Protein AF-0000000079812573 (afdb_homodimer)

Foldseek 3Di:
DAQPPDWQAEEEEEDCPDCNVLPVVLLQVQFGSHDDAEYADPPVVVCCVVPVRHHYDDDLLVVLPPPRHAEYEYPDDQACQLVSLLSSLVSVHAYEYEPPNHLFLVSLVVSLVSNVVSVHAYFYQLLCCQALLLQQVLVCVVVCLAPAWAEKEAEDEAADQDDDDLVVLDPDRQGAPCSVCVLNLLLSVCLRPNFAFWKAKAFDDDHVSHPGTFWIWMWGHHPRHIYIYIYHHRPPPGAFRIWIHHPQWIKTHRDTWCQSVCSVVPHRAPPPCHQADPTFIWTGRPDDDTDTHGGDRGHSSVQVNVCSCCSSVNDPNLGGSLSSSSSSQSSVRNVVNNVVVDMGGRPDDPVSSVVRVVNSVD/DAQPPDWQAEEEEEDCPDCNVLPVVLLQVQFGSHDDAEYEDPPVVVCCVVPVRHHYDPDLLVVLPDPRHAEYEYPDDQACQLVSLLSSLVSVHAYEYEPPNHLFLVSLVVSLVSNVVSVHAYFYQLLCCQALLLQQVLVCVVVCLAPAWAEKEAEDEAADQDDPDLVVLDPDRQGAPCSVCVLNLLLSVCLRPNFAFWKAKAFDDDHVSHPGTFWIWMWGHHPRHIYIYIYHHRPPPGAFRIWIHHPQWIKTHRDTWCQSVCSVVPHRAPPPCHQADPTFIWTGRPDDDTDTHGGDRGHSSVQVNQCSCCSSVNDPNLGGSLSSSSSSQSSVRRVVNNVVVDMGGRPDDPVSSVVSVVNSVD

Secondary structure (DSSP, 8-state):
----S-SSEEEEEE--SHHIIIIIHHHHHTSTTEEEEEEE-S-HHHHHHH-TTSEEESSHHHHHT-TT--EEEE-S-GGGHHHHHHHHHHTT-EEEEPSS--SSHHHHHHHHHHHHHHT--EEE--GGGG-HHHHHHHHHHHTTTTSSEEEEEEEEE-B--S---TTTS---TT-SHHHHHHHHHHHHHHHHH-S-SEEEEEEE--STT--S--EEEEEEEETTEEEEEEEESB-SS---SEEEEETTEEEEE-S--SHHHHHHTTPPTTSTTTT---SPEEEE-SSSSPEEEPPPPP-THHHHHHHHHHHTTSS--SS-HHHHHHHHHHHHHHHHHHHHTB-B-----HHHHHHHHHHH--/----S-SSEEEEEE--SHHIIIIIHHHHHTSTTEEEEEEE-S-HHHHHHH-TTSEEESSHHHHHT-TT--EEEE-S-GGGHHHHHHHHHHTT-EEEEPSS--SSHHHHHHHHHHHHHHT--EEE--GGGG-HHHHHHHHHHHTTTTSSEEEEEEEEE-B--S---TTTS---TT-SHHHHHHHHHHHHHHHHH-S-SEEEEEEE--STT--S--EEEEEEEETTEEEEEEEESB-SS---SEEEEETTEEEEE-S---HHHHHHTTPPTTSTTTT---SPEEEE-SSSSPEEEPPPPP-THHHHHHHHHHHTTSS--SS-HHHHHHHHHHHHHHHHHHHHTB-B-----HHHHHHHHHHH--

Structure (mmCIF, N/CA/C/O backbone):
data_AF-0000000079812573-model_v1
#
loop_
_entity.id
_entity.type
_entity.pdbx_description
1 polymer 'Putative oxidoreductase YdgJ'
#
loop_
_atom_site.group_PDB
_atom_site.id
_atom_site.type_symbol
_atom_site.label_atom_id
_atom_site.label_alt_id
_atom_site.label_comp_id
_atom_site.label_asym_id
_atom_site.label_entity_id
_atom_site.label_seq_id
_atom_site.pdbx_PDB_ins_code
_atom_site.Cartn_x
_atom_site.Cartn_y
_atom_site.Cartn_z
_atom_site.occupancy
_atom_site.B_iso_or_equiv
_atom_site.auth_seq_id
_atom_site.auth_comp_id
_atom_site.auth_asym_id
_atom_site.auth_atom_id
_atom_site.pdbx_PDB_model_num
ATOM 1 N N . MET A 1 1 ? 19.391 -39.375 -14.336 1 42.62 1 MET A N 1
ATOM 2 C CA . MET A 1 1 ? 18.188 -40.188 -14.516 1 42.62 1 MET A CA 1
ATOM 3 C C . MET A 1 1 ? 17.984 -40.531 -15.984 1 42.62 1 MET A C 1
ATOM 5 O O . MET A 1 1 ? 18.344 -39.75 -16.875 1 42.62 1 MET A O 1
ATOM 9 N N . PRO A 1 2 ? 17.672 -41.781 -16.266 1 47.03 2 PRO A N 1
ATOM 10 C CA . PRO A 1 2 ? 17.594 -42.094 -17.688 1 47.03 2 PRO A CA 1
ATOM 11 C C . PRO A 1 2 ? 16.609 -41.219 -18.438 1 47.03 2 PRO A C 1
ATOM 13 O O . PRO A 1 2 ? 15.602 -40.781 -17.859 1 47.03 2 PRO A O 1
ATOM 16 N N . THR A 1 3 ? 17.109 -40.406 -19.391 1 54.78 3 THR A N 1
ATOM 17 C CA . THR A 1 3 ? 16.312 -39.625 -20.328 1 54.78 3 THR A CA 1
ATOM 18 C C . THR A 1 3 ? 15.156 -40.469 -20.875 1 54.78 3 THR A C 1
ATOM 20 O O . THR A 1 3 ? 15.336 -41.656 -21.203 1 54.78 3 THR A O 1
ATOM 23 N N . PRO A 1 4 ? 13.93 -40.094 -20.484 1 59.12 4 PRO A N 1
ATOM 24 C CA . PRO A 1 4 ? 12.859 -40.875 -21.094 1 59.12 4 PRO A CA 1
ATOM 25 C C . PRO A 1 4 ? 13.148 -41.281 -22.531 1 59.12 4 PRO A C 1
ATOM 27 O O . PRO A 1 4 ? 13.773 -40.5 -23.281 1 59.12 4 PRO A O 1
ATOM 30 N N . SER A 1 5 ? 13.016 -42.531 -22.859 1 66.12 5 SER A N 1
ATOM 31 C CA . SER A 1 5 ? 13.266 -43.094 -24.188 1 66.12 5 SER A CA 1
ATOM 32 C C . SER A 1 5 ? 12.125 -42.781 -25.141 1 66.12 5 SER A C 1
ATOM 34 O O . SER A 1 5 ? 12.164 -43.156 -26.312 1 66.12 5 SER A O 1
ATOM 36 N N . ARG A 1 6 ? 11.195 -41.875 -24.578 1 78.69 6 ARG A N 1
ATOM 37 C CA . ARG A 1 6 ? 9.992 -41.719 -25.391 1 78.69 6 ARG A CA 1
ATOM 38 C C . ARG A 1 6 ? 9.844 -40.25 -25.844 1 78.69 6 ARG A C 1
ATOM 40 O O . ARG A 1 6 ? 10.273 -39.344 -25.156 1 78.69 6 ARG A O 1
ATOM 47 N N . TRP A 1 7 ? 9.57 -40.156 -27.047 1 88 7 TRP A N 1
ATOM 48 C CA . TRP A 1 7 ? 9.164 -38.875 -27.641 1 88 7 TRP A CA 1
ATOM 49 C C . TRP A 1 7 ? 7.902 -39.062 -28.484 1 88 7 TRP A C 1
ATOM 51 O O . TRP A 1 7 ? 7.859 -39.906 -29.375 1 88 7 TRP A O 1
ATOM 61 N N . PRO A 1 8 ? 6.824 -38.219 -28.188 1 94.81 8 PRO A N 1
ATOM 62 C CA . PRO A 1 8 ? 6.68 -37.188 -27.125 1 94.81 8 PRO A CA 1
ATOM 63 C C . PRO A 1 8 ? 6.473 -37.812 -25.75 1 94.81 8 PRO A C 1
ATOM 65 O O . PRO A 1 8 ? 6.047 -38.969 -25.641 1 94.81 8 PRO A O 1
ATOM 68 N N . LEU A 1 9 ? 6.805 -37.031 -24.703 1 97 9 LEU A N 1
ATOM 69 C CA . LEU A 1 9 ? 6.508 -37.438 -23.344 1 97 9 LEU A CA 1
ATOM 70 C C . LEU A 1 9 ? 5 -37.562 -23.125 1 97 9 LEU A C 1
ATOM 72 O O . LEU A 1 9 ? 4.234 -36.719 -23.578 1 97 9 LEU A O 1
ATOM 76 N N . ARG A 1 10 ? 4.617 -38.625 -22.594 1 97.56 10 ARG A N 1
ATOM 77 C CA . ARG A 1 10 ? 3.205 -38.906 -22.344 1 97.56 10 ARG A CA 1
ATOM 78 C C . ARG A 1 10 ? 2.777 -38.344 -20.984 1 97.56 10 ARG A C 1
ATOM 80 O O . ARG A 1 10 ? 3.32 -38.75 -19.953 1 97.56 10 ARG A O 1
ATOM 87 N N . VAL A 1 11 ? 1.78 -37.469 -21 1 98.31 11 VAL A N 1
ATOM 88 C CA . VAL A 1 11 ? 1.396 -36.719 -19.812 1 98.31 11 VAL A CA 1
ATOM 89 C C . VAL A 1 11 ? -0.045 -37.031 -19.422 1 98.31 11 VAL A C 1
ATOM 91 O O . VAL A 1 11 ? -0.917 -37.125 -20.297 1 98.31 11 VAL A O 1
ATOM 94 N N . GLY A 1 12 ? -0.258 -37.344 -18.172 1 98.5 12 GLY A N 1
ATOM 95 C CA . GLY A 1 12 ? -1.596 -37.438 -17.609 1 98.5 12 GLY A CA 1
ATOM 96 C C . GLY A 1 12 ? -1.964 -36.312 -16.703 1 98.5 12 GLY A C 1
ATOM 97 O O . GLY A 1 12 ? -1.085 -35.594 -16.188 1 98.5 12 GLY A O 1
ATOM 98 N N . ILE A 1 13 ? -3.262 -36.031 -16.484 1 98.62 13 ILE A N 1
ATOM 99 C CA . ILE A 1 13 ? -3.746 -35 -15.578 1 98.62 13 ILE A CA 1
ATOM 100 C C . ILE A 1 13 ? -4.711 -35.594 -14.57 1 98.62 13 ILE A C 1
ATOM 102 O O . ILE A 1 13 ? -5.594 -36.375 -14.938 1 98.62 13 ILE A O 1
ATOM 106 N N . VAL A 1 14 ? -4.453 -35.344 -13.312 1 98.38 14 VAL A N 1
ATOM 107 C CA . VAL A 1 14 ? -5.438 -35.625 -12.273 1 98.38 14 VAL A CA 1
ATOM 108 C C . VAL A 1 14 ? -6.324 -34.406 -12.023 1 98.38 14 VAL A C 1
ATOM 110 O O . VAL A 1 14 ? -5.855 -33.406 -11.516 1 98.38 14 VAL A O 1
ATOM 113 N N . GLY A 1 15 ? -7.582 -34.594 -12.273 1 96.12 15 GLY A N 1
ATOM 114 C CA . GLY A 1 15 ? -8.508 -33.5 -12.07 1 96.12 15 GLY A CA 1
ATOM 115 C C . GLY A 1 15 ? -8.812 -32.719 -13.344 1 96.12 15 GLY A C 1
ATOM 116 O O . GLY A 1 15 ? -7.891 -32.344 -14.07 1 96.12 15 GLY A O 1
ATOM 117 N N . TYR A 1 16 ? -10.07 -32.5 -13.617 1 95.94 16 TYR A N 1
ATOM 118 C CA . TYR A 1 16 ? -10.508 -31.75 -14.789 1 95.94 16 TYR A CA 1
ATOM 119 C C . TYR A 1 16 ? -11.477 -30.641 -14.398 1 95.94 16 TYR A C 1
ATOM 121 O O . TYR A 1 16 ? -12.492 -30.422 -15.062 1 95.94 16 TYR A O 1
ATOM 129 N N . GLY A 1 17 ? -11.148 -30.031 -13.234 1 92.25 17 GLY A N 1
ATOM 130 C CA . GLY A 1 17 ? -11.812 -28.797 -12.875 1 92.25 17 GLY A CA 1
ATOM 131 C C . GLY A 1 17 ? -11.289 -27.594 -13.648 1 92.25 17 GLY A C 1
ATOM 132 O O . GLY A 1 17 ? -10.82 -27.734 -14.773 1 92.25 17 GLY A O 1
ATOM 133 N N . PHE A 1 18 ? -11.414 -26.469 -13.047 1 90.62 18 PHE A N 1
ATOM 134 C CA . PHE A 1 18 ? -11.047 -25.219 -13.711 1 90.62 18 PHE A CA 1
ATOM 135 C C . PHE A 1 18 ? -9.586 -25.25 -14.148 1 90.62 18 PHE A C 1
ATOM 137 O O . PHE A 1 18 ? -9.281 -25.016 -15.32 1 90.62 18 PHE A O 1
ATOM 144 N N . ALA A 1 19 ? -8.648 -25.578 -13.242 1 93.12 19 ALA A N 1
ATOM 145 C CA . ALA A 1 19 ? -7.223 -25.547 -13.539 1 93.12 19 ALA A CA 1
ATOM 146 C C . ALA A 1 19 ? -6.863 -26.562 -14.609 1 93.12 19 ALA A C 1
ATOM 148 O O . ALA A 1 19 ? -6.137 -26.25 -15.555 1 93.12 19 ALA A O 1
ATOM 149 N N . GLY A 1 20 ? -7.324 -27.766 -14.445 1 95.5 20 GLY A N 1
ATOM 150 C CA . GLY A 1 20 ? -7.043 -28.812 -15.422 1 95.5 20 GLY A CA 1
ATOM 151 C C . GLY A 1 20 ? -7.555 -28.484 -16.812 1 95.5 20 GLY A C 1
ATOM 152 O O . GLY A 1 20 ? -6.828 -28.625 -17.797 1 95.5 20 GLY A O 1
ATOM 153 N N . ARG A 1 21 ? -8.758 -27.953 -16.828 1 95.12 21 ARG A N 1
ATOM 154 C CA . ARG A 1 21 ? -9.453 -27.719 -18.078 1 95.12 21 ARG A CA 1
ATOM 155 C C . ARG A 1 21 ? -8.93 -26.453 -18.766 1 95.12 21 ARG A C 1
ATOM 157 O O . ARG A 1 21 ? -8.75 -26.422 -19.984 1 95.12 21 ARG A O 1
ATOM 164 N N . THR A 1 22 ? -8.68 -25.438 -17.984 1 95 22 THR A N 1
ATOM 165 C CA . THR A 1 22 ? -8.422 -24.109 -18.562 1 95 22 THR A CA 1
ATOM 166 C C . THR A 1 22 ? -6.93 -23.906 -18.797 1 95 22 THR A C 1
ATOM 168 O O . THR A 1 22 ? -6.531 -23.312 -19.797 1 95 22 THR A O 1
ATOM 171 N N . PHE A 1 23 ? -6.117 -24.453 -17.891 1 96.56 23 PHE A N 1
ATOM 172 C CA . PHE A 1 23 ? -4.695 -24.141 -17.969 1 96.56 23 PHE A CA 1
ATOM 173 C C . PHE A 1 23 ? -3.898 -25.359 -18.438 1 96.56 23 PHE A C 1
ATOM 175 O O . PHE A 1 23 ? -3.348 -25.359 -19.547 1 96.56 23 PHE A O 1
ATOM 182 N N . HIS A 1 24 ? -3.967 -26.422 -17.734 1 98.19 24 HIS A N 1
ATOM 183 C CA . HIS A 1 24 ? -3.002 -27.5 -17.891 1 98.19 24 HIS A CA 1
ATOM 184 C C . HIS A 1 24 ? -3.215 -28.234 -19.203 1 98.19 24 HIS A C 1
ATOM 186 O O . HIS A 1 24 ? -2.283 -28.359 -20 1 98.19 24 HIS A O 1
ATOM 192 N N . ALA A 1 25 ? -4.453 -28.656 -19.484 1 98 25 ALA A N 1
ATOM 193 C CA . ALA A 1 25 ? -4.699 -29.469 -20.672 1 98 25 ALA A CA 1
ATOM 194 C C . ALA A 1 25 ? -4.332 -28.703 -21.938 1 98 25 ALA A C 1
ATOM 196 O O . ALA A 1 25 ? -3.533 -29.172 -22.75 1 98 25 ALA A O 1
ATOM 197 N N . PRO A 1 26 ? -4.797 -27.453 -22.062 1 97.94 26 PRO A N 1
ATOM 198 C CA . PRO A 1 26 ? -4.457 -26.719 -23.297 1 97.94 26 PRO A CA 1
ATOM 199 C C . PRO A 1 26 ? -2.965 -26.422 -23.406 1 97.94 26 PRO A C 1
ATOM 201 O O . PRO A 1 26 ? -2.395 -26.5 -24.484 1 97.94 26 PRO A O 1
ATOM 204 N N . LEU A 1 27 ? -2.291 -26.062 -22.328 1 98.44 27 LEU A N 1
ATOM 205 C CA . LEU A 1 27 ? -0.872 -25.734 -22.359 1 98.44 27 LEU A CA 1
ATOM 206 C C . LEU A 1 27 ? -0.034 -26.969 -22.703 1 98.44 27 LEU A C 1
ATOM 208 O O . LEU A 1 27 ? 0.912 -26.875 -23.484 1 98.44 27 LEU A O 1
ATOM 212 N N . ILE A 1 28 ? -0.369 -28.125 -22.141 1 98.25 28 ILE A N 1
ATOM 213 C CA . ILE A 1 28 ? 0.346 -29.359 -22.422 1 98.25 28 ILE A CA 1
ATOM 214 C C . ILE A 1 28 ? 0.186 -29.734 -23.891 1 98.25 28 ILE A C 1
ATOM 216 O O . ILE A 1 28 ? 1.17 -30.047 -24.562 1 98.25 28 ILE A O 1
ATOM 220 N N . ASP A 1 29 ? -1.02 -29.656 -24.359 1 97.56 29 ASP A N 1
ATOM 221 C CA . ASP A 1 29 ? -1.318 -30.031 -25.734 1 97.56 29 ASP A CA 1
ATOM 222 C C . ASP A 1 29 ? -0.595 -29.125 -26.719 1 97.56 29 ASP A C 1
ATOM 224 O O . ASP A 1 29 ? -0.207 -29.562 -27.812 1 97.56 29 ASP A O 1
ATOM 228 N N . ALA A 1 30 ? -0.402 -27.922 -26.359 1 97.94 30 ALA A N 1
ATOM 229 C CA . ALA A 1 30 ? 0.181 -26.938 -27.266 1 97.94 30 ALA A CA 1
ATOM 230 C C . ALA A 1 30 ? 1.703 -26.922 -27.156 1 97.94 30 ALA A C 1
ATOM 232 O O . ALA A 1 30 ? 2.377 -26.188 -27.875 1 97.94 30 ALA A O 1
ATOM 233 N N . THR A 1 31 ? 2.307 -27.688 -26.281 1 98 31 THR A N 1
ATOM 234 C CA . THR A 1 31 ? 3.752 -27.719 -26.094 1 98 31 THR A CA 1
ATOM 235 C C . THR A 1 31 ? 4.383 -28.875 -26.875 1 98 31 THR A C 1
ATOM 237 O O . THR A 1 31 ? 4.145 -30.031 -26.562 1 98 31 THR A O 1
ATOM 240 N N . PRO A 1 32 ? 5.199 -28.547 -27.891 1 97.06 32 PRO A N 1
ATOM 241 C CA . PRO A 1 32 ? 5.852 -29.625 -28.625 1 97.06 32 PRO A CA 1
ATOM 242 C C . PRO A 1 32 ? 6.652 -30.562 -27.734 1 97.06 32 PRO A C 1
ATOM 244 O O . PRO A 1 32 ? 7.344 -30.109 -26.812 1 97.06 32 PRO A O 1
ATOM 247 N N . GLY A 1 33 ? 6.477 -31.828 -28 1 97.06 33 GLY A N 1
ATOM 248 C CA . GLY A 1 33 ? 7.223 -32.812 -27.25 1 97.06 33 GLY A CA 1
ATOM 249 C C . GLY A 1 33 ? 6.449 -33.375 -26.062 1 97.06 33 GLY A C 1
ATOM 250 O O . GLY A 1 33 ? 6.941 -34.281 -25.359 1 97.06 33 GLY A O 1
ATOM 251 N N . LEU A 1 34 ? 5.215 -32.906 -25.906 1 97.88 34 LEU A N 1
ATOM 252 C CA . LEU A 1 34 ? 4.316 -33.438 -24.891 1 97.88 34 LEU A CA 1
ATOM 253 C C . LEU A 1 34 ? 3.033 -33.969 -25.531 1 97.88 34 LEU A C 1
ATOM 255 O O . LEU A 1 34 ? 2.561 -33.438 -26.531 1 97.88 34 LEU A O 1
ATOM 259 N N . ALA A 1 35 ? 2.529 -35.031 -25.016 1 97.5 35 ALA A N 1
ATOM 260 C CA . ALA A 1 35 ? 1.248 -35.562 -25.453 1 97.5 35 ALA A CA 1
ATOM 261 C C . ALA A 1 35 ? 0.331 -35.844 -24.266 1 97.5 35 ALA A C 1
ATOM 263 O O . ALA A 1 35 ? 0.656 -36.625 -23.391 1 97.5 35 ALA A O 1
ATOM 264 N N . LEU A 1 36 ? -0.748 -35.094 -24.25 1 98.06 36 LEU A N 1
ATOM 265 C CA . LEU A 1 36 ? -1.774 -35.438 -23.266 1 98.06 36 LEU A CA 1
ATOM 266 C C . LEU A 1 36 ? -2.463 -36.75 -23.625 1 98.06 36 LEU A C 1
ATOM 268 O O . LEU A 1 36 ? -3.131 -36.844 -24.656 1 98.06 36 LEU A O 1
ATOM 272 N N . VAL A 1 37 ? -2.385 -37.75 -22.734 1 97.44 37 VAL A N 1
ATOM 273 C CA . VAL A 1 37 ? -2.826 -39.062 -23.203 1 97.44 37 VAL A CA 1
ATOM 274 C C . VAL A 1 37 ? -3.951 -39.562 -22.312 1 97.44 37 VAL A C 1
ATOM 276 O O . VAL A 1 37 ? -4.715 -40.438 -22.703 1 97.44 37 VAL A O 1
ATOM 279 N N . ALA A 1 38 ? -4.016 -39.031 -21.078 1 98.06 38 ALA A N 1
ATOM 280 C CA . ALA A 1 38 ? -5.039 -39.562 -20.172 1 98.06 38 ALA A CA 1
ATOM 281 C C . ALA A 1 38 ? -5.41 -38.531 -19.125 1 98.06 38 ALA A C 1
ATOM 283 O O . ALA A 1 38 ? -4.578 -37.719 -18.719 1 98.06 38 ALA A O 1
ATOM 284 N N . ILE A 1 39 ? -6.66 -38.5 -18.672 1 98.38 39 ILE A N 1
ATOM 285 C CA . ILE A 1 39 ? -7.164 -37.656 -17.609 1 98.38 39 ILE A CA 1
ATOM 286 C C . ILE A 1 39 ? -7.984 -38.469 -16.609 1 98.38 39 ILE A C 1
ATOM 288 O O . ILE A 1 39 ? -8.844 -39.25 -17.016 1 98.38 39 ILE A O 1
ATOM 292 N N . SER A 1 40 ? -7.613 -38.375 -15.367 1 98.06 40 SER A N 1
ATOM 293 C CA . SER A 1 40 ? -8.453 -38.938 -14.312 1 98.06 40 SER A CA 1
ATOM 294 C C . SER A 1 40 ? -9.492 -37.906 -13.844 1 98.06 40 SER A C 1
ATOM 296 O O . SER A 1 40 ? -9.141 -36.875 -13.266 1 98.06 40 SER A O 1
ATOM 298 N N . SER A 1 41 ? -10.719 -38.156 -14.055 1 96.31 41 SER A N 1
ATOM 299 C CA . SER A 1 41 ? -11.781 -37.219 -13.703 1 96.31 41 SER A CA 1
ATOM 300 C C . SER A 1 41 ? -13.125 -37.938 -13.617 1 96.31 41 SER A C 1
ATOM 302 O O . SER A 1 41 ? -13.359 -38.938 -14.297 1 96.31 41 SER A O 1
ATOM 304 N N . GLY A 1 42 ? -13.945 -37.375 -12.711 1 92.88 42 GLY A N 1
ATOM 305 C CA . GLY A 1 42 ? -15.328 -37.812 -12.688 1 92.88 42 GLY A CA 1
ATOM 306 C C . GLY A 1 42 ? -16.172 -37.25 -13.812 1 92.88 42 GLY A C 1
ATOM 307 O O . GLY A 1 42 ? -17.266 -37.719 -14.086 1 92.88 42 GLY A O 1
ATOM 308 N N . GLN A 1 43 ? -15.688 -36.25 -14.461 1 93.19 43 GLN A N 1
ATOM 309 C CA . GLN A 1 43 ? -16.406 -35.594 -15.547 1 93.19 43 GLN A CA 1
ATOM 310 C C . GLN A 1 43 ? -16.094 -36.219 -16.891 1 93.19 43 GLN A C 1
ATOM 312 O O . GLN A 1 43 ? -15.688 -35.562 -17.844 1 93.19 43 GLN A O 1
ATOM 317 N N . ARG A 1 44 ? -16.438 -37.438 -17.078 1 92.88 44 ARG A N 1
ATOM 318 C CA . ARG A 1 44 ? -16.047 -38.219 -18.25 1 92.88 44 ARG A CA 1
ATOM 319 C C . ARG A 1 44 ? -16.578 -37.625 -19.531 1 92.88 44 ARG A C 1
ATOM 321 O O . ARG A 1 44 ? -15.852 -37.5 -20.516 1 92.88 44 ARG A O 1
ATOM 328 N N . ALA A 1 45 ? -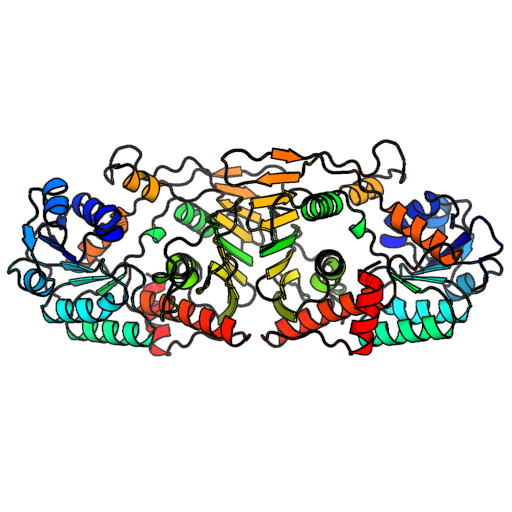17.812 -37.25 -19.484 1 93.94 45 ALA A N 1
ATOM 329 C CA . ALA A 1 45 ? -18.469 -36.75 -20.688 1 93.94 45 ALA A CA 1
ATOM 330 C C . ALA A 1 45 ? -17.812 -35.438 -21.156 1 93.94 45 ALA A C 1
ATOM 332 O O . ALA A 1 45 ? -17.609 -35.219 -22.344 1 93.94 45 ALA A O 1
ATOM 333 N N . ARG A 1 46 ? -17.531 -34.625 -20.172 1 94.88 46 ARG A N 1
ATOM 334 C CA . ARG A 1 46 ? -16.938 -33.344 -20.5 1 94.88 46 ARG A CA 1
ATOM 335 C C . ARG A 1 46 ? -15.539 -33.531 -21.094 1 94.88 46 ARG A C 1
ATOM 337 O O . ARG A 1 46 ? -15.18 -32.844 -22.062 1 94.88 46 ARG A O 1
ATOM 344 N N . VAL A 1 47 ? -14.727 -34.406 -20.516 1 95.88 47 VAL A N 1
ATOM 345 C CA . VAL A 1 47 ? -13.375 -34.656 -21.016 1 95.88 47 VAL A CA 1
ATOM 346 C C . VAL A 1 47 ? -13.453 -35.219 -22.438 1 95.88 47 VAL A C 1
ATOM 348 O O . VAL A 1 47 ? -12.703 -34.781 -23.312 1 95.88 47 VAL A O 1
ATOM 351 N N . ALA A 1 48 ? -14.352 -36.125 -22.625 1 94.31 48 ALA A N 1
ATOM 352 C CA . ALA A 1 48 ? -14.492 -36.75 -23.938 1 94.31 48 ALA A CA 1
ATOM 353 C C . ALA A 1 48 ? -14.875 -35.75 -25 1 94.31 48 ALA A C 1
ATOM 355 O O . ALA A 1 48 ? -14.461 -35.844 -26.156 1 94.31 48 ALA A O 1
ATOM 356 N N . GLN A 1 49 ? -15.648 -34.844 -24.594 1 95.44 49 GLN A N 1
ATOM 357 C CA . GLN A 1 49 ? -16.062 -33.781 -25.516 1 95.44 49 GLN A CA 1
ATOM 358 C C . GLN A 1 49 ? -14.898 -32.875 -25.875 1 95.44 49 GLN A C 1
ATOM 360 O O . GLN A 1 49 ? -14.688 -32.562 -27.047 1 95.44 49 GLN A O 1
ATOM 365 N N . ASP A 1 50 ? -14.172 -32.469 -24.891 1 95.69 50 ASP A N 1
ATOM 366 C CA . ASP A 1 50 ? -13.086 -31.5 -25.078 1 95.69 50 ASP A CA 1
ATOM 367 C C . ASP A 1 50 ? -11.875 -32.188 -25.734 1 95.69 50 ASP A C 1
ATOM 369 O O . ASP A 1 50 ? -11.164 -31.547 -26.516 1 95.69 50 ASP A O 1
ATOM 373 N N . TRP A 1 51 ? -11.656 -33.469 -25.328 1 96.62 51 TRP A N 1
ATOM 374 C CA . TRP A 1 51 ? -10.477 -34.219 -25.734 1 96.62 51 TRP A CA 1
ATOM 375 C C . TRP A 1 51 ? -10.844 -35.656 -26.141 1 96.62 51 TRP A C 1
ATOM 377 O O . TRP A 1 51 ? -10.516 -36.594 -25.438 1 96.62 51 TRP A O 1
ATOM 387 N N . PRO A 1 52 ? -11.328 -35.844 -27.344 1 96.19 52 PRO A N 1
ATOM 388 C CA . PRO A 1 52 ? -11.805 -37.156 -27.766 1 96.19 52 PRO A CA 1
ATOM 389 C C . PRO A 1 52 ? -10.688 -38.188 -27.859 1 96.19 52 PRO A C 1
ATOM 391 O O . PRO A 1 52 ? -10.938 -39.375 -27.75 1 96.19 52 PRO A O 1
ATOM 394 N N . GLN A 1 53 ? -9.492 -37.812 -28.016 1 95.19 53 GLN A N 1
ATOM 395 C CA . GLN A 1 53 ? -8.375 -38.719 -28.219 1 95.19 53 GLN A CA 1
ATOM 396 C C . GLN A 1 53 ? -7.715 -39.094 -26.891 1 95.19 53 GLN A C 1
ATOM 398 O O . GLN A 1 53 ? -6.785 -39.906 -26.859 1 95.19 53 GLN A O 1
ATOM 403 N N . VAL A 1 54 ? -8.117 -38.5 -25.812 1 96.88 54 VAL A N 1
ATOM 404 C CA . VAL A 1 54 ? -7.508 -38.656 -24.5 1 96.88 54 VAL A CA 1
ATOM 405 C C . VAL A 1 54 ? -8.289 -39.719 -23.703 1 96.88 54 VAL A C 1
ATOM 407 O O . VAL A 1 54 ? -9.523 -39.688 -23.672 1 96.88 54 VAL A O 1
ATOM 410 N N . GLN A 1 55 ? -7.625 -40.656 -23.156 1 96.56 55 GLN A N 1
ATOM 411 C CA . GLN A 1 55 ? -8.258 -41.656 -22.328 1 96.56 55 GLN A CA 1
ATOM 412 C C . GLN A 1 55 ? -8.727 -41.094 -21 1 96.56 55 GLN A C 1
ATOM 414 O O . GLN A 1 55 ? -7.984 -40.344 -20.344 1 96.56 55 GLN A O 1
ATOM 419 N N . VAL A 1 56 ? -10 -41.406 -20.641 1 97.19 56 VAL A N 1
ATOM 420 C CA . VAL A 1 56 ? -10.5 -40.969 -19.328 1 97.19 56 VAL A CA 1
ATOM 421 C C . VAL A 1 56 ? -10.508 -42.156 -18.375 1 97.19 56 VAL A C 1
ATOM 423 O O . VAL A 1 56 ? -11.016 -43.25 -18.703 1 97.19 56 VAL A O 1
ATOM 426 N N . VAL A 1 57 ? -9.883 -42 -17.266 1 96.31 57 VAL A N 1
ATOM 427 C CA . VAL A 1 57 ? -9.875 -43.062 -16.266 1 96.31 57 VAL A CA 1
ATOM 428 C C . VAL A 1 57 ? -10.578 -42.594 -14.992 1 96.31 57 VAL A C 1
ATOM 430 O O . VAL A 1 57 ? -10.68 -41.375 -14.758 1 96.31 57 VAL A O 1
ATOM 433 N N . ASP A 1 58 ? -10.922 -43.469 -14.078 1 93.94 58 ASP A N 1
ATOM 434 C CA . ASP A 1 58 ? -11.836 -43.156 -12.992 1 93.94 58 ASP A CA 1
ATOM 435 C C . ASP A 1 58 ? -11.078 -42.656 -11.758 1 93.94 58 ASP A C 1
ATOM 437 O O . ASP A 1 58 ? -11.617 -41.875 -10.969 1 93.94 58 ASP A O 1
ATOM 441 N N . THR A 1 59 ? -9.883 -43.188 -11.602 1 96.75 59 THR A N 1
ATOM 442 C CA . THR A 1 59 ? -9.164 -42.844 -10.375 1 96.75 59 THR A CA 1
ATOM 443 C C . THR A 1 59 ? -7.727 -42.469 -10.688 1 96.75 59 THR A C 1
ATOM 445 O O . THR A 1 59 ? -7.156 -42.906 -11.688 1 96.75 59 THR A O 1
ATOM 448 N N . PRO A 1 60 ? -7.18 -41.656 -9.773 1 98.06 60 PRO A N 1
ATOM 449 C CA . PRO A 1 60 ? -5.762 -41.312 -9.93 1 98.06 60 PRO A CA 1
ATOM 450 C C . PRO A 1 60 ? -4.859 -42.562 -9.953 1 98.06 60 PRO A C 1
ATOM 452 O O . PRO A 1 60 ? -3.926 -42.625 -10.758 1 98.06 60 PRO A O 1
ATOM 455 N N . ASP A 1 61 ? -5.133 -43.531 -9.164 1 97.31 61 ASP A N 1
ATOM 456 C CA . ASP A 1 61 ? -4.328 -44.75 -9.125 1 97.31 61 ASP A CA 1
ATOM 457 C C . ASP A 1 61 ? -4.336 -45.469 -10.477 1 97.31 61 ASP A C 1
ATOM 459 O O . ASP A 1 61 ? -3.305 -45.969 -10.914 1 97.31 61 ASP A O 1
ATOM 463 N N . ALA A 1 62 ? -5.516 -45.5 -11.039 1 97.56 62 ALA A N 1
ATOM 464 C CA . ALA A 1 62 ? -5.617 -46.094 -12.367 1 97.56 62 ALA A CA 1
ATOM 465 C C . ALA A 1 62 ? -4.766 -45.344 -13.383 1 97.56 62 ALA A C 1
ATOM 467 O O . ALA A 1 62 ? -4.176 -45.938 -14.281 1 97.56 62 ALA A O 1
ATOM 468 N N . LEU A 1 63 ? -4.75 -44.031 -13.273 1 98.19 63 LEU A N 1
ATOM 469 C CA . LEU A 1 63 ? -3.924 -43.188 -14.133 1 98.19 63 LEU A CA 1
ATOM 470 C C . LEU A 1 63 ? -2.443 -43.5 -13.93 1 98.19 63 LEU A C 1
ATOM 472 O O . LEU A 1 63 ? -1.703 -43.656 -14.906 1 98.19 63 LEU A O 1
ATOM 476 N N . PHE A 1 64 ? -1.998 -43.625 -12.648 1 98.19 64 PHE A N 1
ATOM 477 C CA . PHE A 1 64 ? -0.592 -43.844 -12.32 1 98.19 64 PHE A CA 1
ATOM 478 C C . PHE A 1 64 ? -0.113 -45.188 -12.805 1 98.19 64 PHE A C 1
ATOM 480 O O . PHE A 1 64 ? 1.082 -45.406 -13.031 1 98.19 64 PHE A O 1
ATOM 487 N N . ALA A 1 65 ? -1.05 -46.094 -13.023 1 96.44 65 ALA A N 1
ATOM 488 C CA . ALA A 1 65 ? -0.722 -47.469 -13.375 1 96.44 65 ALA A CA 1
ATOM 489 C C . ALA A 1 65 ? -0.609 -47.656 -14.891 1 96.44 65 ALA A C 1
ATOM 491 O O . ALA A 1 65 ? -0.218 -48.719 -15.383 1 96.44 65 ALA A O 1
ATOM 492 N N . LEU A 1 66 ? -0.91 -46.656 -15.562 1 95.38 66 LEU A N 1
ATOM 493 C CA . LEU A 1 66 ? -0.804 -46.719 -17.016 1 95.38 66 LEU A CA 1
ATOM 494 C C . LEU A 1 66 ? 0.635 -47 -17.438 1 95.38 66 LEU A C 1
ATOM 496 O O . LEU A 1 66 ? 1.565 -46.375 -16.953 1 95.38 66 LEU A O 1
ATOM 500 N N . PRO A 1 67 ? 0.978 -48.031 -18.297 1 88.38 67 PRO A N 1
ATOM 501 C CA . PRO A 1 67 ? 2.332 -48.5 -18.609 1 88.38 67 PRO A CA 1
ATOM 502 C C . PRO A 1 67 ? 3.141 -47.469 -19.391 1 88.38 67 PRO A C 1
ATOM 504 O O . PRO A 1 67 ? 4.375 -47.469 -19.359 1 88.38 67 PRO A O 1
ATOM 507 N N . ASP A 1 68 ? 2.617 -46.5 -19.984 1 88.88 68 ASP A N 1
ATOM 508 C CA . ASP A 1 68 ? 3.391 -45.594 -20.828 1 88.88 68 ASP A CA 1
ATOM 509 C C . ASP A 1 68 ? 3.172 -44.125 -20.422 1 88.88 68 ASP A C 1
ATOM 511 O O . ASP A 1 68 ? 3.213 -43.219 -21.266 1 88.88 68 ASP A O 1
ATOM 515 N N . LEU A 1 69 ? 3.092 -43.938 -19.219 1 95.5 69 LEU A N 1
ATOM 516 C CA . LEU A 1 69 ? 2.973 -42.594 -18.719 1 95.5 69 LEU A CA 1
ATOM 517 C C . LEU A 1 69 ? 4.305 -42.094 -18.156 1 95.5 69 LEU A C 1
ATOM 519 O O . LEU A 1 69 ? 4.98 -42.812 -17.422 1 95.5 69 LEU A O 1
ATOM 523 N N . ASP A 1 70 ? 4.73 -40.906 -18.562 1 96.81 70 ASP A N 1
ATOM 524 C CA . ASP A 1 70 ? 6.02 -40.375 -18.141 1 96.81 70 ASP A CA 1
ATOM 525 C C . ASP A 1 70 ? 5.848 -39.344 -17 1 96.81 70 ASP A C 1
ATOM 527 O O . ASP A 1 70 ? 6.719 -39.25 -16.141 1 96.81 70 ASP A O 1
ATOM 531 N N . MET A 1 71 ? 4.758 -38.625 -17.016 1 97.62 71 MET A N 1
ATOM 532 C CA . MET A 1 71 ? 4.547 -37.469 -16.125 1 97.62 71 MET A CA 1
ATOM 533 C C . MET A 1 71 ? 3.066 -37.312 -15.82 1 97.62 71 MET A C 1
ATOM 535 O O . MET A 1 71 ? 2.211 -37.625 -16.641 1 97.62 71 MET A O 1
ATOM 539 N N . VAL A 1 72 ? 2.824 -36.812 -14.672 1 98.5 72 VAL A N 1
ATOM 540 C CA . VAL A 1 72 ? 1.439 -36.531 -14.305 1 98.5 72 VAL A CA 1
ATOM 541 C C . VAL A 1 72 ? 1.339 -35.125 -13.711 1 98.5 72 VAL A C 1
ATOM 543 O O . VAL A 1 72 ? 2.25 -34.656 -13.016 1 98.5 72 VAL A O 1
ATOM 546 N N . VAL A 1 73 ? 0.26 -34.406 -14.008 1 98.75 73 VAL A N 1
ATOM 547 C CA . VAL A 1 73 ? -0.085 -33.125 -13.422 1 98.75 73 VAL A CA 1
ATOM 548 C C . VAL A 1 73 ? -1.218 -33.281 -12.414 1 98.75 73 VAL A C 1
ATOM 550 O O . VAL A 1 73 ? -2.258 -33.875 -12.734 1 98.75 73 VAL A O 1
ATOM 553 N N . ILE A 1 74 ? -0.956 -32.812 -11.242 1 98.5 74 ILE A N 1
ATOM 554 C CA . ILE A 1 74 ? -1.972 -32.875 -10.195 1 98.5 74 ILE A CA 1
ATOM 555 C C . ILE A 1 74 ? -2.695 -31.531 -10.109 1 98.5 74 ILE A C 1
ATOM 557 O O . ILE A 1 74 ? -2.189 -30.578 -9.508 1 98.5 74 ILE A O 1
ATOM 561 N N . ALA A 1 75 ? -3.877 -31.469 -10.664 1 96.69 75 ALA A N 1
ATOM 562 C CA . ALA A 1 75 ? -4.754 -30.297 -10.656 1 96.69 75 ALA A CA 1
ATOM 563 C C . ALA A 1 75 ? -6.066 -30.609 -9.938 1 96.69 75 ALA A C 1
ATOM 565 O O . ALA A 1 75 ? -7.145 -30.359 -10.477 1 96.69 75 ALA A O 1
ATOM 566 N N . SER A 1 76 ? -6 -31.172 -8.727 1 93.88 76 SER A N 1
ATOM 567 C CA . SER A 1 76 ? -7.098 -31.594 -7.863 1 93.88 76 SER A CA 1
ATOM 568 C C . SER A 1 76 ? -7.238 -30.688 -6.652 1 93.88 76 SER A C 1
ATOM 570 O O . SER A 1 76 ? -6.523 -29.688 -6.535 1 93.88 76 SER A O 1
ATOM 572 N N . PRO A 1 77 ? -8.227 -30.891 -5.809 1 89.31 77 PRO A N 1
ATOM 573 C CA . PRO A 1 77 ? -8.359 -30.062 -4.609 1 89.31 77 PRO A CA 1
ATOM 574 C C . PRO A 1 77 ? -7.102 -30.078 -3.742 1 89.31 77 PRO A C 1
ATOM 576 O O . PRO A 1 77 ? -6.391 -31.078 -3.695 1 89.31 77 PRO A O 1
ATOM 579 N N . ASN A 1 78 ? -6.926 -29.016 -2.994 1 88.31 78 ASN A N 1
ATOM 580 C CA . ASN A 1 78 ? -5.684 -28.719 -2.285 1 88.31 78 ASN A CA 1
ATOM 581 C C . ASN A 1 78 ? -5.285 -29.875 -1.355 1 88.31 78 ASN A C 1
ATOM 583 O O . ASN A 1 78 ? -4.117 -30.25 -1.293 1 88.31 78 ASN A O 1
ATOM 587 N N . GLU A 1 79 ? -6.227 -30.406 -0.703 1 90.12 79 GLU A N 1
ATOM 588 C CA . GLU A 1 79 ? -5.945 -31.422 0.312 1 90.12 79 GLU A CA 1
ATOM 589 C C . GLU A 1 79 ? -5.414 -32.688 -0.319 1 90.12 79 GLU A C 1
ATOM 591 O O . GLU A 1 79 ? -4.812 -33.531 0.365 1 90.12 79 GLU A O 1
ATOM 596 N N . THR A 1 80 ? -5.586 -32.844 -1.616 1 93.94 80 THR A N 1
ATOM 597 C CA . THR A 1 80 ? -5.191 -34.094 -2.289 1 93.94 80 THR A CA 1
ATOM 598 C C . THR A 1 80 ? -3.814 -33.938 -2.928 1 93.94 80 THR A C 1
ATOM 600 O O . THR A 1 80 ? -3.217 -34.938 -3.361 1 93.94 80 THR A O 1
ATOM 603 N N . HIS A 1 81 ? -3.227 -32.781 -2.93 1 95.69 81 HIS A N 1
ATOM 604 C CA . HIS A 1 81 ? -1.979 -32.531 -3.643 1 95.69 81 HIS A CA 1
ATOM 605 C C . HIS A 1 81 ? -0.863 -33.438 -3.143 1 95.69 81 HIS A C 1
ATOM 607 O O . HIS A 1 81 ? -0.331 -34.25 -3.902 1 95.69 81 HIS A O 1
ATOM 613 N N . ALA A 1 82 ? -0.641 -33.344 -1.847 1 96.38 82 ALA A N 1
ATOM 614 C CA . ALA A 1 82 ? 0.522 -34.062 -1.297 1 96.38 82 ALA A CA 1
ATOM 615 C C . ALA A 1 82 ? 0.362 -35.562 -1.405 1 96.38 82 ALA A C 1
ATOM 617 O O . ALA A 1 82 ? 1.239 -36.25 -1.935 1 96.38 82 ALA A O 1
ATOM 618 N N . PRO A 1 83 ? -0.791 -36.125 -0.994 1 97.44 83 PRO A N 1
ATOM 619 C CA . PRO A 1 83 ? -0.927 -37.562 -1.1 1 97.44 83 PRO A CA 1
ATOM 620 C C . PRO A 1 83 ? -0.861 -38.062 -2.543 1 97.44 83 PRO A C 1
ATOM 622 O O . PRO A 1 83 ? -0.235 -39.094 -2.818 1 97.44 83 PRO A O 1
ATOM 625 N N . LEU A 1 84 ? -1.44 -37.375 -3.467 1 98.31 84 LEU A N 1
ATOM 626 C CA . LEU A 1 84 ? -1.446 -37.812 -4.863 1 98.31 84 LEU A CA 1
ATOM 627 C C . LEU A 1 84 ? -0.058 -37.656 -5.48 1 98.31 84 LEU A C 1
ATOM 629 O O . LEU A 1 84 ? 0.37 -38.531 -6.25 1 98.31 84 LEU A O 1
ATOM 633 N N . ALA A 1 85 ? 0.602 -36.594 -5.148 1 98.44 85 ALA A N 1
ATOM 634 C CA . ALA A 1 85 ? 1.963 -36.406 -5.645 1 98.44 85 ALA A CA 1
ATOM 635 C C . ALA A 1 85 ? 2.877 -37.531 -5.16 1 98.44 85 ALA A C 1
ATOM 637 O O . ALA A 1 85 ? 3.674 -38.062 -5.93 1 98.44 85 ALA A O 1
ATOM 638 N N . ARG A 1 86 ? 2.729 -37.875 -3.906 1 98 86 ARG A N 1
ATOM 639 C CA . ARG A 1 86 ? 3.518 -38.938 -3.322 1 98 86 ARG A CA 1
ATOM 640 C C . ARG A 1 86 ? 3.268 -40.25 -4.051 1 98 86 ARG A C 1
ATOM 642 O O . ARG A 1 86 ? 4.211 -40.969 -4.422 1 98 86 ARG A O 1
ATOM 649 N N . ALA A 1 87 ? 2.033 -40.562 -4.203 1 98.31 87 ALA A N 1
ATOM 650 C CA . ALA A 1 87 ? 1.662 -41.781 -4.879 1 98.31 87 ALA A CA 1
ATOM 651 C C . ALA A 1 87 ? 2.232 -41.844 -6.293 1 98.31 87 ALA A C 1
ATOM 653 O O . ALA A 1 87 ? 2.75 -42.875 -6.727 1 98.31 87 ALA A O 1
ATOM 654 N N . ALA A 1 88 ? 2.148 -40.75 -6.996 1 98.5 88 ALA A N 1
ATOM 655 C CA . ALA A 1 88 ? 2.648 -40.688 -8.367 1 98.5 88 ALA A CA 1
ATOM 656 C C . ALA A 1 88 ? 4.164 -40.844 -8.406 1 98.5 88 ALA A C 1
ATOM 658 O O . ALA A 1 88 ? 4.688 -41.562 -9.273 1 98.5 88 ALA A O 1
ATOM 659 N N . LEU A 1 89 ? 4.855 -40.219 -7.48 1 98.12 89 LEU A N 1
ATOM 660 C CA . LEU A 1 89 ? 6.305 -40.344 -7.395 1 98.12 89 LEU A CA 1
ATOM 661 C C . LEU A 1 89 ? 6.719 -41.781 -7.164 1 98.12 89 LEU A C 1
ATOM 663 O O . LEU A 1 89 ? 7.637 -42.281 -7.816 1 98.12 89 LEU A O 1
ATOM 667 N N . HIS A 1 90 ? 5.996 -42.469 -6.324 1 97.38 90 HIS A N 1
ATOM 668 C CA . HIS A 1 90 ? 6.32 -43.844 -5.996 1 97.38 90 HIS A CA 1
ATOM 669 C C . HIS A 1 90 ? 5.98 -44.781 -7.148 1 97.38 90 HIS A C 1
ATOM 671 O O . HIS A 1 90 ? 6.52 -45.875 -7.238 1 97.38 90 HIS A O 1
ATOM 677 N N . ALA A 1 91 ? 5.121 -44.344 -7.988 1 97.44 91 ALA A N 1
ATOM 678 C CA . ALA A 1 91 ? 4.801 -45.094 -9.195 1 97.44 91 ALA A CA 1
ATOM 679 C C . ALA A 1 91 ? 5.84 -44.875 -10.289 1 97.44 91 ALA A C 1
ATOM 681 O O . ALA A 1 91 ? 5.734 -45.406 -11.383 1 97.44 91 ALA A O 1
ATOM 682 N N . GLY A 1 92 ? 6.836 -44 -10.008 1 96.38 92 GLY A N 1
ATOM 683 C CA . GLY A 1 92 ? 7.938 -43.781 -10.922 1 96.38 92 GLY A CA 1
ATOM 684 C C . GLY A 1 92 ? 7.68 -42.625 -11.883 1 96.38 92 GLY A C 1
ATOM 685 O O . GLY A 1 92 ? 8.406 -42.469 -12.867 1 96.38 92 GLY A O 1
ATOM 686 N N . LEU A 1 93 ? 6.68 -41.844 -11.641 1 97.75 93 LEU A N 1
ATOM 687 C CA . LEU A 1 93 ? 6.301 -40.75 -12.547 1 97.75 93 LEU A CA 1
ATOM 688 C C . LEU A 1 93 ? 6.941 -39.438 -12.133 1 97.75 93 LEU A C 1
ATOM 690 O O . LEU A 1 93 ? 7.199 -39.219 -10.945 1 97.75 93 LEU A O 1
ATOM 694 N N . HIS A 1 94 ? 7.285 -38.562 -13.109 1 97.75 94 HIS A N 1
ATOM 695 C CA . HIS A 1 94 ? 7.527 -37.156 -12.805 1 97.75 94 HIS A CA 1
ATOM 696 C C . HIS A 1 94 ? 6.227 -36.438 -12.477 1 97.75 94 HIS A C 1
ATOM 698 O O . HIS A 1 94 ? 5.164 -36.812 -12.984 1 97.75 94 HIS A O 1
ATOM 704 N N . VAL A 1 95 ? 6.332 -35.406 -11.602 1 98.62 95 VAL A N 1
ATOM 705 C CA . VAL A 1 95 ? 5.086 -34.875 -11.086 1 98.62 95 VAL A CA 1
ATOM 706 C C . VAL A 1 95 ? 5.121 -33.344 -11.188 1 98.62 95 VAL A C 1
ATOM 708 O O . VAL A 1 95 ? 6.129 -32.719 -10.852 1 98.62 95 VAL A O 1
ATOM 711 N N . VAL A 1 96 ? 4.047 -32.75 -11.695 1 98.62 96 VAL A N 1
ATOM 712 C CA . VAL A 1 96 ? 3.736 -31.312 -11.578 1 98.62 96 VAL A CA 1
ATOM 713 C C . VAL A 1 96 ? 2.549 -31.125 -10.633 1 98.62 96 VAL A C 1
ATOM 715 O O . VAL A 1 96 ? 1.518 -31.781 -10.781 1 98.62 96 VAL A O 1
ATOM 718 N N . VAL A 1 97 ? 2.711 -30.297 -9.688 1 97.94 97 VAL A N 1
ATOM 719 C CA . VAL A 1 97 ? 1.604 -29.969 -8.797 1 97.94 97 VAL A CA 1
ATOM 720 C C . VAL A 1 97 ? 1.122 -28.547 -9.062 1 97.94 97 VAL A C 1
ATOM 722 O O . VAL A 1 97 ? 1.931 -27.625 -9.188 1 97.94 97 VAL A O 1
ATOM 725 N N . ASP A 1 98 ? -0.174 -28.406 -9.164 1 95 98 ASP A N 1
ATOM 726 C CA . ASP A 1 98 ? -0.753 -27.062 -9.305 1 95 98 ASP A CA 1
ATOM 727 C C . ASP A 1 98 ? -0.672 -26.297 -7.984 1 95 98 ASP A C 1
ATOM 729 O O . ASP A 1 98 ? -0.509 -26.891 -6.918 1 95 98 ASP A O 1
ATOM 733 N N . LYS A 1 99 ? -0.758 -25 -8.062 1 88.94 99 LYS A N 1
ATOM 734 C CA . LYS A 1 99 ? -0.693 -24.172 -6.867 1 88.94 99 LYS A CA 1
ATOM 735 C C . LYS A 1 99 ? -2.012 -24.203 -6.098 1 88.94 99 LYS A C 1
ATOM 737 O O . LYS A 1 99 ? -3.082 -24.328 -6.695 1 88.94 99 LYS A O 1
ATOM 742 N N . PRO A 1 100 ? -2.057 -24.109 -4.832 1 89.75 100 PRO A N 1
ATOM 743 C CA . PRO A 1 100 ? -0.858 -24.078 -3.992 1 89.75 100 PRO A CA 1
ATOM 744 C C . PRO A 1 100 ? -0.169 -25.438 -3.916 1 89.75 100 PRO A C 1
ATOM 746 O O . PRO A 1 100 ? -0.825 -26.484 -4.043 1 89.75 100 PRO A O 1
ATOM 749 N N . PHE A 1 101 ? 1.145 -25.469 -3.674 1 91.88 101 PHE A N 1
ATOM 750 C CA . PHE A 1 101 ? 1.96 -26.672 -3.701 1 91.88 101 PHE A CA 1
ATOM 751 C C . PHE A 1 101 ? 1.433 -27.703 -2.711 1 91.88 101 PHE A C 1
ATOM 753 O O . PHE A 1 101 ? 1.083 -28.812 -3.098 1 91.88 101 PHE A O 1
ATOM 760 N N . THR A 1 102 ? 1.347 -27.297 -1.484 1 93.44 102 THR A N 1
ATOM 761 C CA . THR A 1 102 ? 0.842 -28.109 -0.389 1 93.44 102 THR A CA 1
ATOM 762 C C . THR A 1 102 ? 0.026 -27.266 0.587 1 93.44 102 THR A C 1
ATOM 764 O O . THR A 1 102 ? -0.073 -26.047 0.431 1 93.44 102 THR A O 1
ATOM 767 N N . LEU A 1 103 ? -0.506 -27.969 1.556 1 90.75 103 LEU A N 1
ATOM 768 C CA . LEU A 1 103 ? -1.313 -27.266 2.543 1 90.75 103 LEU A CA 1
ATOM 769 C C . LEU A 1 103 ? -0.43 -26.469 3.496 1 90.75 103 LEU A C 1
ATOM 771 O O . LEU A 1 103 ? -0.854 -25.438 4.027 1 90.75 103 LEU A O 1
ATOM 775 N N . ASP A 1 104 ? 0.766 -27 3.736 1 93.56 104 ASP A N 1
ATOM 776 C CA . ASP A 1 104 ? 1.676 -26.328 4.652 1 93.56 104 ASP A CA 1
ATOM 777 C C . ASP A 1 104 ? 3.133 -26.625 4.305 1 93.56 104 ASP A C 1
ATOM 779 O O . ASP A 1 104 ? 3.41 -27.406 3.395 1 93.56 104 ASP A O 1
ATOM 783 N N . LEU A 1 105 ? 3.969 -25.922 4.984 1 96 105 LEU A N 1
ATOM 784 C CA . LEU A 1 105 ? 5.406 -26 4.734 1 96 105 LEU A CA 1
ATOM 785 C C . LEU A 1 105 ? 5.941 -27.391 5.043 1 96 105 LEU A C 1
ATOM 787 O O . LEU A 1 105 ? 6.828 -27.891 4.344 1 96 105 LEU A O 1
ATOM 791 N N . ALA A 1 106 ? 5.434 -28.031 6.07 1 96.44 106 ALA A N 1
ATOM 792 C CA . ALA A 1 106 ? 5.879 -29.375 6.449 1 96.44 106 ALA A CA 1
ATOM 793 C C . ALA A 1 106 ? 5.609 -30.375 5.328 1 96.44 106 ALA A C 1
ATOM 795 O O . ALA A 1 106 ? 6.473 -31.203 5 1 96.44 106 ALA A O 1
ATOM 796 N N . GLN A 1 107 ? 4.465 -30.297 4.746 1 96.44 107 GLN A N 1
ATOM 797 C CA . GLN A 1 107 ? 4.125 -31.172 3.627 1 96.44 107 GLN A CA 1
ATOM 798 C C . GLN A 1 107 ? 5.031 -30.906 2.428 1 96.44 107 GLN A C 1
ATOM 800 O O . GLN A 1 107 ? 5.426 -31.844 1.725 1 96.44 107 GLN A O 1
ATOM 805 N N . ALA A 1 108 ? 5.301 -29.672 2.195 1 97.19 108 ALA A N 1
ATOM 806 C CA . ALA A 1 108 ? 6.176 -29.312 1.084 1 97.19 108 ALA A CA 1
ATOM 807 C C . ALA A 1 108 ? 7.547 -29.953 1.229 1 97.19 108 ALA A C 1
ATOM 809 O O . ALA A 1 108 ? 8.07 -30.531 0.274 1 97.19 108 ALA A O 1
ATOM 810 N N . ARG A 1 109 ? 8.094 -29.875 2.42 1 97.94 109 ARG A N 1
ATOM 811 C CA . ARG A 1 109 ? 9.406 -30.453 2.709 1 97.94 109 ARG A CA 1
ATOM 812 C C . ARG A 1 109 ? 9.383 -31.969 2.549 1 97.94 109 ARG A C 1
ATOM 814 O O . ARG A 1 109 ? 10.289 -32.562 1.942 1 97.94 109 ARG A O 1
ATOM 821 N N . ALA A 1 110 ? 8.352 -32.562 3.088 1 97.75 110 ALA A N 1
ATOM 822 C CA . ALA A 1 110 ? 8.227 -34 3.006 1 97.75 110 ALA A CA 1
ATOM 823 C C . ALA A 1 110 ? 8.156 -34.469 1.554 1 97.75 110 ALA A C 1
ATOM 825 O O . ALA A 1 110 ? 8.82 -35.438 1.177 1 97.75 110 ALA A O 1
ATOM 826 N N . LEU A 1 111 ? 7.395 -33.781 0.782 1 97.62 111 LEU A N 1
ATOM 827 C CA . LEU A 1 111 ? 7.227 -34.156 -0.621 1 97.62 111 LEU A CA 1
ATOM 828 C C . LEU A 1 111 ? 8.531 -33.969 -1.391 1 97.62 111 LEU A C 1
ATOM 830 O O . LEU A 1 111 ? 8.859 -34.75 -2.277 1 97.62 111 LEU A O 1
ATOM 834 N N . ALA A 1 112 ? 9.234 -32.875 -1.128 1 97.31 112 ALA A N 1
ATOM 835 C CA . ALA A 1 112 ? 10.531 -32.656 -1.751 1 97.31 112 ALA A CA 1
ATOM 836 C C . ALA A 1 112 ? 11.492 -33.781 -1.465 1 97.31 112 ALA A C 1
ATOM 838 O O . ALA A 1 112 ? 12.188 -34.281 -2.365 1 97.31 112 ALA A O 1
ATOM 839 N N . ASP A 1 113 ? 11.508 -34.219 -0.235 1 97 113 ASP A N 1
ATOM 840 C CA . ASP A 1 113 ? 12.359 -35.344 0.172 1 97 113 ASP A CA 1
ATOM 841 C C . ASP A 1 113 ? 11.977 -36.625 -0.56 1 97 113 ASP A C 1
ATOM 843 O O . ASP A 1 113 ? 12.852 -37.375 -0.979 1 97 113 ASP A O 1
ATOM 847 N N . GLU A 1 114 ? 10.727 -36.844 -0.632 1 96.56 114 GLU A N 1
ATOM 848 C CA . GLU A 1 114 ? 10.234 -38.031 -1.318 1 96.56 114 GLU A CA 1
ATOM 849 C C . GLU A 1 114 ? 10.641 -38.031 -2.789 1 96.56 114 GLU A C 1
ATOM 851 O O . GLU A 1 114 ? 11.047 -39.062 -3.33 1 96.56 114 GLU A O 1
ATOM 856 N N . ALA A 1 115 ? 10.477 -36.906 -3.424 1 97.38 115 ALA A N 1
ATOM 857 C CA . ALA A 1 115 ? 10.859 -36.812 -4.828 1 97.38 115 ALA A CA 1
ATOM 858 C C . ALA A 1 115 ? 12.344 -37.125 -5.016 1 97.38 115 ALA A C 1
ATOM 860 O O . ALA A 1 115 ? 12.727 -37.812 -5.957 1 97.38 115 ALA A O 1
ATOM 861 N N . GLN A 1 116 ? 13.117 -36.562 -4.141 1 95.75 116 GLN A N 1
ATOM 862 C CA . GLN A 1 116 ? 14.555 -36.812 -4.176 1 95.75 116 GLN A CA 1
ATOM 863 C C . GLN A 1 116 ? 14.844 -38.312 -4.023 1 95.75 116 GLN A C 1
ATOM 865 O O . GLN A 1 116 ? 15.672 -38.875 -4.746 1 95.75 116 GLN A O 1
ATOM 870 N N . GLY A 1 117 ? 14.195 -38.938 -3.139 1 96.56 117 GLY A N 1
ATOM 871 C CA . GLY A 1 117 ? 14.375 -40.344 -2.902 1 96.56 117 GLY A CA 1
ATOM 872 C C . GLY A 1 117 ? 13.992 -41.219 -4.094 1 96.56 117 GLY A C 1
ATOM 873 O O . GLY A 1 117 ? 14.633 -42.219 -4.371 1 96.56 117 GLY A O 1
ATOM 874 N N . CYS A 1 118 ? 12.977 -40.844 -4.801 1 96.62 118 CYS A N 1
ATOM 875 C CA . CYS A 1 118 ? 12.469 -41.562 -5.945 1 96.62 118 CYS A CA 1
ATOM 876 C C . CYS A 1 118 ? 13.289 -41.281 -7.191 1 96.62 118 CYS A C 1
ATOM 878 O O . CYS A 1 118 ? 13.172 -42 -8.195 1 96.62 118 CYS A O 1
ATOM 880 N N . GLY A 1 119 ? 14.102 -40.25 -7.129 1 96.38 119 GLY A N 1
ATOM 881 C CA . GLY A 1 119 ? 14.859 -39.844 -8.297 1 96.38 119 GLY A CA 1
ATOM 882 C C . GLY A 1 119 ? 13.984 -39.312 -9.422 1 96.38 119 GLY A C 1
ATOM 883 O O . GLY A 1 119 ? 14.234 -39.625 -10.594 1 96.38 119 GLY A O 1
ATOM 884 N N . ARG A 1 120 ? 12.898 -38.719 -9.086 1 96.88 120 ARG A N 1
ATOM 885 C CA . ARG A 1 120 ? 11.953 -38.188 -10.055 1 96.88 120 ARG A CA 1
ATOM 886 C C . ARG A 1 120 ? 11.828 -36.656 -9.898 1 96.88 120 ARG A C 1
ATOM 888 O O . ARG A 1 120 ? 12.094 -36.125 -8.828 1 96.88 120 ARG A O 1
ATOM 895 N N . ILE A 1 121 ? 11.445 -36 -10.953 1 97.5 121 ILE A N 1
ATOM 896 C CA . ILE A 1 121 ? 11.242 -34.531 -10.938 1 97.5 121 ILE A CA 1
ATOM 897 C C . ILE A 1 121 ? 9.906 -34.219 -10.273 1 97.5 121 ILE A C 1
ATOM 899 O O . ILE A 1 121 ? 8.891 -34.844 -10.586 1 97.5 121 ILE A O 1
ATOM 903 N N . LEU A 1 122 ? 9.969 -33.406 -9.297 1 98.44 122 LEU A N 1
ATOM 904 C CA . LEU A 1 122 ? 8.82 -32.75 -8.703 1 98.44 122 LEU A CA 1
ATOM 905 C C . LEU A 1 122 ? 8.867 -31.234 -8.961 1 98.44 122 LEU A C 1
ATOM 907 O O . LEU A 1 122 ? 9.828 -30.578 -8.594 1 98.44 122 LEU A O 1
ATOM 911 N N . SER A 1 123 ? 7.855 -30.75 -9.648 1 98.12 123 SER A N 1
ATOM 912 C CA . SER A 1 123 ? 7.805 -29.328 -10 1 98.12 123 SER A CA 1
ATOM 913 C C . SER A 1 123 ? 6.453 -28.719 -9.648 1 98.12 123 SER A C 1
ATOM 915 O O . SER A 1 123 ? 5.461 -29.438 -9.5 1 98.12 123 SER A O 1
ATOM 917 N N . VAL A 1 124 ? 6.438 -27.422 -9.398 1 97.88 124 VAL A N 1
ATOM 918 C CA . VAL A 1 124 ? 5.211 -26.688 -9.102 1 97.88 124 VAL A CA 1
ATOM 919 C C . VAL A 1 124 ? 4.891 -25.719 -10.234 1 97.88 124 VAL A C 1
ATOM 921 O O . VAL A 1 124 ? 5.785 -25.047 -10.75 1 97.88 124 VAL A O 1
ATOM 924 N N . PHE A 1 125 ? 3.6 -25.656 -10.578 1 97.69 125 PHE A N 1
ATOM 925 C CA . PHE A 1 125 ? 3.156 -24.891 -11.727 1 97.69 125 PHE A CA 1
ATOM 926 C C . PHE A 1 125 ? 3.145 -23.406 -11.414 1 97.69 125 PHE A C 1
ATOM 928 O O . PHE A 1 125 ? 2.102 -22.844 -11.062 1 97.69 125 PHE A O 1
ATOM 935 N N . GLN A 1 126 ? 4.266 -22.719 -11.664 1 97.62 126 GLN A N 1
ATOM 936 C CA . GLN A 1 126 ? 4.402 -21.266 -11.523 1 97.62 126 GLN A CA 1
ATOM 937 C C . GLN A 1 126 ? 4.359 -20.578 -12.883 1 97.62 126 GLN A C 1
ATOM 939 O O . GLN A 1 126 ? 5.32 -19.922 -13.273 1 97.62 126 GLN A O 1
ATOM 944 N N . ASN A 1 127 ? 3.215 -20.625 -13.477 1 97.06 127 ASN A N 1
ATOM 945 C CA . ASN A 1 127 ? 3.033 -20.156 -14.844 1 97.06 127 ASN A CA 1
ATOM 946 C C . ASN A 1 127 ? 3.184 -18.641 -14.945 1 97.06 127 ASN A C 1
ATOM 948 O O . ASN A 1 127 ? 3.566 -18.109 -15.992 1 97.06 127 ASN A O 1
ATOM 952 N N . ARG A 1 128 ? 3.006 -17.906 -13.867 1 98.12 128 ARG A N 1
ATOM 953 C CA . ARG A 1 128 ? 2.949 -16.453 -13.938 1 98.12 128 ARG A CA 1
ATOM 954 C C . ARG A 1 128 ? 4.352 -15.852 -14.016 1 98.12 128 ARG A C 1
ATOM 956 O O . ARG A 1 128 ? 4.504 -14.641 -14.172 1 98.12 128 ARG A O 1
ATOM 963 N N . ARG A 1 129 ? 5.395 -16.734 -13.914 1 98.38 129 ARG A N 1
ATOM 964 C CA . ARG A 1 129 ? 6.754 -16.297 -14.211 1 98.38 129 ARG A CA 1
ATOM 965 C C . ARG A 1 129 ? 6.887 -15.852 -15.664 1 98.38 129 ARG A C 1
ATOM 967 O O . ARG A 1 129 ? 7.809 -15.117 -16.016 1 98.38 129 ARG A O 1
ATOM 974 N N . TRP A 1 130 ? 5.93 -16.281 -16.484 1 98.62 130 TRP A N 1
ATOM 975 C CA . TRP A 1 130 ? 6.012 -16 -17.906 1 98.62 130 TRP A CA 1
ATOM 976 C C . TRP A 1 130 ? 4.824 -15.164 -18.375 1 98.62 130 TRP A C 1
ATOM 978 O O . TRP A 1 130 ? 4.418 -15.234 -19.531 1 98.62 130 TRP A O 1
ATOM 988 N N . ASP A 1 131 ? 4.258 -14.406 -17.453 1 98.75 131 ASP A N 1
ATOM 989 C CA . ASP A 1 131 ? 3.275 -13.375 -17.781 1 98.75 131 ASP A CA 1
ATOM 990 C C . ASP A 1 131 ? 3.943 -12.164 -18.422 1 98.75 131 ASP A C 1
ATOM 992 O O . ASP A 1 131 ? 5.035 -11.758 -18.016 1 98.75 131 ASP A O 1
ATOM 996 N N . SER A 1 132 ? 3.219 -11.562 -19.406 1 98.88 132 SER A N 1
ATOM 997 C CA . SER A 1 132 ? 3.734 -10.391 -20.109 1 98.88 132 SER A CA 1
ATOM 998 C C . SER A 1 132 ? 4.047 -9.258 -19.141 1 98.88 132 SER A C 1
ATOM 1000 O O . SER A 1 132 ? 5.082 -8.602 -19.266 1 98.88 132 SER A O 1
ATOM 1002 N N . ASP A 1 133 ? 3.182 -9.016 -18.203 1 98.88 133 ASP A N 1
ATOM 1003 C CA . ASP A 1 133 ? 3.352 -7.918 -17.25 1 98.88 133 ASP A CA 1
ATOM 1004 C C . ASP A 1 133 ? 4.594 -8.125 -16.391 1 98.88 133 ASP A C 1
ATOM 1006 O O . ASP A 1 133 ? 5.395 -7.203 -16.203 1 98.88 133 ASP A O 1
ATOM 1010 N N . PHE A 1 134 ? 4.848 -9.289 -15.891 1 98.88 134 PHE A N 1
ATOM 1011 C CA . PHE A 1 134 ? 5.996 -9.617 -15.055 1 98.88 134 PHE A CA 1
ATOM 1012 C C . PHE A 1 134 ? 7.289 -9.555 -15.859 1 98.88 134 PHE A C 1
ATOM 1014 O O . PHE A 1 134 ? 8.289 -9 -15.391 1 98.88 134 PHE A O 1
ATOM 1021 N N . LEU A 1 135 ? 7.191 -10.133 -17.031 1 98.88 135 LEU A N 1
ATOM 1022 C CA . LEU A 1 135 ? 8.367 -10.102 -17.906 1 98.88 135 LEU A CA 1
ATOM 1023 C C . LEU A 1 135 ? 8.766 -8.664 -18.234 1 98.88 135 LEU A C 1
ATOM 1025 O O . LEU A 1 135 ? 9.953 -8.344 -18.297 1 98.88 135 LEU A O 1
ATOM 1029 N N . ALA A 1 136 ? 7.809 -7.805 -18.469 1 98.88 136 ALA A N 1
ATOM 1030 C CA . ALA A 1 136 ? 8.102 -6.395 -18.719 1 98.88 136 ALA A CA 1
ATOM 1031 C C . ALA A 1 136 ? 8.875 -5.781 -17.562 1 98.88 136 ALA A C 1
ATOM 1033 O O . ALA A 1 136 ? 9.898 -5.129 -17.766 1 98.88 136 ALA A O 1
ATOM 1034 N N . ILE A 1 137 ? 8.406 -5.996 -16.359 1 98.88 137 ILE A N 1
ATOM 1035 C CA . ILE A 1 137 ? 9.039 -5.461 -15.156 1 98.88 137 ILE A CA 1
ATOM 1036 C C . ILE A 1 137 ? 10.438 -6.043 -15 1 98.88 137 ILE A C 1
ATOM 1038 O O . ILE A 1 137 ? 11.406 -5.309 -14.773 1 98.88 137 ILE A O 1
ATOM 1042 N N . ARG A 1 138 ? 10.555 -7.371 -15.094 1 98.69 138 ARG A N 1
ATOM 1043 C CA . ARG A 1 138 ? 11.844 -8.039 -14.961 1 98.69 138 ARG A CA 1
ATOM 1044 C C . ARG A 1 138 ? 12.859 -7.492 -15.961 1 98.69 138 ARG A C 1
ATOM 1046 O O . ARG A 1 138 ? 14.008 -7.23 -15.609 1 98.69 138 ARG A O 1
ATOM 1053 N N . ASN A 1 139 ? 12.414 -7.383 -17.25 1 98.56 139 ASN A N 1
ATOM 1054 C CA . ASN A 1 139 ? 13.281 -6.836 -18.297 1 98.56 139 ASN A CA 1
ATOM 1055 C C . ASN A 1 139 ? 13.719 -5.414 -17.969 1 98.56 139 ASN A C 1
ATOM 1057 O O . ASN A 1 139 ? 14.875 -5.055 -18.172 1 98.56 139 ASN A O 1
ATOM 1061 N N . GLY A 1 140 ? 12.766 -4.602 -17.5 1 98.56 140 GLY A N 1
ATOM 1062 C CA . GLY A 1 140 ? 13.102 -3.24 -17.109 1 98.56 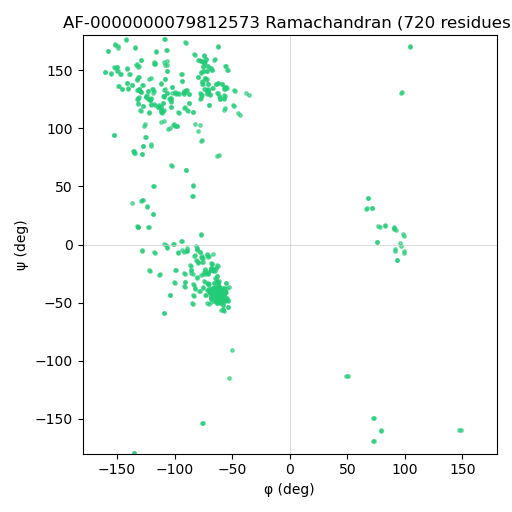140 GLY A CA 1
ATOM 1063 C C . GLY A 1 140 ? 14.117 -3.174 -15.984 1 98.56 140 GLY A C 1
ATOM 1064 O O . GLY A 1 140 ? 15.039 -2.352 -16.016 1 98.56 140 GLY A O 1
ATOM 1065 N N . LEU A 1 141 ? 13.977 -4.023 -14.984 1 98.56 141 LEU A N 1
ATOM 1066 C CA . LEU A 1 141 ? 14.906 -4.078 -13.867 1 98.56 141 LEU A CA 1
ATOM 1067 C C . LEU A 1 141 ? 16.281 -4.547 -14.328 1 98.56 141 LEU A C 1
ATOM 1069 O O . LEU A 1 141 ? 17.297 -3.967 -13.945 1 98.56 141 LEU A O 1
ATOM 1073 N N . ASN A 1 142 ? 16.344 -5.59 -15.148 1 97.94 142 ASN A N 1
ATOM 1074 C CA . ASN A 1 142 ? 17.594 -6.125 -15.656 1 97.94 142 ASN A CA 1
ATOM 1075 C C . ASN A 1 142 ? 18.344 -5.094 -16.5 1 97.94 142 ASN A C 1
ATOM 1077 O O . ASN A 1 142 ? 19.578 -5.082 -16.516 1 97.94 142 ASN A O 1
ATOM 1081 N N . ALA A 1 143 ? 17.578 -4.262 -17.188 1 98.19 143 ALA A N 1
ATOM 1082 C CA . ALA A 1 143 ? 18.156 -3.23 -18.031 1 98.19 143 ALA A CA 1
ATOM 1083 C C . ALA A 1 143 ? 18.641 -2.041 -17.203 1 98.19 143 ALA A C 1
ATOM 1085 O O . ALA A 1 143 ? 19.219 -1.096 -17.734 1 98.19 143 ALA A O 1
ATOM 1086 N N . GLY A 1 144 ? 18.375 -2.023 -15.914 1 97.94 144 GLY A N 1
ATOM 1087 C CA . GLY A 1 144 ? 18.812 -0.956 -15.031 1 97.94 144 GLY A CA 1
ATOM 1088 C C . GLY A 1 144 ? 18.062 0.351 -15.258 1 97.94 144 GLY A C 1
ATOM 1089 O O . GLY A 1 144 ? 18.625 1.43 -15.055 1 97.94 144 GLY A O 1
ATOM 1090 N N . MET A 1 145 ? 16.812 0.294 -15.664 1 97.75 145 MET A N 1
ATOM 1091 C CA . MET A 1 145 ? 16.094 1.464 -16.156 1 97.75 145 MET A CA 1
ATOM 1092 C C . MET A 1 145 ? 15.836 2.459 -15.039 1 97.75 145 MET A C 1
ATOM 1094 O O . MET A 1 145 ? 15.57 3.635 -15.289 1 97.75 145 MET A O 1
ATOM 1098 N N . ILE A 1 146 ? 15.891 1.98 -13.742 1 98.06 146 ILE A N 1
ATOM 1099 C CA . ILE A 1 146 ? 15.477 2.885 -12.68 1 98.06 146 ILE A CA 1
ATOM 1100 C C . ILE A 1 146 ? 16.516 2.867 -11.555 1 98.06 146 ILE A C 1
ATOM 1102 O O . ILE A 1 146 ? 16.203 3.195 -10.414 1 98.06 146 ILE A O 1
ATOM 1106 N N . GLY A 1 147 ? 17.672 2.381 -11.758 1 97.75 147 GLY A N 1
ATOM 1107 C CA . GLY A 1 147 ? 18.719 2.33 -10.742 1 97.75 147 GLY A CA 1
ATOM 1108 C C . GLY A 1 147 ? 18.453 1.296 -9.664 1 97.75 147 GLY A C 1
ATOM 1109 O O . GLY A 1 147 ? 17.906 0.223 -9.945 1 97.75 147 GLY A O 1
ATOM 1110 N N . ARG A 1 148 ? 18.938 1.57 -8.445 1 97.81 148 ARG A N 1
ATOM 1111 C CA . ARG A 1 148 ? 18.734 0.655 -7.332 1 97.81 148 ARG A CA 1
ATOM 1112 C C . ARG A 1 148 ? 17.266 0.622 -6.914 1 97.81 148 ARG A C 1
ATOM 1114 O O . ARG A 1 148 ? 16.656 1.669 -6.691 1 97.81 148 ARG A O 1
ATOM 1121 N N . VAL A 1 149 ? 16.734 -0.563 -6.816 1 98.56 149 VAL A N 1
ATOM 1122 C CA . VAL A 1 149 ? 15.336 -0.711 -6.438 1 98.56 149 VAL A CA 1
ATOM 1123 C C . VAL A 1 149 ? 15.164 -0.379 -4.957 1 98.56 149 VAL A C 1
ATOM 1125 O O . VAL A 1 149 ? 15.906 -0.88 -4.109 1 98.56 149 VAL A O 1
ATOM 1128 N N . ALA A 1 150 ? 14.195 0.484 -4.652 1 98.62 150 ALA A N 1
ATOM 1129 C CA . ALA A 1 150 ? 13.859 0.826 -3.273 1 98.62 150 ALA A CA 1
ATOM 1130 C C . ALA A 1 150 ? 12.578 0.124 -2.832 1 98.62 150 ALA A C 1
ATOM 1132 O O . ALA A 1 150 ? 12.492 -0.37 -1.706 1 98.62 150 ALA A O 1
ATOM 1133 N N . THR A 1 151 ? 11.602 0.128 -3.682 1 98.75 151 THR A N 1
ATOM 1134 C CA . THR A 1 151 ? 10.32 -0.48 -3.355 1 98.75 151 THR A CA 1
ATOM 1135 C C . THR A 1 151 ? 9.742 -1.214 -4.566 1 98.75 151 THR A C 1
ATOM 1137 O O . THR A 1 151 ? 9.828 -0.723 -5.691 1 98.75 151 THR A O 1
ATOM 1140 N N . PHE A 1 152 ? 9.273 -2.398 -4.371 1 98.88 152 PHE A N 1
ATOM 1141 C CA . PHE A 1 152 ? 8.492 -3.178 -5.316 1 98.88 152 PHE A CA 1
ATOM 1142 C C . PHE A 1 152 ? 7.074 -3.391 -4.801 1 98.88 152 PHE A C 1
ATOM 1144 O O . PHE A 1 152 ? 6.879 -3.92 -3.703 1 98.88 152 PHE A O 1
ATOM 1151 N N . GLU A 1 153 ? 6.043 -2.891 -5.527 1 98.81 153 GLU A N 1
ATOM 1152 C CA . GLU A 1 153 ? 4.637 -3.105 -5.195 1 98.81 153 GLU A CA 1
ATOM 1153 C C . GLU A 1 153 ? 3.961 -4.02 -6.211 1 98.81 153 GLU A C 1
ATOM 1155 O O . GLU A 1 153 ? 3.971 -3.734 -7.414 1 98.81 153 GLU A O 1
ATOM 1160 N N . SER A 1 154 ? 3.42 -5.094 -5.777 1 98.88 154 SER A N 1
ATOM 1161 C CA . SER A 1 154 ? 2.68 -6.059 -6.582 1 98.88 154 SER A CA 1
ATOM 1162 C C . SER A 1 154 ? 1.258 -6.238 -6.062 1 98.88 154 SER A C 1
ATOM 1164 O O . SER A 1 154 ? 1.06 -6.574 -4.891 1 98.88 154 SER A O 1
ATOM 1166 N N . ARG A 1 155 ? 0.247 -6.031 -6.949 1 98.56 155 ARG A N 1
ATOM 1167 C CA . ARG A 1 155 ? -1.143 -6.078 -6.504 1 98.56 155 ARG A CA 1
ATOM 1168 C C . ARG A 1 155 ? -1.967 -7.02 -7.379 1 98.56 155 ARG A C 1
ATOM 1170 O O . ARG A 1 155 ? -1.772 -7.074 -8.594 1 98.56 155 ARG A O 1
ATOM 1177 N N . MET A 1 156 ? -2.783 -7.789 -6.809 1 98.31 156 MET A N 1
ATOM 1178 C CA . MET A 1 156 ? -3.852 -8.539 -7.461 1 98.31 156 MET A CA 1
ATOM 1179 C C . MET A 1 156 ? -5.191 -8.289 -6.781 1 98.31 156 MET A C 1
ATOM 1181 O O . MET A 1 156 ? -5.637 -9.094 -5.961 1 98.31 156 MET A O 1
ATOM 1185 N N . ASP A 1 157 ? -5.848 -7.227 -7.16 1 97.69 157 ASP A N 1
ATOM 1186 C CA . ASP A 1 157 ? -7.09 -6.762 -6.547 1 97.69 157 ASP A CA 1
ATOM 1187 C C . ASP A 1 157 ? -8.281 -7 -7.469 1 97.69 157 ASP A C 1
ATOM 1189 O O . ASP A 1 157 ? -8.156 -6.906 -8.695 1 97.69 157 ASP A O 1
ATOM 1193 N N . ARG A 1 158 ? -9.344 -7.348 -6.887 1 96.25 158 ARG A N 1
ATOM 1194 C CA . ARG A 1 158 ? -10.594 -7.617 -7.586 1 96.25 158 ARG A CA 1
ATOM 1195 C C . ARG A 1 158 ? -11.773 -6.957 -6.875 1 96.25 158 ARG A C 1
ATOM 1197 O O . ARG A 1 158 ? -11.609 -6.406 -5.781 1 96.25 158 ARG A O 1
ATOM 1204 N N . PHE A 1 159 ? -12.969 -6.957 -7.551 1 97.19 159 PHE A N 1
ATOM 1205 C CA . PHE A 1 159 ? -14.211 -6.516 -6.918 1 97.19 159 PHE A CA 1
ATOM 1206 C C . PHE A 1 159 ? -15.281 -7.59 -7.023 1 97.19 159 PHE A C 1
ATOM 1208 O O . PHE A 1 159 ? -16 -7.664 -8.023 1 97.19 159 PHE A O 1
ATOM 1215 N N . ARG A 1 160 ? -15.289 -8.344 -6.012 1 95.62 160 ARG A N 1
ATOM 1216 C CA . ARG A 1 160 ? -16.281 -9.406 -5.82 1 95.62 160 ARG A CA 1
ATOM 1217 C C . ARG A 1 160 ? -16.938 -9.305 -4.445 1 95.62 160 ARG A C 1
ATOM 1219 O O . ARG A 1 160 ? -16.688 -10.133 -3.568 1 95.62 160 ARG A O 1
ATOM 1226 N N . PRO A 1 161 ? -17.859 -8.406 -4.281 1 94.75 161 PRO A N 1
ATOM 1227 C CA . PRO A 1 161 ? -18.359 -8.062 -2.947 1 94.75 161 PRO A CA 1
ATOM 1228 C C . PRO A 1 161 ? -19.203 -9.172 -2.33 1 94.75 161 PRO A C 1
ATOM 1230 O O . PRO A 1 161 ? -19.328 -9.258 -1.104 1 94.75 161 PRO A O 1
ATOM 1233 N N . GLN A 1 162 ? -19.766 -10.008 -3.166 1 91 162 GLN A N 1
ATOM 1234 C CA . GLN A 1 162 ? -20.625 -11.062 -2.645 1 91 162 GLN A CA 1
ATOM 1235 C C . GLN A 1 162 ? -19.844 -12.344 -2.396 1 91 162 GLN A C 1
ATOM 1237 O O . GLN A 1 162 ? -19.031 -12.758 -3.234 1 91 162 GLN A O 1
ATOM 1242 N N . VAL A 1 163 ? -20.078 -12.844 -1.17 1 87.38 163 VAL A N 1
ATOM 1243 C CA . VAL A 1 163 ? -19.5 -14.141 -0.866 1 87.38 163 VAL A CA 1
ATOM 1244 C C . VAL A 1 163 ? -20.344 -15.25 -1.476 1 87.38 163 VAL A C 1
ATOM 1246 O O . VAL A 1 163 ? -21.547 -15.328 -1.223 1 87.38 163 VAL A O 1
ATOM 1249 N N . ARG A 1 164 ? -20.109 -15.789 -2.52 1 74.31 164 ARG A N 1
ATOM 1250 C CA . ARG A 1 164 ? -20.938 -16.766 -3.205 1 74.31 164 ARG A CA 1
ATOM 1251 C C . ARG A 1 164 ? -21.359 -17.891 -2.256 1 74.31 164 ARG A C 1
ATOM 1253 O O . ARG A 1 164 ? -22.547 -18.047 -1.955 1 74.31 164 ARG A O 1
ATOM 1260 N N . ASP A 1 165 ? -20.578 -19.125 -2.09 1 64.44 165 ASP A N 1
ATOM 1261 C CA . ASP A 1 165 ? -20.953 -20.281 -1.291 1 64.44 165 ASP A CA 1
ATOM 1262 C C . ASP A 1 165 ? -20.25 -20.281 0.06 1 64.44 165 ASP A C 1
ATOM 1264 O O . ASP A 1 165 ? -19.047 -20.562 0.138 1 64.44 165 ASP A O 1
ATOM 1268 N N . ARG A 1 166 ? -21.047 -19.875 1.079 1 54.12 166 ARG A N 1
ATOM 1269 C CA . ARG A 1 166 ? -20.578 -19.703 2.449 1 54.12 166 ARG A CA 1
ATOM 1270 C C . ARG A 1 166 ? -19.922 -20.969 2.963 1 54.12 166 ARG A C 1
ATOM 1272 O O . ARG A 1 166 ? -18.906 -20.906 3.68 1 54.12 166 ARG A O 1
ATOM 1279 N N . TRP A 1 167 ? -20.484 -22.047 2.574 1 43.5 167 TRP A N 1
ATOM 1280 C CA . TRP A 1 167 ? -20.016 -23.312 3.131 1 43.5 167 TRP A CA 1
ATOM 1281 C C . TRP A 1 167 ? -18.625 -23.656 2.584 1 43.5 167 TRP A C 1
ATOM 1283 O O . TRP A 1 167 ? -17.875 -24.422 3.209 1 43.5 167 TRP A O 1
ATOM 1293 N N . ARG A 1 168 ? -18.266 -23.172 1.422 1 50.31 168 ARG A N 1
ATOM 1294 C CA . ARG A 1 168 ? -16.984 -23.469 0.802 1 50.31 168 ARG A CA 1
ATOM 1295 C C . ARG A 1 168 ? -15.883 -22.547 1.325 1 50.31 168 ARG A C 1
ATOM 1297 O O . ARG A 1 168 ? -14.695 -22.859 1.228 1 50.31 168 ARG A O 1
ATOM 1304 N N . GLU A 1 169 ? -16.422 -21.375 1.763 1 57.41 169 GLU A N 1
ATOM 1305 C CA . GLU A 1 169 ? -15.391 -20.5 2.299 1 57.41 169 GLU A CA 1
ATOM 1306 C C . GLU A 1 169 ? -15.086 -20.828 3.756 1 57.41 169 GLU A C 1
ATOM 1308 O O . GLU A 1 169 ? -15.148 -19.969 4.625 1 57.41 169 GLU A O 1
ATOM 1313 N N . ALA A 1 170 ? -15.062 -22.281 3.869 1 53.19 170 ALA A N 1
ATOM 1314 C CA . ALA A 1 170 ? -14.75 -22.734 5.219 1 53.19 170 ALA A CA 1
ATOM 1315 C C . ALA A 1 170 ? -13.289 -22.469 5.562 1 53.19 170 ALA A C 1
ATOM 1317 O O . ALA A 1 170 ? -12.414 -22.531 4.691 1 53.19 170 ALA A O 1
ATOM 1318 N N . ASP A 1 171 ? -13.062 -22 6.781 1 58.09 171 ASP A N 1
ATOM 1319 C CA . ASP A 1 171 ? -11.766 -21.719 7.387 1 58.09 171 ASP A CA 1
ATOM 1320 C C . ASP A 1 171 ? -10.914 -22.984 7.5 1 58.09 171 ASP A C 1
ATOM 1322 O O . ASP A 1 171 ? -11.117 -23.781 8.414 1 58.09 171 ASP A O 1
ATOM 1326 N N . MET A 1 172 ? -10.344 -23.391 6.355 1 60.16 172 MET A N 1
ATOM 1327 C CA . MET A 1 172 ? -9.406 -24.516 6.371 1 60.16 172 MET A CA 1
ATOM 1328 C C . MET A 1 172 ? -7.973 -24.031 6.18 1 60.16 172 MET A C 1
ATOM 1330 O O . MET A 1 172 ? -7.75 -22.938 5.637 1 60.16 172 MET A O 1
ATOM 1334 N N . PRO A 1 173 ? -7.07 -24.828 6.824 1 61.56 173 PRO A N 1
ATOM 1335 C CA . PRO A 1 173 ? -5.68 -24.469 6.527 1 61.56 173 PRO A CA 1
ATOM 1336 C C . PRO A 1 173 ? -5.418 -24.297 5.031 1 61.56 173 PRO A C 1
ATOM 1338 O O . PRO A 1 173 ? -5.949 -25.062 4.219 1 61.56 173 PRO A O 1
ATOM 1341 N N . GLY A 1 174 ? -4.777 -23.234 4.777 1 68.38 174 GLY A N 1
ATOM 1342 C CA . GLY A 1 174 ? -4.465 -23.016 3.377 1 68.38 174 GLY A CA 1
ATOM 1343 C C . GLY A 1 174 ? -5.609 -22.391 2.602 1 68.38 174 GLY A C 1
ATOM 1344 O O . GLY A 1 174 ? -5.641 -22.453 1.37 1 68.38 174 GLY A O 1
ATOM 1345 N N . SER A 1 175 ? -6.461 -21.891 3.332 1 79.25 175 SER A N 1
ATOM 1346 C CA . SER A 1 175 ? -7.598 -21.266 2.662 1 79.25 175 SER A CA 1
ATOM 1347 C C . SER A 1 175 ? -7.516 -19.734 2.736 1 79.25 175 SER A C 1
ATOM 1349 O O . SER A 1 175 ? -6.633 -19.188 3.396 1 79.25 175 SER A O 1
ATOM 1351 N N . GLY A 1 176 ? -8.359 -19.156 1.931 1 91.25 176 GLY A N 1
ATOM 1352 C CA . GLY A 1 176 ? -8.422 -17.703 1.91 1 91.25 176 GLY A CA 1
ATOM 1353 C C . GLY A 1 176 ? -7.758 -17.094 0.688 1 91.25 176 GLY A C 1
ATOM 1354 O O . GLY A 1 176 ? -7.016 -17.766 -0.024 1 91.25 176 GLY A O 1
ATOM 1355 N N . LEU A 1 177 ? -7.984 -15.852 0.578 1 95.38 177 LEU A N 1
ATOM 1356 C CA . LEU A 1 177 ? -7.473 -15.133 -0.584 1 95.38 177 LEU A CA 1
ATOM 1357 C C . LEU A 1 177 ? -5.949 -15.164 -0.613 1 95.38 177 LEU A C 1
ATOM 1359 O O . LEU A 1 177 ? -5.348 -15.312 -1.679 1 95.38 177 LEU A O 1
ATOM 1363 N N . TRP A 1 178 ? -5.258 -15.008 0.53 1 96.88 178 TRP A N 1
ATOM 1364 C CA . TRP A 1 178 ? -3.803 -14.969 0.601 1 96.88 178 TRP A CA 1
ATOM 1365 C C . TRP A 1 178 ? -3.195 -16.281 0.11 1 96.88 178 TRP A C 1
ATOM 1367 O O . TRP A 1 178 ? -2.217 -16.266 -0.641 1 96.88 178 TRP A O 1
ATOM 1377 N N . PHE A 1 179 ? -3.732 -17.344 0.431 1 94.25 179 PHE A N 1
ATOM 1378 C CA . PHE A 1 179 ? -3.178 -18.625 0.003 1 94.25 179 PHE A CA 1
ATOM 1379 C C . PHE A 1 179 ? -3.57 -18.938 -1.437 1 94.25 179 PHE A C 1
ATOM 1381 O O . PHE A 1 179 ? -2.986 -19.812 -2.07 1 94.25 179 PHE A O 1
ATOM 1388 N N . ASP A 1 180 ? -4.555 -18.203 -1.891 1 93.12 180 ASP A N 1
ATOM 1389 C CA . ASP A 1 180 ? -4.961 -18.391 -3.281 1 93.12 180 ASP A CA 1
ATOM 1390 C C . ASP A 1 180 ? -4.086 -17.562 -4.219 1 93.12 180 ASP A C 1
ATOM 1392 O O . ASP A 1 180 ? -3.531 -18.094 -5.188 1 93.12 180 ASP A O 1
ATOM 1396 N N . LEU A 1 181 ? -3.949 -16.281 -3.904 1 96.69 181 LEU A N 1
ATOM 1397 C CA . LEU A 1 181 ? -3.234 -15.367 -4.797 1 96.69 181 LEU A CA 1
ATOM 1398 C C . LEU A 1 181 ? -1.804 -15.148 -4.316 1 96.69 181 LEU A C 1
ATOM 1400 O O . LEU A 1 181 ? -0.93 -14.781 -5.105 1 96.69 181 LEU A O 1
ATOM 1404 N N . GLY A 1 182 ? -1.558 -15.383 -3.068 1 97.5 182 GLY A N 1
ATOM 1405 C CA . GLY A 1 182 ? -0.252 -15.18 -2.461 1 97.5 182 GLY A CA 1
ATOM 1406 C C . GLY A 1 182 ? 0.854 -15.961 -3.152 1 97.5 182 GLY A C 1
ATOM 1407 O O . GLY A 1 182 ? 1.953 -15.438 -3.352 1 97.5 182 GLY A O 1
ATOM 1408 N N . PRO A 1 183 ? 0.601 -17.188 -3.527 1 97.5 183 PRO A N 1
ATOM 1409 C CA . PRO A 1 183 ? 1.653 -17.953 -4.191 1 97.5 183 PRO A CA 1
ATOM 1410 C C . PRO A 1 183 ? 2.207 -17.25 -5.43 1 97.5 183 PRO A C 1
ATOM 1412 O O . PRO A 1 183 ? 3.416 -17.281 -5.668 1 97.5 183 PRO A O 1
ATOM 1415 N N . HIS A 1 184 ? 1.33 -16.641 -6.211 1 98 184 HIS A N 1
ATOM 1416 C CA . HIS A 1 184 ? 1.786 -15.914 -7.395 1 98 184 HIS A CA 1
ATOM 1417 C C . HIS A 1 184 ? 2.592 -14.68 -7.008 1 98 184 HIS A C 1
ATOM 1419 O O . HIS A 1 184 ? 3.666 -14.438 -7.562 1 98 184 HIS A O 1
ATOM 1425 N N . LEU A 1 185 ? 2.088 -13.938 -6.035 1 98.75 185 LEU A N 1
ATOM 1426 C CA . LEU A 1 185 ? 2.734 -12.711 -5.582 1 98.75 185 LEU A CA 1
ATOM 1427 C C . LEU A 1 185 ? 4.102 -13.008 -4.977 1 98.75 185 LEU A C 1
ATOM 1429 O O . LEU A 1 185 ? 5.098 -12.375 -5.34 1 98.75 185 LEU A O 1
ATOM 1433 N N . ALA A 1 186 ? 4.121 -13.977 -4.117 1 98.69 186 ALA A N 1
ATOM 1434 C CA . ALA A 1 186 ? 5.355 -14.352 -3.43 1 98.69 186 ALA A CA 1
ATOM 1435 C C . ALA A 1 186 ? 6.383 -14.914 -4.41 1 98.69 186 ALA A C 1
ATOM 1437 O O . ALA A 1 186 ? 7.562 -14.57 -4.348 1 98.69 186 ALA A O 1
ATOM 1438 N N . ASP A 1 187 ? 5.949 -15.742 -5.285 1 98.56 187 ASP A N 1
ATOM 1439 C CA . ASP A 1 187 ? 6.855 -16.375 -6.238 1 98.56 187 ASP A CA 1
ATOM 1440 C C . ASP A 1 187 ? 7.551 -15.328 -7.109 1 98.56 187 ASP A C 1
ATOM 1442 O O . ASP A 1 187 ? 8.773 -15.367 -7.277 1 98.56 187 ASP A O 1
ATOM 1446 N N . GLN A 1 188 ? 6.789 -14.406 -7.668 1 98.75 188 GLN A N 1
ATOM 1447 C CA . GLN A 1 188 ? 7.359 -13.367 -8.516 1 98.75 188 GLN A CA 1
ATOM 1448 C C . GLN A 1 188 ? 8.344 -12.5 -7.73 1 98.75 188 GLN A C 1
ATOM 1450 O O . GLN A 1 188 ? 9.414 -12.156 -8.234 1 98.75 188 GLN A O 1
ATOM 1455 N N . ALA A 1 189 ? 8.008 -12.195 -6.516 1 98.88 189 ALA A N 1
ATOM 1456 C CA . ALA A 1 189 ? 8.906 -11.406 -5.68 1 98.88 189 ALA A CA 1
ATOM 1457 C C . ALA A 1 189 ? 10.211 -12.156 -5.422 1 98.88 189 ALA A C 1
ATOM 1459 O O . ALA A 1 189 ? 11.297 -11.578 -5.523 1 98.88 189 ALA A O 1
ATOM 1460 N N . LEU A 1 190 ? 10.109 -13.43 -5.082 1 98.75 190 LEU A N 1
ATOM 1461 C CA . LEU A 1 190 ? 11.289 -14.242 -4.793 1 98.75 190 LEU A CA 1
ATOM 1462 C C . LEU A 1 190 ? 12.164 -14.391 -6.031 1 98.75 190 LEU A C 1
ATOM 1464 O O . LEU A 1 190 ? 13.391 -14.414 -5.93 1 98.75 190 LEU A O 1
ATOM 1468 N N . GLN A 1 191 ? 11.547 -14.523 -7.191 1 98.25 191 GLN A N 1
ATOM 1469 C CA . GLN A 1 191 ? 12.305 -14.625 -8.438 1 98.25 191 GLN A CA 1
ATOM 1470 C C . GLN A 1 191 ? 13.125 -13.359 -8.68 1 98.25 191 GLN A C 1
ATOM 1472 O O . GLN A 1 191 ? 14.242 -13.422 -9.188 1 98.25 191 GLN A O 1
ATOM 1477 N N . LEU A 1 192 ? 12.562 -12.227 -8.328 1 98.44 192 LEU A N 1
ATOM 1478 C CA . LEU A 1 192 ? 13.211 -10.953 -8.617 1 98.44 192 LEU A CA 1
ATOM 1479 C C . LEU A 1 192 ? 14.266 -10.633 -7.562 1 98.44 192 LEU A C 1
ATOM 1481 O O . LEU A 1 192 ? 15.32 -10.086 -7.883 1 98.44 192 LEU A O 1
ATOM 1485 N N . PHE A 1 193 ? 13.984 -10.969 -6.246 1 98.31 193 PHE A N 1
ATOM 1486 C CA . PHE A 1 193 ? 14.789 -10.344 -5.207 1 98.31 193 PHE A CA 1
ATOM 1487 C C . PHE A 1 193 ? 15.367 -11.391 -4.262 1 98.31 193 PHE A C 1
ATOM 1489 O O . PHE A 1 193 ? 16.156 -11.07 -3.379 1 98.31 193 PHE A O 1
ATOM 1496 N N . GLY A 1 194 ? 15.008 -12.672 -4.418 1 98.19 194 GLY A N 1
ATOM 1497 C CA . GLY A 1 194 ? 15.484 -13.711 -3.527 1 98.19 194 GLY A CA 1
ATOM 1498 C C . GLY A 1 194 ? 14.742 -13.758 -2.201 1 98.19 194 GLY A C 1
ATOM 1499 O O . GLY A 1 194 ? 13.594 -13.328 -2.115 1 98.19 194 GLY A O 1
ATOM 1500 N N . LEU A 1 195 ? 15.391 -14.391 -1.208 1 98.5 195 LEU A N 1
ATOM 1501 C CA . LEU A 1 195 ? 14.758 -14.586 0.094 1 98.5 195 LEU A CA 1
ATOM 1502 C C . LEU A 1 195 ? 14.789 -13.305 0.913 1 98.5 195 LEU A C 1
ATOM 1504 O O . LEU A 1 195 ? 15.836 -12.656 1.031 1 98.5 195 LEU A O 1
ATOM 1508 N N . PRO A 1 196 ? 13.672 -12.883 1.466 1 98.5 196 PRO A N 1
ATOM 1509 C CA . PRO A 1 196 ? 13.672 -11.711 2.338 1 98.5 196 PRO A CA 1
ATOM 1510 C C . PRO A 1 196 ? 14.273 -11.992 3.713 1 98.5 196 PRO A C 1
ATOM 1512 O O . PRO A 1 196 ? 14.328 -13.148 4.137 1 98.5 196 PRO A O 1
ATOM 1515 N N . ASP A 1 197 ? 14.617 -10.883 4.379 1 97.44 197 ASP A N 1
ATOM 1516 C CA . ASP A 1 197 ? 15.094 -10.969 5.754 1 97.44 197 ASP A CA 1
ATOM 1517 C C . ASP A 1 197 ? 13.945 -11.281 6.715 1 97.44 197 ASP A C 1
ATOM 1519 O O . ASP A 1 197 ? 14.117 -12.055 7.66 1 97.44 197 ASP A O 1
ATOM 1523 N N . SER A 1 198 ? 12.883 -10.672 6.539 1 98.56 198 SER A N 1
ATOM 1524 C CA . SER A 1 198 ? 11.711 -10.828 7.402 1 98.56 198 SER A CA 1
ATOM 1525 C C . SER A 1 198 ? 10.438 -10.414 6.68 1 98.56 198 SER A C 1
ATOM 1527 O O . SER A 1 198 ? 10.484 -9.883 5.57 1 98.56 198 SER A O 1
ATOM 1529 N N . ILE A 1 199 ? 9.32 -10.789 7.301 1 98.81 199 ILE A N 1
ATOM 1530 C CA . ILE A 1 199 ? 7.992 -10.539 6.746 1 98.81 199 ILE A CA 1
ATOM 1531 C C . ILE A 1 199 ? 7.102 -9.906 7.812 1 98.81 199 ILE A C 1
ATOM 1533 O O . ILE A 1 199 ? 7.125 -10.312 8.977 1 98.81 199 ILE A O 1
ATOM 1537 N N . GLN A 1 200 ? 6.418 -8.891 7.426 1 98.75 200 GLN A N 1
ATOM 1538 C CA . GLN A 1 200 ? 5.363 -8.273 8.227 1 98.75 200 GLN A CA 1
ATOM 1539 C C . GLN A 1 200 ? 4.051 -8.211 7.453 1 98.75 200 GLN A C 1
ATOM 1541 O O . GLN A 1 200 ? 4.004 -7.68 6.34 1 98.75 200 GLN A O 1
ATOM 1546 N N . ALA A 1 201 ? 2.947 -8.758 8.109 1 98.69 201 ALA A N 1
ATOM 1547 C CA . ALA A 1 201 ? 1.728 -8.883 7.312 1 98.69 201 ALA A CA 1
ATOM 1548 C C . ALA A 1 201 ? 0.493 -8.555 8.148 1 98.69 201 ALA A C 1
ATOM 1550 O O . ALA A 1 201 ? 0.526 -8.656 9.383 1 98.69 201 ALA A O 1
ATOM 1551 N N . THR A 1 202 ? -0.541 -8.07 7.52 1 98.44 202 THR A N 1
ATOM 1552 C CA . THR A 1 202 ? -1.897 -7.977 8.047 1 98.44 202 THR A CA 1
ATOM 1553 C C . THR A 1 202 ? -2.904 -8.57 7.062 1 98.44 202 THR A C 1
ATOM 1555 O O . THR A 1 202 ? -2.811 -8.336 5.855 1 98.44 202 THR A O 1
ATOM 1558 N N . LEU A 1 203 ? -3.783 -9.422 7.523 1 97.88 203 LEU A N 1
ATOM 1559 C CA . LEU A 1 203 ? -4.883 -10.023 6.77 1 97.88 203 LEU A CA 1
ATOM 1560 C C . LEU A 1 203 ? -6.227 -9.625 7.367 1 97.88 203 LEU A C 1
ATOM 1562 O O . LEU A 1 203 ? -6.301 -9.227 8.531 1 97.88 203 LEU A O 1
ATOM 1566 N N . ALA A 1 204 ? -7.293 -9.688 6.547 1 97.69 204 ALA A N 1
ATOM 1567 C CA . ALA A 1 204 ? -8.602 -9.305 7.059 1 97.69 204 ALA A CA 1
ATOM 1568 C C . ALA A 1 204 ? -9.719 -10.031 6.312 1 97.69 204 ALA A C 1
ATOM 1570 O O . ALA A 1 204 ? -9.516 -10.508 5.195 1 97.69 204 ALA A O 1
ATOM 1571 N N . CYS A 1 205 ? -10.82 -10.227 6.977 1 96.44 205 CYS A N 1
ATOM 1572 C CA . CYS A 1 205 ? -12.109 -10.641 6.43 1 96.44 205 CYS A CA 1
ATOM 1573 C C . CYS A 1 205 ? -13.047 -9.453 6.293 1 96.44 205 CYS A C 1
ATOM 1575 O O . CYS A 1 205 ? -13.672 -9.039 7.27 1 96.44 205 CYS A O 1
ATOM 1577 N N . GLN A 1 206 ? -13.195 -8.977 5.043 1 97.69 206 GLN A N 1
ATOM 1578 C CA . GLN A 1 206 ? -13.805 -7.656 4.93 1 97.69 206 GLN A CA 1
ATOM 1579 C C . GLN A 1 206 ? -15.172 -7.742 4.262 1 97.69 206 GLN A C 1
ATOM 1581 O O . GLN A 1 206 ? -16 -6.836 4.402 1 97.69 206 GLN A O 1
ATOM 1586 N N . ARG A 1 207 ? -15.445 -8.742 3.441 1 96.56 207 ARG A N 1
ATOM 1587 C CA . ARG A 1 207 ? -16.766 -8.891 2.85 1 96.56 207 ARG A CA 1
ATOM 1588 C C . ARG A 1 207 ? -17.797 -9.273 3.904 1 96.56 207 ARG A C 1
ATOM 1590 O O . ARG A 1 207 ? -17.469 -9.93 4.898 1 96.56 207 ARG A O 1
ATOM 1597 N N . ASP A 1 208 ? -19.016 -8.859 3.59 1 91.44 208 ASP A N 1
ATOM 1598 C CA . ASP A 1 208 ? -20.094 -9.266 4.496 1 91.44 208 ASP A CA 1
ATOM 1599 C C . ASP A 1 208 ? -20.203 -10.789 4.555 1 91.44 208 ASP A C 1
ATOM 1601 O O . ASP A 1 208 ? -20.25 -11.453 3.52 1 91.44 208 ASP A O 1
ATOM 1605 N N . ASP A 1 209 ? -20.141 -11.352 5.711 1 87.19 209 ASP A N 1
ATOM 1606 C CA . ASP A 1 209 ? -20.359 -12.773 5.977 1 87.19 209 ASP A CA 1
ATOM 1607 C C . ASP A 1 209 ? -19.141 -13.594 5.574 1 87.19 209 ASP A C 1
ATOM 1609 O O . ASP A 1 209 ? -19.234 -14.812 5.402 1 87.19 209 ASP A O 1
ATOM 1613 N N . ALA A 1 210 ? -18.047 -12.906 5.398 1 89.88 210 ALA A N 1
ATOM 1614 C CA . ALA A 1 210 ? -16.828 -13.648 5.082 1 89.88 210 ALA A CA 1
ATOM 1615 C C . ALA A 1 210 ? -16.312 -14.398 6.305 1 89.88 210 ALA A C 1
ATOM 1617 O O . ALA A 1 210 ? -16.375 -13.891 7.426 1 89.88 210 ALA A O 1
ATOM 1618 N N . SER A 1 211 ? -15.805 -15.625 6.051 1 90.06 211 SER A N 1
ATOM 1619 C CA . SER A 1 211 ? -15.242 -16.406 7.145 1 90.06 211 SER A CA 1
ATOM 1620 C C . SER A 1 211 ? -13.758 -16.672 6.926 1 90.06 211 SER A C 1
ATOM 1622 O O . SER A 1 211 ? -13.078 -17.219 7.797 1 90.06 211 SER A O 1
ATOM 1624 N N . ILE A 1 212 ? -13.266 -16.312 5.789 1 91.69 212 ILE A N 1
ATOM 1625 C CA . ILE A 1 212 ? -11.852 -16.453 5.449 1 91.69 212 ILE A CA 1
ATOM 1626 C C . ILE A 1 212 ? -11.328 -15.117 4.922 1 91.69 212 ILE A C 1
ATOM 1628 O O . ILE A 1 212 ? -12.102 -14.266 4.48 1 91.69 212 ILE A O 1
ATOM 1632 N N . ASP A 1 213 ? -10 -15.023 5.02 1 95.44 213 ASP A N 1
ATOM 1633 C CA . ASP A 1 213 ? -9.445 -13.727 4.641 1 95.44 213 ASP A CA 1
ATOM 1634 C C . ASP A 1 213 ? -9.734 -13.414 3.176 1 95.44 213 ASP A C 1
ATOM 1636 O O . ASP A 1 213 ? -9.719 -14.305 2.326 1 95.44 213 ASP A O 1
ATOM 1640 N N . ASP A 1 214 ? -10.086 -12.172 2.891 1 97.38 214 ASP A N 1
ATOM 1641 C CA . ASP A 1 214 ? -10.336 -11.68 1.538 1 97.38 214 ASP A CA 1
ATOM 1642 C C . ASP A 1 214 ? -9.602 -10.367 1.285 1 97.38 214 ASP A C 1
ATOM 1644 O O . ASP A 1 214 ? -9.953 -9.625 0.368 1 97.38 214 ASP A O 1
ATOM 1648 N N . TRP A 1 215 ? -8.68 -10.078 2.148 1 98.31 215 TRP A N 1
ATOM 1649 C CA . TRP A 1 215 ? -7.766 -8.953 2.043 1 98.31 215 TRP A CA 1
ATOM 1650 C C . TRP A 1 215 ? -6.418 -9.281 2.682 1 98.31 215 TRP A C 1
ATOM 1652 O O . TRP A 1 215 ? -6.367 -9.875 3.758 1 98.31 215 TRP A O 1
ATOM 1662 N N . ALA A 1 216 ? -5.312 -8.898 1.98 1 98.69 216 ALA A N 1
ATOM 1663 C CA . ALA A 1 216 ? -3.982 -9.133 2.535 1 98.69 216 ALA A CA 1
ATOM 1664 C C . ALA A 1 216 ? -3.02 -8.016 2.143 1 98.69 216 ALA A C 1
ATOM 1666 O O . ALA A 1 216 ? -3.047 -7.531 1.008 1 98.69 216 ALA A O 1
ATOM 1667 N N . GLN A 1 217 ? -2.283 -7.527 3.049 1 98.81 217 GLN A N 1
ATOM 1668 C CA . GLN A 1 217 ? -1.112 -6.672 2.867 1 98.81 217 GLN A CA 1
ATOM 1669 C C . GLN A 1 217 ? 0.126 -7.297 3.504 1 98.81 217 GLN A C 1
ATOM 1671 O O . GLN A 1 217 ? 0.202 -7.434 4.727 1 98.81 217 GLN A O 1
ATOM 1676 N N . VAL A 1 218 ? 1.07 -7.668 2.689 1 98.88 218 VAL A N 1
ATOM 1677 C CA . VAL A 1 218 ? 2.283 -8.344 3.141 1 98.88 218 VAL A CA 1
ATOM 1678 C C . VAL A 1 218 ? 3.512 -7.543 2.711 1 98.88 218 VAL A C 1
ATOM 1680 O O . VAL A 1 218 ? 3.664 -7.215 1.531 1 98.88 218 VAL A O 1
ATOM 1683 N N . ILE A 1 219 ? 4.375 -7.188 3.641 1 98.88 219 ILE A N 1
ATOM 1684 C CA . ILE A 1 219 ? 5.613 -6.473 3.354 1 98.88 219 ILE A CA 1
ATOM 1685 C C . ILE A 1 219 ? 6.809 -7.398 3.584 1 98.88 219 ILE A C 1
ATOM 1687 O O . ILE A 1 219 ? 7 -7.91 4.691 1 98.88 219 ILE A O 1
ATOM 1691 N N . LEU A 1 220 ? 7.516 -7.688 2.516 1 98.94 220 LEU A N 1
ATOM 1692 C CA . LEU A 1 220 ? 8.805 -8.367 2.613 1 98.94 220 LEU A CA 1
ATOM 1693 C C . LEU A 1 220 ? 9.938 -7.363 2.809 1 98.94 220 LEU A C 1
ATOM 1695 O O . LEU A 1 220 ? 10.039 -6.383 2.064 1 98.94 220 LEU A O 1
ATOM 1699 N N . LEU A 1 221 ? 10.766 -7.594 3.797 1 98.69 221 LEU A N 1
ATOM 1700 C CA . LEU A 1 221 ? 11.844 -6.664 4.105 1 98.69 221 LEU A CA 1
ATOM 1701 C C . LEU A 1 221 ? 13.188 -7.203 3.605 1 98.69 221 LEU A C 1
ATOM 1703 O O . LEU A 1 221 ? 13.547 -8.344 3.895 1 98.69 221 LEU A O 1
ATOM 1707 N N . TYR A 1 222 ? 13.891 -6.453 2.768 1 98.06 222 TYR A N 1
ATOM 1708 C CA . TYR A 1 222 ? 15.227 -6.688 2.236 1 98.06 222 TYR A CA 1
ATOM 1709 C C . TYR A 1 222 ? 16.172 -5.551 2.609 1 98.06 222 TYR A C 1
ATOM 1711 O O . TYR A 1 222 ? 16.406 -4.641 1.812 1 98.06 222 TYR A O 1
ATOM 1719 N N . GLY A 1 223 ? 16.812 -5.559 3.811 1 95.94 223 GLY A N 1
ATOM 1720 C CA . GLY A 1 223 ? 17.578 -4.383 4.191 1 95.94 223 GLY A CA 1
ATOM 1721 C C . GLY A 1 223 ? 16.797 -3.09 4.047 1 95.94 223 GLY A C 1
ATOM 1722 O O . GLY A 1 223 ? 15.758 -2.918 4.676 1 95.94 223 GLY A O 1
ATOM 1723 N N . GLN A 1 224 ? 17.219 -2.266 3.121 1 95.69 224 GLN A N 1
ATOM 1724 C CA . GLN A 1 224 ? 16.547 -0.983 2.912 1 95.69 224 GLN A CA 1
ATOM 1725 C C . GLN A 1 224 ? 15.359 -1.128 1.97 1 95.69 224 GLN A C 1
ATOM 1727 O O . GLN A 1 224 ? 14.477 -0.264 1.934 1 95.69 224 GLN A O 1
ATOM 1732 N N . MET A 1 225 ? 15.344 -2.109 1.188 1 98.38 225 MET A N 1
ATOM 1733 C CA . MET A 1 225 ? 14.305 -2.309 0.187 1 98.38 225 MET A CA 1
ATOM 1734 C C . MET A 1 225 ? 13.047 -2.893 0.822 1 98.38 225 MET A C 1
ATOM 1736 O O . MET A 1 225 ? 13.125 -3.66 1.782 1 98.38 225 MET A O 1
ATOM 1740 N N . ARG A 1 226 ? 11.922 -2.475 0.333 1 98.81 226 ARG A N 1
ATOM 1741 C CA . ARG A 1 226 ? 10.633 -3.016 0.768 1 98.81 226 ARG A CA 1
ATOM 1742 C C . ARG A 1 226 ? 9.844 -3.568 -0.414 1 98.81 226 ARG A C 1
ATOM 1744 O O . ARG A 1 226 ? 9.766 -2.93 -1.465 1 98.81 226 ARG A O 1
ATOM 1751 N N . VAL A 1 227 ? 9.328 -4.746 -0.275 1 98.88 227 VAL A N 1
ATOM 1752 C CA . VAL A 1 227 ? 8.438 -5.355 -1.258 1 98.88 227 VAL A CA 1
ATOM 1753 C C . VAL A 1 227 ? 7.031 -5.477 -0.674 1 98.88 227 VAL A C 1
ATOM 1755 O O . VAL A 1 227 ? 6.836 -6.117 0.363 1 98.88 227 VAL A O 1
ATOM 1758 N N . SER A 1 228 ? 6.109 -4.809 -1.31 1 98.88 228 SER A N 1
ATOM 1759 C CA . SER A 1 228 ? 4.719 -4.809 -0.871 1 98.88 228 SER A CA 1
ATOM 1760 C C . SER A 1 228 ? 3.863 -5.719 -1.746 1 98.88 228 SER A C 1
ATOM 1762 O O . SER A 1 228 ? 3.764 -5.512 -2.957 1 98.88 228 SER A O 1
ATOM 1764 N N . LEU A 1 229 ? 3.264 -6.75 -1.179 1 98.94 229 LEU A N 1
ATOM 1765 C CA . LEU A 1 229 ? 2.334 -7.66 -1.838 1 98.94 229 LEU A CA 1
ATOM 1766 C C . LEU A 1 229 ? 0.913 -7.453 -1.322 1 98.94 229 LEU A C 1
ATOM 1768 O O . LEU A 1 229 ? 0.676 -7.496 -0.113 1 98.94 229 LEU A O 1
ATOM 1772 N N . HIS A 1 230 ? -0.021 -7.258 -2.26 1 98.81 230 HIS A N 1
ATOM 1773 C CA . HIS A 1 230 ? -1.365 -6.891 -1.833 1 98.81 230 HIS A CA 1
ATOM 1774 C C . HIS A 1 230 ? -2.424 -7.57 -2.693 1 98.81 230 HIS A C 1
ATOM 1776 O O . HIS A 1 230 ? -2.264 -7.68 -3.91 1 98.81 230 HIS A O 1
ATOM 1782 N N . CYS A 1 231 ? -3.51 -8.047 -2.049 1 98.5 231 CYS A N 1
ATOM 1783 C CA . CYS A 1 231 ? -4.684 -8.531 -2.77 1 98.5 231 CYS A CA 1
ATOM 1784 C C . CYS A 1 231 ? -5.957 -8.258 -1.98 1 98.5 231 CYS A C 1
ATOM 1786 O O . CYS A 1 231 ? -5.941 -8.25 -0.748 1 98.5 231 CYS A O 1
ATOM 1788 N N . SER A 1 232 ? -6.992 -8.008 -2.689 1 98.19 232 SER A N 1
ATOM 1789 C CA . SER A 1 232 ? -8.281 -7.672 -2.086 1 98.19 232 SER A CA 1
ATOM 1790 C C . SER A 1 232 ? -9.438 -8.117 -2.971 1 98.19 232 SER A C 1
ATOM 1792 O O . SER A 1 232 ? -9.289 -8.227 -4.191 1 98.19 232 SER A O 1
ATOM 1794 N N . MET A 1 233 ? -10.617 -8.391 -2.332 1 97.38 233 MET A N 1
ATOM 1795 C CA . MET A 1 233 ? -11.828 -8.758 -3.064 1 97.38 233 MET A CA 1
ATOM 1796 C C . MET A 1 233 ? -12.773 -7.566 -3.188 1 97.38 233 MET A C 1
ATOM 1798 O O . MET A 1 233 ? -13.828 -7.668 -3.82 1 97.38 233 MET A O 1
ATOM 1802 N N . LEU A 1 234 ? -12.383 -6.383 -2.631 1 98.06 234 LEU A N 1
ATOM 1803 C CA . LEU A 1 234 ? -13.312 -5.262 -2.607 1 98.06 234 LEU A CA 1
ATOM 1804 C C . LEU A 1 234 ? -12.703 -4.035 -3.281 1 98.06 234 LEU A C 1
ATOM 1806 O O . LEU A 1 234 ? -12.961 -2.902 -2.871 1 98.06 234 LEU A O 1
ATOM 1810 N N . ALA A 1 235 ? -11.883 -4.242 -4.289 1 98.06 235 ALA A N 1
ATOM 1811 C CA . ALA A 1 235 ? -11.305 -3.127 -5.035 1 98.06 235 ALA A CA 1
ATOM 1812 C C . ALA A 1 235 ? -11.969 -2.977 -6.398 1 98.06 235 ALA A C 1
ATOM 1814 O O . ALA A 1 235 ? -11.609 -3.668 -7.352 1 98.06 235 ALA A O 1
ATOM 1815 N N . ALA A 1 236 ? -12.875 -2.068 -6.488 1 98 236 ALA A N 1
ATOM 1816 C CA . ALA A 1 236 ? -13.508 -1.8 -7.773 1 98 236 ALA A CA 1
ATOM 1817 C C . ALA A 1 236 ? -12.562 -1.061 -8.711 1 98 236 ALA A C 1
ATOM 1819 O O . ALA A 1 236 ? -12.75 -1.068 -9.93 1 98 236 ALA A O 1
ATOM 1820 N N . TRP A 1 237 ? -11.641 -0.371 -8.18 1 95.69 237 TRP A N 1
ATOM 1821 C CA . TRP A 1 237 ? -10.445 0.129 -8.859 1 95.69 237 TRP A CA 1
ATOM 1822 C C . TRP A 1 237 ? -9.203 -0.605 -8.383 1 95.69 237 TRP A C 1
ATOM 1824 O O . TRP A 1 237 ? -8.727 -0.371 -7.266 1 95.69 237 TRP A O 1
ATOM 1834 N N . PRO A 1 238 ? -8.602 -1.49 -9.125 1 90.94 238 PRO A N 1
ATOM 1835 C CA . PRO A 1 238 ? -7.551 -2.371 -8.617 1 90.94 238 PRO A CA 1
ATOM 1836 C C . PRO A 1 238 ? -6.207 -1.663 -8.477 1 90.94 238 PRO A C 1
ATOM 1838 O O . PRO A 1 238 ? -5.289 -2.189 -7.84 1 90.94 238 PRO A O 1
ATOM 1841 N N . GLY A 1 239 ? -5.969 -0.437 -8.992 1 92.12 239 GLY A N 1
ATOM 1842 C CA . GLY A 1 239 ? -4.652 0.181 -9.031 1 92.12 239 GLY A CA 1
ATOM 1843 C C . GLY A 1 239 ? -3.738 -0.44 -10.07 1 92.12 239 GLY A C 1
ATOM 1844 O O . GLY A 1 239 ? -4.184 -1.226 -10.914 1 92.12 239 GLY A O 1
ATOM 1845 N N . ALA A 1 240 ? -2.422 -0.085 -10.031 1 97.5 240 ALA A N 1
ATOM 1846 C CA . ALA A 1 240 ? -1.441 -0.628 -10.969 1 97.5 240 ALA A CA 1
ATOM 1847 C C . ALA A 1 240 ? -1.066 -2.061 -10.602 1 97.5 240 ALA A C 1
ATOM 1849 O O . ALA A 1 240 ? -0.909 -2.385 -9.422 1 97.5 240 ALA A O 1
ATOM 1850 N N . ARG A 1 241 ? -0.933 -2.859 -11.609 1 98.56 241 ARG A N 1
ATOM 1851 C CA . ARG A 1 241 ? -0.506 -4.242 -11.406 1 98.56 241 ARG A CA 1
ATOM 1852 C C . ARG A 1 241 ? 0.871 -4.297 -10.75 1 98.56 241 ARG A C 1
ATOM 1854 O O . ARG A 1 241 ? 1.108 -5.113 -9.859 1 98.56 241 ARG A O 1
ATOM 1861 N N . PHE A 1 242 ? 1.808 -3.504 -11.234 1 98.81 242 PHE A N 1
ATOM 1862 C CA . PHE A 1 242 ? 3.143 -3.357 -10.664 1 98.81 242 PHE A CA 1
ATOM 1863 C C . PHE A 1 242 ? 3.557 -1.892 -10.633 1 98.81 242 PHE A C 1
ATOM 1865 O O . PHE A 1 242 ? 3.293 -1.143 -11.57 1 98.81 242 PHE A O 1
ATOM 1872 N N . ALA A 1 243 ? 4.145 -1.486 -9.531 1 98.81 243 ALA A N 1
ATOM 1873 C CA . ALA A 1 243 ? 4.918 -0.251 -9.438 1 98.81 243 ALA A CA 1
ATOM 1874 C C . ALA A 1 243 ? 6.27 -0.497 -8.766 1 98.81 243 ALA A C 1
ATOM 1876 O O . ALA A 1 243 ? 6.328 -1.007 -7.645 1 98.81 243 ALA A O 1
ATOM 1877 N N . VAL A 1 244 ? 7.305 -0.194 -9.461 1 98.88 244 VAL A N 1
ATOM 1878 C CA . VAL A 1 244 ? 8.648 -0.368 -8.922 1 98.88 244 VAL A CA 1
ATOM 1879 C C . VAL A 1 244 ? 9.344 0.986 -8.828 1 98.88 244 VAL A C 1
ATOM 1881 O O . VAL A 1 244 ? 9.508 1.682 -9.836 1 98.88 244 VAL A O 1
ATOM 1884 N N . HIS A 1 245 ? 9.727 1.357 -7.613 1 98.81 245 HIS A N 1
ATOM 1885 C CA . HIS A 1 245 ? 10.391 2.637 -7.379 1 98.81 245 HIS A CA 1
ATOM 1886 C C . HIS A 1 245 ? 11.875 2.445 -7.098 1 98.81 245 HIS A C 1
ATOM 1888 O O . HIS A 1 245 ? 12.258 1.608 -6.273 1 98.81 245 HIS A O 1
ATOM 1894 N N . GLY A 1 246 ? 12.664 3.188 -7.781 1 98.5 246 GLY A N 1
ATOM 1895 C CA . GLY A 1 246 ? 14.109 3.141 -7.59 1 98.5 246 GLY A CA 1
ATOM 1896 C C . GLY A 1 246 ? 14.75 4.516 -7.531 1 98.5 246 GLY A C 1
ATOM 1897 O O . GLY A 1 246 ? 14.055 5.531 -7.566 1 98.5 246 GLY A O 1
ATOM 1898 N N . THR A 1 247 ? 16.062 4.555 -7.375 1 97.81 247 THR A N 1
ATOM 1899 C CA . THR A 1 247 ? 16.828 5.793 -7.242 1 97.81 247 THR A CA 1
ATOM 1900 C C . THR A 1 247 ? 16.75 6.609 -8.523 1 97.81 247 THR A C 1
ATOM 1902 O O . THR A 1 247 ? 16.969 7.824 -8.508 1 97.81 247 THR A O 1
ATOM 1905 N N . GLY A 1 248 ? 16.453 5.922 -9.609 1 97.88 248 GLY A N 1
ATOM 1906 C CA . GLY A 1 248 ? 16.438 6.613 -10.891 1 97.88 248 GLY A CA 1
ATOM 1907 C C . GLY A 1 248 ? 15.047 6.848 -11.438 1 97.88 248 GLY A C 1
ATOM 1908 O O . GLY A 1 248 ? 14.883 7.426 -12.516 1 97.88 248 GLY A O 1
ATOM 1909 N N . GLY A 1 249 ? 14.062 6.359 -10.742 1 98.31 249 GLY A N 1
ATOM 1910 C CA . GLY A 1 249 ? 12.711 6.547 -11.234 1 98.31 249 GLY A CA 1
ATOM 1911 C C . GLY A 1 249 ? 11.781 5.406 -10.867 1 98.31 249 GLY A C 1
ATOM 1912 O O . GLY A 1 249 ? 11.984 4.727 -9.859 1 98.31 249 GLY A O 1
ATOM 1913 N N . THR A 1 250 ? 10.609 5.312 -11.695 1 98.81 250 THR A N 1
ATOM 1914 C CA . THR A 1 250 ? 9.578 4.316 -11.422 1 98.81 250 THR A CA 1
ATOM 1915 C C . THR A 1 250 ? 9.227 3.549 -12.695 1 98.81 250 THR A C 1
ATOM 1917 O O . THR A 1 250 ? 9.094 4.145 -13.766 1 98.81 250 THR A O 1
ATOM 1920 N N . LEU A 1 251 ? 9.18 2.193 -12.617 1 98.88 251 LEU A N 1
ATOM 1921 C CA . LEU A 1 251 ? 8.508 1.362 -13.609 1 98.88 251 LEU A CA 1
ATOM 1922 C C . LEU A 1 251 ? 7.059 1.109 -13.219 1 98.88 251 LEU A C 1
ATOM 1924 O O . LEU A 1 251 ? 6.773 0.753 -12.078 1 98.88 251 LEU A O 1
ATOM 1928 N N . LEU A 1 252 ? 6.168 1.322 -14.18 1 98.75 252 LEU A N 1
ATOM 1929 C CA . LEU A 1 252 ? 4.746 1.141 -13.906 1 98.75 252 LEU A CA 1
ATOM 1930 C C . LEU A 1 252 ? 4.109 0.213 -14.938 1 98.75 252 LEU A C 1
ATOM 1932 O O . LEU A 1 252 ? 4.211 0.455 -16.141 1 98.75 252 LEU A O 1
ATOM 1936 N N . LYS A 1 253 ? 3.57 -0.899 -14.523 1 98.88 253 LYS A N 1
ATOM 1937 C CA . LYS A 1 253 ? 2.703 -1.759 -15.32 1 98.88 253 LYS A CA 1
ATOM 1938 C C . LYS A 1 253 ? 1.271 -1.737 -14.797 1 98.88 253 LYS A C 1
ATOM 1940 O O . LYS A 1 253 ? 0.994 -2.26 -13.719 1 98.88 253 LYS A O 1
ATOM 1945 N N . ARG A 1 254 ? 0.348 -1.191 -15.594 1 97.62 254 ARG A N 1
ATOM 1946 C CA . ARG A 1 254 ? -1 -0.938 -15.094 1 97.62 254 ARG A CA 1
ATOM 1947 C C . ARG A 1 254 ? -1.861 -2.193 -15.18 1 97.62 254 ARG A C 1
ATOM 1949 O O . ARG A 1 254 ? -2.504 -2.58 -14.203 1 97.62 254 ARG A O 1
ATOM 1956 N N . ALA A 1 255 ? -1.807 -2.881 -16.266 1 97.88 255 ALA A N 1
ATOM 1957 C CA . ALA A 1 255 ? -2.721 -3.996 -16.5 1 97.88 255 ALA A CA 1
ATOM 1958 C C . ALA A 1 255 ? -1.997 -5.332 -16.375 1 97.88 255 ALA A C 1
ATOM 1960 O O . ALA A 1 255 ? -0.78 -5.406 -16.562 1 97.88 255 ALA A O 1
ATOM 1961 N N . ALA A 1 256 ? -2.766 -6.328 -16.047 1 98 256 ALA A N 1
ATOM 1962 C CA . ALA A 1 256 ? -2.244 -7.688 -15.898 1 98 256 ALA A CA 1
ATOM 1963 C C . ALA A 1 256 ? -2.141 -8.391 -17.25 1 98 256 ALA A C 1
ATOM 1965 O O . ALA A 1 256 ? -2.709 -7.926 -18.25 1 98 256 ALA A O 1
ATOM 1966 N N . ASP A 1 257 ? -1.372 -9.461 -17.266 1 98.38 257 ASP A N 1
ATOM 1967 C CA . ASP A 1 257 ? -1.281 -10.367 -18.406 1 98.38 257 ASP A CA 1
ATOM 1968 C C . ASP A 1 257 ? -2.664 -10.859 -18.828 1 98.38 257 ASP A C 1
ATOM 1970 O O . ASP A 1 257 ? -3.549 -11.039 -17.984 1 98.38 257 ASP A O 1
ATOM 1974 N N . GLN A 1 258 ? -2.812 -11.148 -20.141 1 97.19 258 GLN A N 1
ATOM 1975 C CA . GLN A 1 258 ? -4.141 -11.461 -20.672 1 97.19 258 GLN A CA 1
ATOM 1976 C C . GLN A 1 258 ? -4.27 -12.945 -21 1 97.19 258 GLN A C 1
ATOM 1978 O O . GLN A 1 258 ? -5.309 -13.383 -21.5 1 97.19 258 GLN A O 1
ATOM 1983 N N . GLN A 1 259 ? -3.244 -13.758 -20.797 1 97.75 259 GLN A N 1
ATOM 1984 C CA . GLN A 1 259 ? -3.236 -15.148 -21.234 1 97.75 259 GLN A CA 1
ATOM 1985 C C . GLN A 1 259 ? -4.379 -15.93 -20.594 1 97.75 259 GLN A C 1
ATOM 1987 O O . GLN A 1 259 ? -5 -16.766 -21.234 1 97.75 259 GLN A O 1
ATOM 1992 N N . GLU A 1 260 ? -4.59 -15.695 -19.328 1 95.88 260 GLU A N 1
ATOM 1993 C CA . GLU A 1 260 ? -5.703 -16.391 -18.672 1 95.88 260 GLU A CA 1
ATOM 1994 C C . GLU A 1 260 ? -7.023 -16.078 -19.375 1 95.88 260 GLU A C 1
ATOM 1996 O O . GLU A 1 260 ? -7.84 -16.969 -19.594 1 95.88 260 GLU A O 1
ATOM 2001 N N . THR A 1 261 ? -7.25 -14.781 -19.641 1 95.94 261 THR A N 1
ATOM 2002 C CA . THR A 1 261 ? -8.453 -14.391 -20.359 1 95.94 261 THR A CA 1
ATOM 2003 C C . THR A 1 261 ? -8.508 -15.062 -21.719 1 95.94 261 THR A C 1
ATOM 2005 O O . THR A 1 261 ? -9.57 -15.523 -22.156 1 95.94 261 THR A O 1
ATOM 2008 N N . GLN A 1 262 ? -7.426 -15.148 -22.406 1 97.38 262 GLN A N 1
ATOM 2009 C CA . GLN A 1 262 ? -7.34 -15.797 -23.703 1 97.38 262 GLN A CA 1
ATOM 2010 C C . GLN A 1 262 ? -7.672 -17.281 -23.609 1 97.38 262 GLN A C 1
ATOM 2012 O O . GLN A 1 262 ? -8.406 -17.812 -24.438 1 97.38 262 GLN A O 1
ATOM 2017 N N . LEU A 1 263 ? -7.184 -17.906 -22.562 1 96.06 263 LEU A N 1
ATOM 2018 C CA . LEU A 1 263 ? -7.48 -19.312 -22.328 1 96.06 263 LEU A CA 1
ATOM 2019 C C . LEU A 1 263 ? -8.961 -19.516 -22.031 1 96.06 263 LEU A C 1
ATOM 2021 O O . LEU A 1 263 ? -9.594 -20.422 -22.594 1 96.06 263 LEU A O 1
ATOM 2025 N N . ARG A 1 264 ? -9.484 -18.641 -21.219 1 94.31 264 ARG A N 1
ATOM 2026 C CA . ARG A 1 264 ? -10.891 -18.734 -20.828 1 94.31 264 ARG A CA 1
ATOM 2027 C C . ARG A 1 264 ? -11.812 -18.547 -22.031 1 94.31 264 ARG A C 1
ATOM 2029 O O . ARG A 1 264 ? -12.898 -19.125 -22.078 1 94.31 264 ARG A O 1
ATOM 2036 N N . THR A 1 265 ? -11.297 -17.766 -22.969 1 94.94 265 THR A N 1
ATOM 2037 C CA . THR A 1 265 ? -12.125 -17.484 -24.125 1 94.94 265 THR A CA 1
ATOM 2038 C C . THR A 1 265 ? -11.836 -18.469 -25.25 1 94.94 265 THR A C 1
ATOM 2040 O O . THR A 1 265 ? -12.328 -18.312 -26.375 1 94.94 265 THR A O 1
ATOM 2043 N N . GLY A 1 266 ? -10.969 -19.422 -25.016 1 93.31 266 GLY A N 1
ATOM 2044 C CA . GLY A 1 266 ? -10.805 -20.562 -25.922 1 93.31 266 GLY A CA 1
ATOM 2045 C C . GLY A 1 266 ? -9.625 -20.422 -26.859 1 93.31 266 GLY A C 1
ATOM 2046 O O . GLY A 1 266 ? -9.461 -21.219 -27.781 1 93.31 266 GLY A O 1
ATOM 2047 N N . MET A 1 267 ? -8.836 -19.438 -26.672 1 95.81 267 MET A N 1
ATOM 2048 C CA . MET A 1 267 ? -7.664 -19.297 -27.531 1 95.81 267 MET A CA 1
ATOM 2049 C C . MET A 1 267 ? -6.672 -20.438 -27.281 1 95.81 267 MET A C 1
ATOM 2051 O O . MET A 1 267 ? -6.406 -20.797 -26.141 1 95.81 267 MET A O 1
ATOM 2055 N N . VAL A 1 268 ? -6.164 -21 -28.344 1 95.5 268 VAL A N 1
ATOM 2056 C CA . VAL A 1 268 ? -5.156 -22.047 -28.25 1 95.5 268 VAL A CA 1
ATOM 2057 C C . VAL A 1 268 ? -3.797 -21.438 -27.922 1 95.5 268 VAL A C 1
ATOM 2059 O O . VAL A 1 268 ? -3.35 -20.516 -28.609 1 95.5 268 VAL A O 1
ATOM 2062 N N . PRO A 1 269 ? -3.141 -21.953 -26.891 1 97.88 269 PRO A N 1
ATOM 2063 C CA . PRO A 1 269 ? -1.807 -21.406 -26.609 1 97.88 269 PRO A CA 1
ATOM 2064 C C . PRO A 1 269 ? -0.864 -21.5 -27.812 1 97.88 269 PRO A C 1
ATOM 2066 O O . PRO A 1 269 ? -0.812 -22.547 -28.484 1 97.88 269 PRO A O 1
ATOM 2069 N N . GLY A 1 270 ? -0.148 -20.406 -28.109 1 96.31 270 GLY A N 1
ATOM 2070 C CA . GLY A 1 270 ? 0.801 -20.391 -29.219 1 96.31 270 GLY A CA 1
ATOM 2071 C C . GLY A 1 270 ? 0.2 -19.891 -30.516 1 96.31 270 GLY A C 1
ATOM 2072 O O . GLY A 1 270 ? 0.924 -19.609 -31.469 1 96.31 270 GLY A O 1
ATOM 2073 N N . ALA A 1 271 ? -1.056 -19.797 -30.578 1 97.31 271 ALA A N 1
ATOM 2074 C CA . ALA A 1 271 ? -1.697 -19.234 -31.766 1 97.31 271 ALA A CA 1
ATOM 2075 C C . ALA A 1 271 ? -1.289 -17.781 -31.969 1 97.31 271 ALA A C 1
ATOM 2077 O O . ALA A 1 271 ? -0.642 -17.172 -31.109 1 97.31 271 ALA A O 1
ATOM 2078 N N . ASP A 1 272 ? -1.661 -17.266 -33.156 1 96.81 272 ASP A N 1
ATOM 2079 C CA . ASP A 1 272 ? -1.36 -15.875 -33.438 1 96.81 272 ASP A CA 1
ATOM 2080 C C . ASP A 1 272 ? -1.956 -14.945 -32.406 1 96.81 272 ASP A C 1
ATOM 2082 O O . ASP A 1 272 ? -3.145 -15.031 -32.094 1 96.81 272 ASP A O 1
ATOM 2086 N N . GLY A 1 273 ? -1.097 -14.086 -31.812 1 97.56 273 GLY A N 1
ATOM 2087 C CA . GLY A 1 273 ? -1.568 -13.125 -30.828 1 97.56 273 GLY A CA 1
ATOM 2088 C C . GLY A 1 273 ? -1.511 -13.648 -29.406 1 97.56 273 GLY A C 1
ATOM 2089 O O . GLY A 1 273 ? -1.807 -12.914 -28.453 1 97.56 273 GLY A O 1
ATOM 2090 N N . TRP A 1 274 ? -1.138 -14.898 -29.234 1 98.06 274 TRP A N 1
ATOM 2091 C CA . TRP A 1 274 ? -1.049 -15.484 -27.891 1 98.06 274 TRP A CA 1
ATOM 2092 C C . TRP A 1 274 ? -0.101 -14.68 -27.016 1 98.06 274 TRP A C 1
ATOM 2094 O O . TRP A 1 274 ? 1.03 -14.391 -27.406 1 98.06 274 TRP A O 1
ATOM 2104 N N . GLY A 1 275 ? -0.594 -14.305 -25.828 1 98.25 275 GLY A N 1
ATOM 2105 C CA . GLY A 1 275 ? 0.217 -13.641 -24.828 1 98.25 275 GLY A CA 1
ATOM 2106 C C . GLY A 1 275 ? 0.49 -12.18 -25.141 1 98.25 275 GLY A C 1
ATOM 2107 O O . GLY A 1 275 ? 1.25 -11.516 -24.438 1 98.25 275 GLY A O 1
ATOM 2108 N N . ALA A 1 276 ? -0.098 -11.688 -26.281 1 98.12 276 ALA A N 1
ATOM 2109 C CA . ALA A 1 276 ? 0.081 -10.281 -26.625 1 98.12 276 ALA A CA 1
ATOM 2110 C C . ALA A 1 276 ? -0.445 -9.375 -25.516 1 98.12 276 ALA A C 1
ATOM 2112 O O . ALA A 1 276 ? -1.49 -9.656 -24.922 1 98.12 276 ALA A O 1
ATOM 2113 N N . ASP A 1 277 ? 0.298 -8.344 -25.219 1 98 277 ASP A N 1
ATOM 2114 C CA . ASP A 1 277 ? -0.043 -7.395 -24.156 1 98 277 ASP A CA 1
ATOM 2115 C C . ASP A 1 277 ? -0.066 -5.965 -24.703 1 98 277 ASP A C 1
ATOM 2117 O O . ASP A 1 277 ? 0.987 -5.363 -24.922 1 98 277 ASP A O 1
ATOM 2121 N N . PRO A 1 278 ? -1.246 -5.422 -24.922 1 97.75 278 PRO A N 1
ATOM 2122 C CA . PRO A 1 278 ? -1.326 -4.07 -25.5 1 97.75 278 PRO A CA 1
ATOM 2123 C C . PRO A 1 278 ? -1.007 -2.982 -24.469 1 97.75 278 PRO A C 1
ATOM 2125 O O . PRO A 1 278 ? -0.886 -1.809 -24.844 1 97.75 278 PRO A O 1
ATOM 2128 N N . ASP A 1 279 ? -0.938 -3.312 -23.219 1 98.25 279 ASP A N 1
ATOM 2129 C CA . ASP A 1 279 ? -0.592 -2.355 -22.172 1 98.25 279 ASP A CA 1
ATOM 2130 C C . ASP A 1 279 ? 0.922 -2.207 -22.047 1 98.25 279 ASP A C 1
ATOM 2132 O O . ASP A 1 279 ? 1.606 -3.137 -21.609 1 98.25 279 ASP A O 1
ATOM 2136 N N . ASP A 1 280 ? 1.428 -1.034 -22.359 1 98.62 280 ASP A N 1
ATOM 2137 C CA . ASP A 1 280 ? 2.859 -0.774 -22.25 1 98.62 280 ASP A CA 1
ATOM 2138 C C . ASP A 1 280 ? 3.287 -0.607 -20.797 1 98.62 280 ASP A C 1
ATOM 2140 O O . ASP A 1 280 ? 2.475 -0.238 -19.938 1 98.62 280 ASP A O 1
ATOM 2144 N N . MET A 1 281 ? 4.516 -0.995 -20.531 1 98.75 281 MET A N 1
ATOM 2145 C CA . MET A 1 281 ? 5.137 -0.545 -19.281 1 98.75 281 MET A CA 1
ATOM 2146 C C . MET A 1 281 ? 5.539 0.922 -19.375 1 98.75 281 MET A C 1
ATOM 2148 O O . MET A 1 281 ? 6.066 1.362 -20.406 1 98.75 281 MET A O 1
ATOM 2152 N N . LEU A 1 282 ? 5.25 1.699 -18.406 1 98.69 282 LEU A N 1
ATOM 2153 C CA . LEU A 1 282 ? 5.617 3.111 -18.391 1 98.69 282 LEU A CA 1
ATOM 2154 C C . LEU A 1 282 ? 6.84 3.34 -17.5 1 98.69 282 LEU A C 1
ATOM 2156 O O . LEU A 1 282 ? 6.961 2.746 -16.438 1 98.69 282 LEU A O 1
ATOM 2160 N N . VAL A 1 283 ? 7.77 4.141 -18 1 98.69 283 VAL A N 1
ATOM 2161 C CA . VAL A 1 283 ? 8.977 4.508 -17.266 1 98.69 283 VAL A CA 1
ATOM 2162 C C . VAL A 1 283 ? 8.93 5.988 -16.906 1 98.69 283 VAL A C 1
ATOM 2164 O O . VAL A 1 283 ? 8.867 6.855 -17.781 1 98.69 283 VAL A O 1
ATOM 2167 N N . PHE A 1 284 ? 8.883 6.223 -15.578 1 98.38 284 PHE A N 1
ATOM 2168 C CA . PHE A 1 284 ? 8.945 7.578 -15.039 1 98.38 284 PHE A CA 1
ATOM 2169 C C . PHE A 1 284 ? 10.352 7.906 -14.547 1 98.38 284 PHE A C 1
ATOM 2171 O O . PHE A 1 284 ? 10.953 7.117 -13.82 1 98.38 284 PHE A O 1
ATOM 2178 N N . ASP A 1 285 ? 10.891 9.016 -14.93 1 95.19 285 ASP A N 1
ATOM 2179 C CA . ASP A 1 285 ? 12.25 9.352 -14.523 1 95.19 285 ASP A CA 1
ATOM 2180 C C . ASP A 1 285 ? 12.297 10.68 -13.781 1 95.19 285 ASP A C 1
ATOM 2182 O O . ASP A 1 285 ? 13.359 11.297 -13.656 1 95.19 285 ASP A O 1
ATOM 2186 N N . GLY A 1 286 ? 11.164 11.156 -13.344 1 90.94 286 GLY A N 1
ATOM 2187 C CA . GLY A 1 286 ? 11.086 12.422 -12.633 1 90.94 286 GLY A CA 1
ATOM 2188 C C . GLY A 1 286 ? 10.656 13.578 -13.523 1 90.94 286 GLY A C 1
ATOM 2189 O O . GLY A 1 286 ? 10.367 14.672 -13.031 1 90.94 286 GLY A O 1
ATOM 2190 N N . THR A 1 287 ? 10.562 13.258 -14.727 1 88 287 THR A N 1
ATOM 2191 C CA . THR A 1 287 ? 10.07 14.258 -15.664 1 88 287 THR A CA 1
ATOM 2192 C C . THR A 1 287 ? 8.555 14.156 -15.805 1 88 287 THR A C 1
ATOM 2194 O O . THR A 1 287 ? 7.93 13.242 -15.266 1 88 287 THR A O 1
ATOM 2197 N N . ASP A 1 288 ? 7.973 15.07 -16.531 1 82.94 288 ASP A N 1
ATOM 2198 C CA . ASP A 1 288 ? 6.52 15.219 -16.547 1 82.94 288 ASP A CA 1
ATOM 2199 C C . ASP A 1 288 ? 5.875 14.133 -17.406 1 82.94 288 ASP A C 1
ATOM 2201 O O . ASP A 1 288 ? 4.715 13.766 -17.188 1 82.94 288 ASP A O 1
ATOM 2205 N N . THR A 1 289 ? 6.562 13.594 -18.359 1 91.75 289 THR A N 1
ATOM 2206 C CA . THR A 1 289 ? 5.945 12.617 -19.25 1 91.75 289 THR A CA 1
ATOM 2207 C C . THR A 1 289 ? 6.684 11.289 -19.172 1 91.75 289 THR A C 1
ATOM 2209 O O . THR A 1 289 ? 7.895 11.227 -19.391 1 91.75 289 THR A O 1
ATOM 2212 N N . PRO A 1 290 ? 5.938 10.258 -18.906 1 96.62 290 PRO A N 1
ATOM 2213 C CA . PRO A 1 290 ? 6.594 8.953 -18.891 1 96.62 290 PRO A CA 1
ATOM 2214 C C . PRO A 1 290 ? 6.898 8.43 -20.281 1 96.62 290 PRO A C 1
ATOM 2216 O O . PRO A 1 290 ? 6.262 8.844 -21.266 1 96.62 290 PRO A O 1
ATOM 2219 N N . ARG A 1 291 ? 7.934 7.594 -20.406 1 97.69 291 ARG A N 1
ATOM 2220 C CA . ARG A 1 291 ? 8.25 6.855 -21.625 1 97.69 291 ARG A CA 1
ATOM 2221 C C . ARG A 1 291 ? 7.559 5.496 -21.625 1 97.69 291 ARG A C 1
ATOM 2223 O O . ARG A 1 291 ? 7.609 4.758 -20.641 1 97.69 291 ARG A O 1
ATOM 2230 N N . ALA A 1 292 ? 6.938 5.223 -22.75 1 98.38 292 ALA A N 1
ATOM 2231 C CA . ALA A 1 292 ? 6.297 3.92 -22.906 1 98.38 292 ALA A CA 1
ATOM 2232 C C . ALA A 1 292 ? 7.27 2.896 -23.484 1 98.38 292 ALA A C 1
ATOM 2234 O O . ALA A 1 292 ? 8 3.195 -24.438 1 98.38 292 ALA A O 1
ATOM 2235 N N . VAL A 1 293 ? 7.309 1.74 -22.875 1 98.62 293 VAL A N 1
ATOM 2236 C CA . VAL A 1 293 ? 8.078 0.603 -23.359 1 98.62 293 VAL A CA 1
ATOM 2237 C C . VAL A 1 293 ? 7.148 -0.577 -23.625 1 98.62 293 VAL A C 1
ATOM 2239 O O . VAL A 1 293 ? 6.473 -1.062 -22.719 1 98.62 293 VAL A O 1
ATOM 2242 N N . PRO A 1 294 ? 7.125 -1.04 -24.859 1 98.5 294 PRO A N 1
ATOM 2243 C CA . PRO A 1 294 ? 6.23 -2.158 -25.156 1 98.5 294 PRO A CA 1
ATOM 2244 C C . PRO A 1 294 ? 6.48 -3.373 -24.266 1 98.5 294 PRO A C 1
ATOM 2246 O O . PRO A 1 294 ? 7.633 -3.707 -23.984 1 98.5 294 PRO A O 1
ATOM 2249 N N . SER A 1 295 ? 5.391 -3.951 -23.781 1 98.56 295 SER A N 1
ATOM 2250 C CA . SER A 1 295 ? 5.496 -5.184 -23 1 98.56 295 SER A CA 1
ATOM 2251 C C . SER A 1 295 ? 5.758 -6.383 -23.906 1 98.56 295 SER A C 1
ATOM 2253 O O . SER A 1 295 ? 5.184 -6.484 -25 1 98.56 295 SER A O 1
ATOM 2255 N N . PRO A 1 296 ? 6.633 -7.293 -23.547 1 98.56 296 PRO A N 1
ATOM 2256 C CA . PRO A 1 296 ? 6.777 -8.523 -24.312 1 98.56 296 PRO A CA 1
ATOM 2257 C C . PRO A 1 296 ? 5.551 -9.43 -24.219 1 98.56 296 PRO A C 1
ATOM 2259 O O . PRO A 1 296 ? 4.824 -9.391 -23.219 1 98.56 296 PRO A O 1
ATOM 2262 N N . PRO A 1 297 ? 5.324 -10.188 -25.281 1 98.5 297 PRO A N 1
ATOM 2263 C CA . PRO A 1 297 ? 4.266 -11.188 -25.125 1 98.5 297 PRO A CA 1
ATOM 2264 C C . PRO A 1 297 ? 4.613 -12.242 -24.062 1 98.5 297 PRO A C 1
ATOM 2266 O O . PRO A 1 297 ? 5.773 -12.641 -23.938 1 98.5 297 PRO A O 1
ATOM 2269 N N . GLY A 1 298 ? 3.594 -12.578 -23.25 1 98.5 298 GLY A N 1
ATOM 2270 C CA . GLY A 1 298 ? 3.77 -13.727 -22.375 1 98.5 298 GLY A CA 1
ATOM 2271 C C . GLY A 1 298 ? 3.631 -15.055 -23.094 1 98.5 298 GLY A C 1
ATOM 2272 O O . GLY A 1 298 ? 3.076 -15.117 -24.188 1 98.5 298 GLY A O 1
ATOM 2273 N N . ASP A 1 299 ? 4.184 -16.109 -22.547 1 98.62 299 ASP A N 1
ATOM 2274 C CA . ASP A 1 299 ? 3.996 -17.453 -23.062 1 98.62 299 ASP A CA 1
ATOM 2275 C C . ASP A 1 299 ? 4.141 -18.5 -21.953 1 98.62 299 ASP A C 1
ATOM 2277 O O . ASP A 1 299 ? 5.23 -19.016 -21.734 1 98.62 299 ASP A O 1
ATOM 2281 N N . GLN A 1 300 ? 3.043 -18.844 -21.406 1 98.38 300 GLN A N 1
ATOM 2282 C CA . GLN A 1 300 ? 3.037 -19.766 -20.266 1 98.38 300 GLN A CA 1
ATOM 2283 C C . GLN A 1 300 ? 3.416 -21.172 -20.703 1 98.38 300 GLN A C 1
ATOM 2285 O O . GLN A 1 300 ? 3.75 -22.016 -19.859 1 98.38 300 GLN A O 1
ATOM 2290 N N . ARG A 1 301 ? 3.51 -21.516 -22.062 1 98.19 301 ARG A N 1
ATOM 2291 C CA . ARG A 1 301 ? 3.971 -22.797 -22.547 1 98.19 301 ARG A CA 1
ATOM 2292 C C . ARG A 1 301 ? 5.43 -23.047 -22.188 1 98.19 301 ARG A C 1
ATOM 2294 O O . ARG A 1 301 ? 5.879 -24.188 -22.125 1 98.19 301 ARG A O 1
ATOM 2301 N N . ILE A 1 302 ? 6.039 -21.938 -21.922 1 98.38 302 ILE A N 1
ATOM 2302 C CA . ILE A 1 302 ? 7.465 -22.031 -21.609 1 98.38 302 ILE A CA 1
ATOM 2303 C C . ILE A 1 302 ? 7.684 -22.875 -20.375 1 98.38 302 ILE A C 1
ATOM 2305 O O . ILE A 1 302 ? 8.656 -23.625 -20.281 1 98.38 302 ILE A O 1
ATOM 2309 N N . TYR A 1 303 ? 6.812 -22.797 -19.422 1 98.31 303 TYR A N 1
ATOM 2310 C CA . TYR A 1 303 ? 6.922 -23.656 -18.25 1 98.31 303 TYR A CA 1
ATOM 2311 C C . TYR A 1 303 ? 7.02 -25.109 -18.656 1 98.31 303 TYR A C 1
ATOM 2313 O O . TYR A 1 303 ? 7.949 -25.812 -18.234 1 98.31 303 TYR A O 1
ATOM 2321 N N . TYR A 1 304 ? 6.09 -25.578 -19.438 1 98.5 304 TYR A N 1
ATOM 2322 C CA . TYR A 1 304 ? 6.016 -27 -19.812 1 98.5 304 TYR A CA 1
ATOM 2323 C C . TYR A 1 304 ? 7.152 -27.375 -20.75 1 98.5 304 TYR A C 1
ATOM 2325 O O . TYR A 1 304 ? 7.652 -28.5 -20.703 1 98.5 304 TYR A O 1
ATOM 2333 N N . ALA A 1 305 ? 7.559 -26.438 -21.609 1 98.44 305 ALA A N 1
ATOM 2334 C CA . ALA A 1 305 ? 8.711 -26.703 -22.469 1 98.44 305 ALA A CA 1
ATOM 2335 C C . ALA A 1 305 ? 9.969 -26.938 -21.641 1 98.44 305 ALA A C 1
ATOM 2337 O O . ALA A 1 305 ? 10.734 -27.875 -21.906 1 98.44 305 ALA A O 1
ATOM 2338 N N . LEU A 1 306 ? 10.133 -26.078 -20.656 1 98.06 306 LEU A N 1
ATOM 2339 C CA . LEU A 1 306 ? 11.289 -26.234 -19.781 1 98.06 306 LEU A CA 1
ATOM 2340 C C . LEU A 1 306 ? 11.195 -27.5 -18.953 1 98.06 306 LEU A C 1
ATOM 2342 O O . LEU A 1 306 ? 12.203 -28.172 -18.719 1 98.06 306 LEU A O 1
ATOM 2346 N N . LEU A 1 307 ? 10.008 -27.844 -18.516 1 97.81 307 LEU A N 1
ATOM 2347 C CA . LEU A 1 307 ? 9.805 -29.062 -17.734 1 97.81 307 LEU A CA 1
ATOM 2348 C C . LEU A 1 307 ? 10.102 -30.297 -18.594 1 97.81 307 LEU A C 1
ATOM 2350 O O . LEU A 1 307 ? 10.758 -31.234 -18.125 1 97.81 307 LEU A O 1
ATOM 2354 N N . ARG A 1 308 ? 9.633 -30.297 -19.844 1 97.44 308 ARG A N 1
ATOM 2355 C CA . ARG A 1 308 ? 9.945 -31.344 -20.797 1 97.44 308 ARG A CA 1
ATOM 2356 C C . ARG A 1 308 ? 11.453 -31.547 -20.922 1 97.44 308 ARG A C 1
ATOM 2358 O O . ARG A 1 308 ? 11.945 -32.688 -20.812 1 97.44 308 ARG A O 1
ATOM 2365 N N . ASP A 1 309 ? 12.141 -30.453 -21.094 1 97.19 309 ASP A N 1
ATOM 2366 C CA . ASP A 1 309 ? 13.586 -30.516 -21.234 1 97.19 309 ASP A CA 1
ATOM 2367 C C . ASP A 1 309 ? 14.25 -31.047 -19.969 1 97.19 309 ASP A C 1
ATOM 2369 O O . ASP A 1 309 ? 15.25 -31.766 -20.047 1 97.19 309 ASP A O 1
ATOM 2373 N N . ALA A 1 310 ? 13.727 -30.672 -18.844 1 97 310 ALA A N 1
ATOM 2374 C CA . ALA A 1 310 ? 14.258 -31.156 -17.562 1 97 310 ALA A CA 1
ATOM 2375 C C . ALA A 1 310 ? 14.062 -32.656 -17.438 1 97 310 ALA A C 1
ATOM 2377 O O . ALA A 1 310 ? 14.984 -33.375 -17.047 1 97 310 ALA A O 1
ATOM 2378 N N . VAL A 1 311 ? 12.852 -33.156 -17.766 1 96.44 311 VAL A N 1
ATOM 2379 C CA . VAL A 1 311 ? 12.531 -34.594 -17.688 1 96.44 311 VAL A CA 1
ATOM 2380 C C . VAL A 1 311 ? 13.43 -35.375 -18.625 1 96.44 311 VAL A C 1
ATOM 2382 O O . VAL A 1 311 ? 13.859 -36.5 -18.297 1 96.44 311 VAL A O 1
ATOM 2385 N N . MET A 1 312 ? 13.812 -34.75 -19.734 1 95.06 312 MET A N 1
ATOM 2386 C CA . MET A 1 312 ? 14.656 -35.406 -20.734 1 95.06 312 MET A CA 1
ATOM 2387 C C . MET A 1 312 ? 16.125 -35.312 -20.344 1 95.06 312 MET A C 1
ATOM 2389 O O . MET A 1 312 ? 16.984 -35.875 -21.016 1 95.06 312 MET A O 1
ATOM 2393 N N . GLY A 1 313 ? 16.406 -34.531 -19.344 1 93.69 313 GLY A N 1
ATOM 2394 C CA . GLY A 1 313 ? 17.781 -34.438 -18.844 1 93.69 313 GLY A CA 1
ATOM 2395 C C . GLY A 1 313 ? 18.578 -33.344 -19.516 1 93.69 313 GLY A C 1
ATOM 2396 O O . GLY A 1 313 ? 19.797 -33.281 -19.375 1 93.69 313 GLY A O 1
ATOM 2397 N N . TYR A 1 314 ? 17.859 -32.438 -20.203 1 93.75 314 TYR A N 1
ATOM 2398 C CA . TYR A 1 314 ? 18.578 -31.406 -20.969 1 93.75 314 TYR A CA 1
ATOM 2399 C C . TYR A 1 314 ? 18.812 -30.172 -20.125 1 93.75 314 TYR A C 1
ATOM 2401 O O . TYR A 1 314 ? 19.703 -29.359 -20.422 1 93.75 314 TYR A O 1
ATOM 2409 N N . ARG A 1 315 ? 18.031 -29.938 -19.172 1 94.12 315 ARG A N 1
ATOM 2410 C CA . ARG A 1 315 ? 18.141 -28.766 -18.312 1 94.12 315 ARG A CA 1
ATOM 2411 C C . ARG A 1 315 ? 17.641 -29.062 -16.906 1 94.12 315 ARG A C 1
ATOM 2413 O O . ARG A 1 315 ? 17.109 -30.141 -16.641 1 94.12 315 ARG A O 1
ATOM 2420 N N . ALA A 1 316 ? 17.875 -28.141 -16.016 1 94.94 316 ALA A N 1
ATOM 2421 C CA . ALA A 1 316 ? 17.406 -28.266 -14.633 1 94.94 316 ALA A CA 1
ATOM 2422 C C . ALA A 1 316 ? 15.906 -28.016 -14.539 1 94.94 316 ALA A C 1
ATOM 2424 O O . ALA A 1 316 ? 15.32 -27.406 -15.43 1 94.94 316 ALA A O 1
ATOM 2425 N N . ASN A 1 317 ? 15.281 -28.547 -13.508 1 97.06 317 ASN A N 1
ATOM 2426 C CA . ASN A 1 317 ? 13.891 -28.266 -13.156 1 97.06 317 ASN A CA 1
ATOM 2427 C C . ASN A 1 317 ? 13.609 -26.766 -13.125 1 97.06 317 ASN A C 1
ATOM 2429 O O . ASN A 1 317 ? 14.281 -26.031 -12.406 1 97.06 317 ASN A O 1
ATOM 2433 N N . PRO A 1 318 ? 12.641 -26.312 -13.984 1 96.69 318 PRO A N 1
ATOM 2434 C CA . PRO A 1 318 ? 12.375 -24.875 -14.039 1 96.69 318 PRO A CA 1
ATOM 2435 C C . PRO A 1 318 ? 11.844 -24.328 -12.719 1 96.69 318 PRO A C 1
ATOM 2437 O O . PRO A 1 318 ? 11.984 -23.125 -12.445 1 96.69 318 PRO A O 1
ATOM 2440 N N . VAL A 1 319 ? 11.18 -25.125 -11.906 1 97.75 319 VAL A N 1
ATOM 2441 C CA . VAL A 1 319 ? 10.695 -24.797 -10.578 1 97.75 319 VAL A CA 1
ATOM 2442 C C . VAL A 1 319 ? 11.016 -25.922 -9.609 1 97.75 319 VAL A C 1
ATOM 2444 O O . VAL A 1 319 ? 10.133 -26.703 -9.242 1 97.75 319 VAL A O 1
ATOM 2447 N N . PRO A 1 320 ? 12.211 -25.969 -9.172 1 96.75 320 PRO A N 1
ATOM 2448 C CA . PRO A 1 320 ? 12.594 -27.047 -8.25 1 96.75 320 PRO A CA 1
ATOM 2449 C C . PRO A 1 320 ? 11.867 -26.953 -6.91 1 96.75 320 PRO A C 1
ATOM 2451 O O . PRO A 1 320 ? 11.391 -25.875 -6.535 1 96.75 320 PRO A O 1
ATOM 2454 N N . PRO A 1 321 ? 11.797 -28.047 -6.188 1 97.12 321 PRO A N 1
ATOM 2455 C CA . PRO A 1 321 ? 11.023 -28.109 -4.941 1 97.12 321 PRO A CA 1
ATOM 2456 C C . PRO A 1 321 ? 11.438 -27.031 -3.941 1 97.12 321 PRO A C 1
ATOM 2458 O O . PRO A 1 321 ? 10.594 -26.484 -3.229 1 97.12 321 PRO A O 1
ATOM 2461 N N . ILE A 1 322 ? 12.703 -26.641 -3.895 1 97.75 322 ILE A N 1
ATOM 2462 C CA . ILE A 1 322 ? 13.172 -25.672 -2.91 1 97.75 322 ILE A CA 1
ATOM 2463 C C . ILE A 1 322 ? 12.516 -24.312 -3.164 1 97.75 322 ILE A C 1
ATOM 2465 O O . ILE A 1 322 ? 12.234 -23.562 -2.223 1 97.75 322 ILE A O 1
ATOM 2469 N N . GLN A 1 323 ? 12.25 -24 -4.402 1 98 323 GLN A N 1
ATOM 2470 C CA . GLN A 1 323 ? 11.586 -22.734 -4.703 1 98 323 GLN A CA 1
ATOM 2471 C C . GLN A 1 323 ? 10.133 -22.75 -4.254 1 98 323 GLN A C 1
ATOM 2473 O O . GLN A 1 323 ? 9.602 -21.719 -3.822 1 98 323 GLN A O 1
ATOM 2478 N N . ALA A 1 324 ? 9.523 -23.906 -4.352 1 97.19 324 ALA A N 1
ATOM 2479 C CA . ALA A 1 324 ? 8.164 -24.062 -3.834 1 97.19 324 ALA A CA 1
ATOM 2480 C C . ALA A 1 324 ? 8.148 -24.016 -2.311 1 97.19 324 ALA A C 1
ATOM 2482 O O . ALA A 1 324 ? 7.23 -23.453 -1.709 1 97.19 324 ALA A O 1
ATOM 2483 N N . ILE A 1 325 ? 9.125 -24.609 -1.708 1 98 325 ILE A N 1
ATOM 2484 C CA . ILE A 1 325 ? 9.273 -24.562 -0.257 1 98 325 ILE A CA 1
ATOM 2485 C C . ILE A 1 325 ? 9.414 -23.125 0.207 1 98 325 ILE A C 1
ATOM 2487 O O . ILE A 1 325 ? 8.766 -22.703 1.174 1 98 325 ILE A O 1
ATOM 2491 N N . ALA A 1 326 ? 10.211 -22.344 -0.481 1 98.56 326 ALA A N 1
ATOM 2492 C CA . ALA A 1 326 ? 10.398 -20.938 -0.135 1 98.56 326 ALA A CA 1
ATOM 2493 C C . ALA A 1 326 ? 9.086 -20.172 -0.238 1 98.56 326 ALA A C 1
ATOM 2495 O O . ALA A 1 326 ? 8.781 -19.328 0.619 1 98.56 326 ALA A O 1
ATOM 2496 N N . VAL A 1 327 ? 8.32 -20.422 -1.26 1 98.25 327 VAL A N 1
ATOM 2497 C CA . VAL A 1 327 ? 7.031 -19.75 -1.431 1 98.25 327 VAL A CA 1
ATOM 2498 C C . VAL A 1 327 ? 6.109 -20.125 -0.269 1 98.25 327 VAL A C 1
ATOM 2500 O O . VAL A 1 327 ? 5.473 -19.25 0.32 1 98.25 327 VAL A O 1
ATOM 2503 N N . MET A 1 328 ? 6.07 -21.438 0.098 1 97.38 328 MET A N 1
ATOM 2504 C CA . MET A 1 328 ? 5.242 -21.859 1.221 1 97.38 328 MET A CA 1
ATOM 2505 C C . MET A 1 328 ? 5.699 -21.203 2.518 1 97.38 328 MET A C 1
ATOM 2507 O O . MET A 1 328 ? 4.875 -20.859 3.367 1 97.38 328 MET A O 1
ATOM 2511 N N . ALA A 1 329 ? 7.008 -21.078 2.66 1 98.44 329 ALA A N 1
ATOM 2512 C CA . ALA A 1 329 ? 7.547 -20.406 3.844 1 98.44 329 ALA A CA 1
ATOM 2513 C C . ALA A 1 329 ? 7.051 -18.969 3.93 1 98.44 329 ALA A C 1
ATOM 2515 O O . ALA A 1 329 ? 6.68 -18.5 5.008 1 98.44 329 ALA A O 1
ATOM 2516 N N . VAL A 1 330 ? 7.027 -18.266 2.832 1 98.62 330 VAL A N 1
ATOM 2517 C CA . VAL A 1 330 ? 6.547 -16.875 2.801 1 98.62 330 VAL A CA 1
ATOM 2518 C C . VAL A 1 330 ? 5.062 -16.844 3.164 1 98.62 330 VAL A C 1
ATOM 2520 O O . VAL A 1 330 ? 4.641 -16.047 3.998 1 98.62 330 VAL A O 1
ATOM 2523 N N . LEU A 1 331 ? 4.285 -17.75 2.586 1 97.94 331 LEU A N 1
ATOM 2524 C CA . LEU A 1 331 ? 2.842 -17.781 2.801 1 97.94 331 LEU A CA 1
ATOM 2525 C C . LEU A 1 331 ? 2.516 -18.016 4.273 1 97.94 331 LEU A C 1
ATOM 2527 O O . LEU A 1 331 ? 1.736 -17.281 4.871 1 97.94 331 LEU A O 1
ATOM 2531 N N . GLU A 1 332 ? 3.135 -18.984 4.812 1 97.38 332 GLU A N 1
ATOM 2532 C CA . GLU A 1 332 ? 2.854 -19.344 6.203 1 97.38 332 GLU A CA 1
ATOM 2533 C C . GLU A 1 332 ? 3.361 -18.281 7.16 1 97.38 332 GLU A C 1
ATOM 2535 O O . GLU A 1 332 ? 2.707 -17.969 8.164 1 97.38 332 GLU A O 1
ATOM 2540 N N . THR A 1 333 ? 4.523 -17.797 6.879 1 98.44 333 THR A N 1
ATOM 2541 C CA . THR A 1 333 ? 5.086 -16.766 7.738 1 98.44 333 THR A CA 1
ATOM 2542 C C . THR A 1 333 ? 4.207 -15.516 7.73 1 98.44 333 THR A C 1
ATOM 2544 O O . THR A 1 333 ? 3.992 -14.891 8.773 1 98.44 333 THR A O 1
ATOM 2547 N N . ALA A 1 334 ? 3.689 -15.133 6.594 1 98.62 334 ALA A N 1
ATOM 2548 C CA . ALA A 1 334 ? 2.805 -13.969 6.504 1 98.62 334 ALA A CA 1
ATOM 2549 C C . ALA A 1 334 ? 1.539 -14.18 7.332 1 98.62 334 ALA A C 1
ATOM 2551 O O . ALA A 1 334 ? 1.104 -13.281 8.055 1 98.62 334 ALA A O 1
ATOM 2552 N N . ALA A 1 335 ? 0.96 -15.359 7.184 1 97.5 335 ALA A N 1
ATOM 2553 C CA . ALA A 1 335 ? -0.24 -15.68 7.953 1 97.5 335 ALA A CA 1
ATOM 2554 C C . ALA A 1 335 ? 0.034 -15.609 9.453 1 97.5 335 ALA A C 1
ATOM 2556 O O . ALA A 1 335 ? -0.759 -15.039 10.211 1 97.5 335 ALA A O 1
ATOM 2557 N N . ARG A 1 336 ? 1.159 -16.188 9.844 1 97.94 336 ARG A N 1
A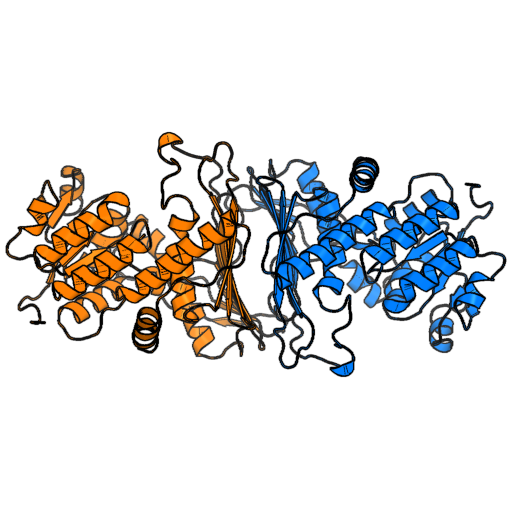TOM 2558 C CA . ARG A 1 336 ? 1.53 -16.156 11.25 1 97.94 336 ARG A CA 1
ATOM 2559 C C . ARG A 1 336 ? 1.816 -14.734 11.719 1 97.94 336 ARG A C 1
ATOM 2561 O O . ARG A 1 336 ? 1.432 -14.352 12.828 1 97.94 336 ARG A O 1
ATOM 2568 N N . SER A 1 337 ? 2.549 -14.008 10.891 1 98.69 337 SER A N 1
ATOM 2569 C CA . SER A 1 337 ? 2.826 -12.609 11.195 1 98.69 337 SER A CA 1
ATOM 2570 C C . SER A 1 337 ? 1.539 -11.828 11.43 1 98.69 337 SER A C 1
ATOM 2572 O O . SER A 1 337 ? 1.433 -11.062 12.391 1 98.69 337 SER A O 1
ATOM 2574 N N . ALA A 1 338 ? 0.604 -12.008 10.594 1 98.19 338 ALA A N 1
ATOM 2575 C CA . ALA A 1 338 ? -0.683 -11.32 10.703 1 98.19 338 ALA A CA 1
ATOM 2576 C C . ALA A 1 338 ? -1.401 -11.711 11.992 1 98.19 338 ALA A C 1
ATOM 2578 O O . ALA A 1 338 ? -1.98 -10.852 12.664 1 98.19 338 ALA A O 1
ATOM 2579 N N . ARG A 1 339 ? -1.396 -12.961 12.289 1 97.25 339 ARG A N 1
ATOM 2580 C CA . ARG A 1 339 ? -2.066 -13.469 13.477 1 97.25 339 ARG A CA 1
ATOM 2581 C C . ARG A 1 339 ? -1.404 -12.93 14.742 1 97.25 339 ARG A C 1
ATOM 2583 O O . ARG A 1 339 ? -2.088 -12.461 15.656 1 97.25 339 ARG A O 1
ATOM 2590 N N . ASP A 1 340 ? -0.064 -12.977 14.742 1 98.12 340 ASP A N 1
ATOM 2591 C CA . ASP A 1 340 ? 0.685 -12.664 15.953 1 98.12 340 ASP A CA 1
ATOM 2592 C C . ASP A 1 340 ? 0.927 -11.156 16.062 1 98.12 340 ASP A C 1
ATOM 2594 O O . ASP A 1 340 ? 1.28 -10.664 17.141 1 98.12 340 ASP A O 1
ATOM 2598 N N . GLY A 1 341 ? 0.804 -10.438 15.031 1 98.25 341 GLY A N 1
ATOM 2599 C CA . GLY A 1 341 ? 1.123 -9.016 15.016 1 98.25 341 GLY A CA 1
ATOM 2600 C C . GLY A 1 341 ? 2.605 -8.734 15.172 1 98.25 341 GLY A C 1
ATOM 2601 O O . GLY A 1 341 ? 2.996 -7.828 15.906 1 98.25 341 GLY A O 1
ATOM 2602 N N . LYS A 1 342 ? 3.41 -9.555 14.516 1 98.5 342 LYS A N 1
ATOM 2603 C CA . LYS A 1 342 ? 4.859 -9.445 14.664 1 98.5 342 LYS A CA 1
ATOM 2604 C C . LYS A 1 342 ? 5.562 -9.633 13.32 1 98.5 342 LYS A C 1
ATOM 2606 O O . LYS A 1 342 ? 5.09 -10.383 12.469 1 98.5 342 LYS A O 1
ATOM 2611 N N . ARG A 1 343 ? 6.629 -8.922 13.227 1 98.69 343 ARG A N 1
ATOM 2612 C CA . ARG A 1 343 ? 7.559 -9.195 12.133 1 98.69 343 ARG A CA 1
ATOM 2613 C C . ARG A 1 343 ? 8.312 -10.508 12.367 1 98.69 343 ARG A C 1
ATOM 2615 O O . ARG A 1 343 ? 8.836 -10.734 13.461 1 98.69 343 ARG A O 1
ATOM 2622 N N . LEU A 1 344 ? 8.375 -11.367 11.312 1 98.81 344 LEU A N 1
ATOM 2623 C CA . LEU A 1 344 ? 8.945 -12.695 11.5 1 98.81 344 LEU A CA 1
ATOM 2624 C C . LEU A 1 344 ? 9.953 -13.023 10.406 1 98.81 344 LEU A C 1
ATOM 2626 O O . LEU A 1 344 ? 9.773 -12.617 9.25 1 98.81 344 LEU A O 1
ATOM 2630 N N . SER A 1 345 ? 10.977 -13.719 10.742 1 98.25 345 SER A N 1
ATOM 2631 C CA . SER A 1 345 ? 11.922 -14.242 9.758 1 98.25 345 SER A CA 1
ATOM 2632 C C . SER A 1 345 ? 11.391 -15.508 9.094 1 98.25 345 SER A C 1
ATOM 2634 O O . SER A 1 345 ? 10.516 -16.172 9.641 1 98.25 345 SER A O 1
ATOM 2636 N N . LEU A 1 346 ? 11.914 -15.82 7.922 1 97.44 346 LEU A N 1
ATOM 2637 C CA . LEU A 1 346 ? 11.516 -17.047 7.242 1 97.44 346 LEU A CA 1
ATOM 2638 C C . LEU A 1 346 ? 12.07 -18.266 7.965 1 97.44 346 LEU A C 1
ATOM 2640 O O . LEU A 1 346 ? 13.25 -18.297 8.336 1 97.44 346 LEU A O 1
ATOM 2644 N N . PRO A 1 347 ? 11.289 -19.219 8.172 1 97.19 347 PRO A N 1
ATOM 2645 C CA . PRO A 1 347 ? 11.734 -20.422 8.883 1 97.19 347 PRO A CA 1
ATOM 2646 C C . PRO A 1 347 ? 12.438 -21.422 7.965 1 97.19 347 PRO A C 1
ATOM 2648 O O . PRO A 1 347 ? 12.07 -22.609 7.938 1 97.19 347 PRO A O 1
ATOM 2651 N N . LEU A 1 348 ? 13.375 -21 7.215 1 98 348 LEU A N 1
ATOM 2652 C CA . LEU A 1 348 ? 14.133 -21.891 6.336 1 98 348 LEU A CA 1
ATOM 2653 C C . LEU A 1 348 ? 15.398 -22.391 7.027 1 98 348 LEU A C 1
ATOM 2655 O O . LEU A 1 348 ? 16.062 -21.625 7.723 1 98 348 LEU A O 1
ATOM 2659 N N . LYS A 1 349 ? 15.734 -23.641 6.816 1 96.88 349 LYS A N 1
ATOM 2660 C CA . LYS A 1 349 ? 16.969 -24.234 7.316 1 96.88 349 LYS A CA 1
ATOM 2661 C C . LYS A 1 349 ? 18.172 -23.781 6.488 1 96.88 349 LYS A C 1
ATOM 2663 O O . LYS A 1 349 ? 18.016 -23.359 5.34 1 96.88 349 LYS A O 1
ATOM 2668 N N . GLU A 1 350 ? 19.328 -23.875 7.094 1 97 350 GLU A N 1
ATOM 2669 C CA . GLU A 1 350 ? 20.547 -23.469 6.402 1 97 350 GLU A CA 1
ATOM 2670 C C . GLU A 1 350 ? 20.719 -24.234 5.094 1 97 350 GLU A C 1
ATOM 2672 O O . GLU A 1 350 ? 21.125 -23.656 4.082 1 97 350 GLU A O 1
ATOM 2677 N N . GLU A 1 351 ? 20.453 -25.453 5.168 1 96.62 351 GLU A N 1
ATOM 2678 C CA . GLU A 1 351 ? 20.547 -26.281 3.965 1 96.62 351 GLU A CA 1
ATOM 2679 C C . GLU A 1 351 ? 19.594 -25.797 2.881 1 96.62 351 GLU A C 1
ATOM 2681 O O . GLU A 1 351 ? 19.922 -25.828 1.694 1 96.62 351 GLU A O 1
ATOM 2686 N N . GLU A 1 352 ? 18.438 -25.438 3.279 1 97.38 352 GLU A N 1
ATOM 2687 C CA . GLU A 1 352 ? 17.438 -24.922 2.338 1 97.38 352 GLU A CA 1
ATOM 2688 C C . GLU A 1 352 ? 17.906 -23.609 1.712 1 97.38 352 GLU A C 1
ATOM 2690 O O . GLU A 1 352 ? 17.719 -23.391 0.514 1 97.38 352 GLU A O 1
ATOM 2695 N N . LYS A 1 353 ? 18.422 -22.734 2.537 1 97.25 353 LYS A N 1
ATOM 2696 C CA . LYS A 1 353 ? 18.969 -21.484 2.025 1 97.25 353 LYS A CA 1
ATOM 2697 C C . LYS A 1 353 ? 20.062 -21.734 1 1 97.25 353 LYS A C 1
ATOM 2699 O O . LYS A 1 353 ? 20.156 -21.047 -0.014 1 97.25 353 LYS A O 1
ATOM 2704 N N . ALA A 1 354 ? 20.922 -22.734 1.27 1 96.31 354 ALA A N 1
ATOM 2705 C CA . ALA A 1 354 ? 21.984 -23.094 0.34 1 96.31 354 ALA A CA 1
ATOM 2706 C C . ALA A 1 354 ? 21.422 -23.625 -0.975 1 96.31 354 ALA A C 1
ATOM 2708 O O . ALA A 1 354 ? 21.891 -23.25 -2.053 1 96.31 354 ALA A O 1
ATOM 2709 N N . LEU A 1 355 ? 20.453 -24.469 -0.872 1 95.5 355 LEU A N 1
ATOM 2710 C CA . LEU A 1 355 ? 19.797 -25 -2.064 1 95.5 355 LEU A CA 1
ATOM 2711 C C . LEU A 1 355 ? 19.141 -23.891 -2.863 1 95.5 355 LEU A C 1
ATOM 2713 O O . LEU A 1 355 ? 19.188 -23.891 -4.098 1 95.5 355 LEU A O 1
ATOM 2717 N N . TRP A 1 356 ? 18.531 -22.984 -2.15 1 96.38 356 TRP A N 1
ATOM 2718 C CA . TRP A 1 356 ? 17.922 -21.828 -2.811 1 96.38 356 TRP A CA 1
ATOM 2719 C C . TRP A 1 356 ? 18.969 -21.047 -3.598 1 96.38 356 TRP A C 1
ATOM 2721 O O . TRP A 1 356 ? 18.734 -20.672 -4.75 1 96.38 356 TRP A O 1
ATOM 2731 N N . ALA A 1 357 ? 20.047 -20.781 -2.971 1 95 357 ALA A N 1
ATOM 2732 C CA . ALA A 1 357 ? 21.094 -20 -3.617 1 95 357 ALA A CA 1
ATOM 2733 C C . ALA A 1 357 ? 21.547 -20.672 -4.918 1 95 357 ALA A C 1
ATOM 2735 O O . ALA A 1 357 ? 21.797 -19.984 -5.914 1 95 357 ALA A O 1
ATOM 2736 N N . GLN A 1 358 ? 21.609 -21.922 -4.941 1 91.44 358 GLN A N 1
ATOM 2737 C CA . GLN A 1 358 ? 22 -22.688 -6.129 1 91.44 358 GLN A CA 1
ATOM 2738 C C . GLN A 1 358 ? 20.922 -22.594 -7.215 1 91.44 358 GLN A C 1
ATOM 2740 O O . GLN A 1 358 ? 21.25 -22.469 -8.398 1 91.44 358 GLN A O 1
ATOM 2745 N N . ALA A 1 359 ? 19.734 -22.625 -6.777 1 89 359 ALA A N 1
ATOM 2746 C CA . ALA A 1 359 ? 18.609 -22.688 -7.703 1 89 359 ALA A CA 1
ATOM 2747 C C . ALA A 1 359 ? 18.281 -21.312 -8.258 1 89 359 ALA A C 1
ATOM 2749 O O . ALA A 1 359 ? 17.703 -21.188 -9.344 1 89 359 ALA A O 1
ATOM 2750 N N . TRP A 1 360 ? 18.562 -20.234 -7.504 1 84.12 360 TRP A N 1
ATOM 2751 C CA . TRP A 1 360 ? 18.172 -18.875 -7.879 1 84.12 360 TRP A CA 1
ATOM 2752 C C . TRP A 1 360 ? 19.188 -18.266 -8.836 1 84.12 360 TRP A C 1
ATOM 2754 O O . TRP A 1 360 ? 18.828 -17.5 -9.727 1 84.12 360 TRP A O 1
ATOM 2764 N N . GLU A 1 361 ? 20.5 -18.562 -8.734 1 70.5 361 GLU A N 1
ATOM 2765 C CA . GLU A 1 361 ? 21.578 -18.031 -9.562 1 70.5 361 GLU A CA 1
ATOM 2766 C C . GLU A 1 361 ? 21.531 -18.609 -10.969 1 70.5 361 GLU A C 1
ATOM 2768 O O . GLU A 1 361 ? 22.031 -18 -11.922 1 70.5 361 GLU A O 1
ATOM 2773 N N . ARG A 1 362 ? 20.688 -19.594 -11.188 1 55.84 362 ARG A N 1
ATOM 2774 C CA . ARG A 1 362 ? 20.734 -20.281 -12.477 1 55.84 362 ARG A CA 1
ATOM 2775 C C . ARG A 1 362 ? 19.734 -19.672 -13.453 1 55.84 362 ARG A C 1
ATOM 2777 O O . ARG A 1 362 ? 18.703 -19.141 -13.047 1 55.84 362 ARG A O 1
ATOM 2784 N N . MET B 1 1 ? -14.445 32 29.047 1 42.75 1 MET B N 1
ATOM 2785 C CA . MET B 1 1 ? -13.312 32.906 28.906 1 42.75 1 MET B CA 1
ATOM 2786 C C . MET B 1 1 ? -13.742 34.219 28.266 1 42.75 1 MET B C 1
ATOM 2788 O O . MET B 1 1 ? -14.656 34.25 27.438 1 42.75 1 MET B O 1
ATOM 2792 N N . PRO B 1 2 ? -13.312 35.312 28.875 1 47.47 2 PRO B N 1
ATOM 2793 C CA . PRO B 1 2 ? -13.852 36.562 28.297 1 47.47 2 PRO B CA 1
ATOM 2794 C C . PRO B 1 2 ? -13.555 36.688 26.812 1 47.47 2 PRO B C 1
ATOM 2796 O O . PRO B 1 2 ? -12.523 36.219 26.344 1 47.47 2 PRO B O 1
ATOM 2799 N N . THR B 1 3 ? -14.617 36.719 26.016 1 55.09 3 THR B N 1
ATOM 2800 C CA . THR B 1 3 ? -14.547 37.031 24.594 1 55.09 3 THR B CA 1
ATOM 2801 C C . THR B 1 3 ? -13.648 38.25 24.359 1 55.09 3 THR B C 1
ATOM 2803 O O . THR B 1 3 ? -13.719 39.25 25.094 1 55.09 3 THR B O 1
ATOM 2806 N N . PRO B 1 4 ? -12.516 38 23.703 1 59.31 4 PRO B N 1
ATOM 2807 C CA . PRO B 1 4 ? -11.719 39.188 23.438 1 59.31 4 PRO B CA 1
ATOM 2808 C C . PRO B 1 4 ? -12.578 40.406 23.078 1 59.31 4 PRO B C 1
ATOM 2810 O O . PRO B 1 4 ? -13.617 40.25 22.438 1 59.31 4 PRO B O 1
ATOM 2813 N N . SER B 1 5 ? -12.328 41.531 23.734 1 66.19 5 SER B N 1
ATOM 2814 C CA . SER B 1 5 ? -13.055 42.781 23.531 1 66.19 5 SER B CA 1
ATOM 2815 C C . SER B 1 5 ? -12.609 43.469 22.266 1 66.19 5 SER B C 1
ATOM 2817 O O . SER B 1 5 ? -13.109 44.562 21.938 1 66.19 5 SER B O 1
ATOM 2819 N N . ARG B 1 6 ? -11.766 42.688 21.469 1 79.06 6 ARG B N 1
ATOM 2820 C CA . ARG B 1 6 ? -11.172 43.406 20.344 1 79.06 6 ARG B CA 1
ATOM 2821 C C . ARG B 1 6 ? -11.562 42.781 19.016 1 79.06 6 ARG B C 1
ATOM 2823 O O . ARG B 1 6 ? -11.797 41.562 18.938 1 79.06 6 ARG B O 1
ATOM 2830 N N . TRP B 1 7 ? -11.914 43.625 18.188 1 88.38 7 TRP B N 1
ATOM 2831 C CA . TRP B 1 7 ? -12.109 43.281 16.781 1 88.38 7 TRP B CA 1
ATOM 2832 C C . TRP B 1 7 ? -11.391 44.25 15.867 1 88.38 7 TRP B C 1
ATOM 2834 O O . TRP B 1 7 ? -11.594 45.469 15.969 1 88.38 7 TRP B O 1
ATOM 2844 N N . PRO B 1 8 ? -10.516 43.719 14.906 1 94.94 8 PRO B N 1
ATOM 2845 C CA . PRO B 1 8 ? -10.109 42.312 14.695 1 94.94 8 PRO B CA 1
ATOM 2846 C C . PRO B 1 8 ? -9.148 41.812 15.758 1 94.94 8 PRO B C 1
ATOM 2848 O O . PRO B 1 8 ? -8.484 42.594 16.422 1 94.94 8 PRO B O 1
ATOM 2851 N N . LEU B 1 9 ? -9.117 40.469 15.906 1 97.06 9 LEU B N 1
ATOM 2852 C CA . LEU B 1 9 ? -8.125 39.844 16.781 1 97.06 9 LEU B CA 1
ATOM 2853 C C . LEU B 1 9 ? -6.711 40.125 16.281 1 97.06 9 LEU B C 1
ATOM 2855 O O . LEU B 1 9 ? -6.445 40.031 15.078 1 97.06 9 LEU B O 1
ATOM 2859 N N . ARG B 1 10 ? -5.898 40.562 17.141 1 97.56 10 ARG B N 1
ATOM 2860 C CA . ARG B 1 10 ? -4.516 40.875 16.797 1 97.56 10 ARG B CA 1
ATOM 2861 C C . ARG B 1 10 ? -3.625 39.625 16.922 1 97.56 10 ARG B C 1
ATOM 2863 O O . ARG B 1 10 ? -3.512 39.062 18 1 97.56 10 ARG B O 1
ATOM 2870 N N . VAL B 1 11 ? -2.979 39.25 15.812 1 98.31 11 VAL B N 1
ATOM 2871 C CA . VAL B 1 11 ? -2.25 38 15.727 1 98.31 11 VAL B CA 1
ATOM 2872 C C . VAL B 1 11 ? -0.769 38.281 15.477 1 98.31 11 VAL B C 1
ATOM 2874 O O . VAL B 1 11 ? -0.418 39.125 14.664 1 98.31 11 VAL B O 1
ATOM 2877 N N . GLY B 1 12 ? 0.077 37.625 16.25 1 98.5 12 GLY B N 1
ATOM 2878 C CA . GLY B 1 12 ? 1.509 37.625 15.992 1 98.5 12 GLY B CA 1
ATOM 2879 C C . GLY B 1 12 ? 2.01 36.281 15.492 1 98.5 12 GLY B C 1
ATOM 2880 O O . GLY B 1 12 ? 1.357 35.25 15.695 1 98.5 12 GLY B O 1
ATOM 2881 N N . ILE B 1 13 ? 3.152 36.219 14.789 1 98.62 13 ILE B N 1
ATOM 2882 C CA . ILE B 1 13 ? 3.777 35 14.32 1 98.62 13 ILE B CA 1
ATOM 2883 C C . ILE B 1 13 ? 5.215 34.906 14.828 1 98.62 13 ILE B C 1
ATOM 2885 O O . ILE B 1 13 ? 5.957 35.875 14.766 1 98.62 13 ILE B O 1
ATOM 2889 N N . VAL B 1 14 ? 5.531 33.781 15.43 1 98.38 14 VAL B N 1
ATOM 2890 C CA . VAL B 1 14 ? 6.93 33.469 15.727 1 98.38 14 VAL B CA 1
ATOM 2891 C C . VAL B 1 14 ? 7.535 32.688 14.586 1 98.38 14 VAL B C 1
ATOM 2893 O O . VAL B 1 14 ? 7.152 31.531 14.352 1 98.38 14 VAL B O 1
ATOM 2896 N N . GLY B 1 15 ? 8.523 33.25 13.969 1 96.12 15 GLY B N 1
ATOM 2897 C CA . GLY B 1 15 ? 9.18 32.562 12.867 1 96.12 15 GLY B CA 1
ATOM 2898 C C . GLY B 1 15 ? 8.664 33 11.508 1 96.12 15 GLY B C 1
ATOM 2899 O O . GLY B 1 15 ? 7.449 33.062 11.289 1 96.12 15 GLY B O 1
ATOM 2900 N N . TYR B 1 16 ? 9.562 33.312 10.602 1 95.94 16 TYR B N 1
ATOM 2901 C CA . TYR B 1 16 ? 9.219 33.719 9.242 1 95.94 16 TYR B CA 1
ATOM 2902 C C . TYR B 1 16 ? 9.992 32.906 8.211 1 95.94 16 TYR B C 1
ATOM 2904 O O . TYR B 1 16 ? 10.484 33.469 7.223 1 95.94 16 TYR B O 1
ATOM 2912 N N . GLY B 1 17 ? 10.133 31.625 8.57 1 92.31 17 GLY B N 1
ATOM 2913 C CA . GLY B 1 17 ? 10.602 30.672 7.57 1 92.31 17 GLY B CA 1
ATOM 2914 C C . GLY B 1 17 ? 9.531 30.297 6.566 1 92.31 17 GLY B C 1
ATOM 2915 O O . GLY B 1 17 ? 8.617 31.078 6.293 1 92.31 17 GLY B O 1
ATOM 2916 N N . PHE B 1 18 ? 9.688 29.141 6.031 1 90.62 18 PHE B N 1
ATOM 2917 C CA . PHE B 1 18 ? 8.789 28.688 4.977 1 90.62 18 PHE B CA 1
ATOM 2918 C C . PHE B 1 18 ? 7.344 28.688 5.453 1 90.62 18 PHE B C 1
ATOM 2920 O O . PHE B 1 18 ? 6.473 29.297 4.816 1 90.62 18 PHE B O 1
ATOM 2927 N N . ALA B 1 19 ? 7.027 28.062 6.602 1 93.19 19 ALA B N 1
ATOM 2928 C CA . ALA B 1 19 ? 5.66 27.922 7.102 1 93.19 19 ALA B CA 1
ATOM 2929 C C . ALA B 1 19 ? 5.066 29.297 7.422 1 93.19 19 ALA B C 1
ATOM 2931 O O . ALA B 1 19 ? 3.928 29.594 7.043 1 93.19 19 ALA B O 1
ATOM 2932 N N . GLY B 1 20 ? 5.797 30.094 8.148 1 95.44 20 GLY B N 1
ATOM 2933 C CA . GLY B 1 20 ? 5.316 31.422 8.492 1 95.44 20 GLY B CA 1
ATOM 2934 C C . GLY B 1 20 ? 5.023 32.281 7.285 1 95.44 20 GLY B C 1
ATOM 2935 O O . GLY B 1 20 ? 3.965 32.938 7.207 1 95.44 20 GLY B O 1
ATOM 2936 N N . ARG B 1 21 ? 5.934 32.219 6.344 1 95.06 21 ARG B N 1
ATOM 2937 C CA . ARG B 1 21 ? 5.875 33.094 5.18 1 95.06 21 ARG B CA 1
ATOM 2938 C C . ARG B 1 21 ? 4.84 32.594 4.176 1 95.06 21 ARG B C 1
ATOM 2940 O O . ARG B 1 21 ? 4.105 33.406 3.59 1 95.06 21 ARG B O 1
ATOM 2947 N N . THR B 1 22 ? 4.773 31.312 3.98 1 95 22 THR B N 1
ATOM 2948 C CA . THR B 1 22 ? 4 30.766 2.871 1 95 22 THR B CA 1
ATOM 2949 C C . THR B 1 22 ? 2.568 30.469 3.307 1 95 22 THR B C 1
ATOM 2951 O O . THR B 1 22 ? 1.625 30.672 2.539 1 95 22 THR B O 1
ATOM 2954 N N . PHE B 1 23 ? 2.414 30.016 4.555 1 96.62 23 PHE B N 1
ATOM 2955 C CA . PHE B 1 23 ? 1.096 29.547 4.965 1 96.62 23 PHE B CA 1
ATOM 2956 C C . PHE B 1 23 ? 0.46 30.516 5.949 1 96.62 23 PHE B C 1
ATOM 2958 O O . PHE B 1 23 ? -0.529 31.188 5.629 1 96.62 23 PHE B O 1
ATOM 2965 N N . HIS B 1 24 ? 1.085 30.75 7.043 1 98.19 24 HIS B N 1
ATOM 2966 C CA . HIS B 1 24 ? 0.42 31.391 8.18 1 98.19 24 HIS B CA 1
ATOM 2967 C C . HIS B 1 24 ? 0.132 32.844 7.895 1 98.19 24 HIS B C 1
ATOM 2969 O O . HIS B 1 24 ? -1.013 33.312 8.008 1 98.19 24 HIS B O 1
ATOM 2975 N N . ALA B 1 25 ? 1.152 33.594 7.457 1 98 25 ALA B N 1
ATOM 2976 C CA . ALA B 1 25 ? 0.975 35.031 7.285 1 98 25 ALA B CA 1
ATOM 2977 C C . ALA B 1 25 ? -0.106 35.344 6.25 1 98 25 ALA B C 1
ATOM 2979 O O . ALA B 1 25 ? -1.069 36.062 6.539 1 98 25 ALA B O 1
ATOM 2980 N N . PRO B 1 26 ? -0.044 34.688 5.086 1 97.94 26 PRO B N 1
ATOM 2981 C CA . PRO B 1 26 ? -1.072 35 4.086 1 97.94 26 PRO B CA 1
ATOM 2982 C C . PRO B 1 26 ? -2.465 34.531 4.52 1 97.94 26 PRO B C 1
ATOM 2984 O O . PRO B 1 26 ? -3.451 35.219 4.266 1 97.94 26 PRO B O 1
ATOM 2987 N N . LEU B 1 27 ? -2.602 33.406 5.156 1 98.44 27 LEU B N 1
ATOM 2988 C CA . LEU B 1 27 ? -3.902 32.875 5.574 1 98.44 27 LEU B CA 1
ATOM 2989 C C . LEU B 1 27 ? -4.516 33.781 6.656 1 98.44 27 LEU B C 1
ATOM 2991 O O . LEU B 1 27 ? -5.711 34.062 6.621 1 98.44 27 LEU B O 1
ATOM 2995 N N . ILE B 1 28 ? -3.711 34.219 7.605 1 98.25 28 ILE B N 1
ATOM 2996 C CA . ILE B 1 28 ? -4.18 35.094 8.672 1 98.25 28 ILE B CA 1
ATOM 2997 C C . ILE B 1 28 ? -4.66 36.438 8.086 1 98.25 28 ILE B C 1
ATOM 2999 O O . ILE B 1 28 ? -5.754 36.906 8.406 1 98.25 28 ILE B O 1
ATOM 3003 N N . ASP B 1 29 ? -3.865 36.969 7.215 1 97.56 29 ASP B N 1
ATOM 3004 C CA . ASP B 1 29 ? -4.18 38.25 6.613 1 97.56 29 ASP B CA 1
ATOM 3005 C C . ASP B 1 29 ? -5.465 38.188 5.793 1 97.56 29 ASP B C 1
ATOM 3007 O O . ASP B 1 29 ? -6.215 39.156 5.711 1 97.56 29 ASP B O 1
ATOM 3011 N N . ALA B 1 30 ? -5.723 37.062 5.227 1 97.94 30 ALA B N 1
ATOM 3012 C CA . ALA B 1 30 ? -6.859 36.906 4.324 1 97.94 30 ALA B CA 1
ATOM 3013 C C . ALA B 1 30 ? -8.109 36.5 5.094 1 97.94 30 ALA B C 1
ATOM 3015 O O . ALA B 1 30 ? -9.195 36.375 4.508 1 97.94 30 ALA B O 1
ATOM 3016 N N . THR B 1 31 ? -8.055 36.25 6.379 1 98 31 THR B N 1
ATOM 3017 C CA . THR B 1 31 ? -9.195 35.812 7.176 1 98 31 THR B CA 1
ATOM 3018 C C . THR B 1 31 ? -9.852 37 7.875 1 98 31 THR B C 1
ATOM 3020 O O . THR B 1 31 ? -9.25 37.625 8.758 1 98 31 THR B O 1
ATOM 3023 N N . PRO B 1 32 ? -11.094 37.344 7.504 1 97.06 32 PRO B N 1
ATOM 3024 C CA . PRO B 1 32 ? -11.766 38.438 8.18 1 97.06 32 PRO B CA 1
ATOM 3025 C C . PRO B 1 32 ? -11.82 38.281 9.695 1 97.06 32 PRO B C 1
ATOM 3027 O O . PRO B 1 32 ? -12.078 37.156 10.18 1 97.06 32 PRO B O 1
ATOM 3030 N N . GLY B 1 33 ? -11.523 39.344 10.359 1 97.06 33 GLY B N 1
ATOM 3031 C CA . GLY B 1 33 ? -11.586 39.312 11.812 1 97.06 33 GLY B CA 1
ATOM 3032 C C . GLY B 1 33 ? -10.242 39.062 12.469 1 97.06 33 GLY B C 1
ATOM 3033 O O . GLY B 1 33 ? -10.133 39.031 13.695 1 97.06 33 GLY B O 1
ATOM 3034 N N . LEU B 1 34 ? -9.219 38.875 11.625 1 97.88 34 LEU B N 1
ATOM 3035 C CA . LEU B 1 34 ? -7.852 38.719 12.117 1 97.88 34 LEU B CA 1
ATOM 3036 C C . LEU B 1 34 ? -6.949 39.812 11.547 1 97.88 34 LEU B C 1
ATOM 3038 O O . LEU B 1 34 ? -7.141 40.25 10.406 1 97.88 34 LEU B O 1
ATOM 3042 N N . ALA B 1 35 ? -6.051 40.281 12.312 1 97.5 35 ALA B N 1
ATOM 3043 C CA . ALA B 1 35 ? -5.047 41.219 11.867 1 97.5 35 ALA B CA 1
ATOM 3044 C C . ALA B 1 35 ? -3.641 40.781 12.25 1 97.5 35 ALA B C 1
ATOM 3046 O O . ALA B 1 35 ? -3.328 40.625 13.43 1 97.5 35 ALA B O 1
ATOM 3047 N N . LEU B 1 36 ? -2.869 40.5 11.227 1 98.06 36 LEU B N 1
ATOM 3048 C CA . LEU B 1 36 ? -1.456 40.25 11.492 1 98.06 36 LEU B CA 1
ATOM 3049 C C . LEU B 1 36 ? -0.752 41.562 11.906 1 98.06 36 LEU B C 1
ATOM 3051 O O . LEU B 1 36 ? -0.652 42.5 11.117 1 98.06 36 LEU B O 1
ATOM 3055 N N . VAL B 1 37 ? -0.183 41.594 13.109 1 97.44 37 VAL B N 1
ATOM 3056 C CA . VAL B 1 37 ? 0.256 42.906 13.578 1 97.44 37 VAL B CA 1
ATOM 3057 C C . VAL B 1 37 ? 1.752 42.875 13.891 1 97.44 37 VAL B C 1
ATOM 3059 O O . VAL B 1 37 ? 2.404 43.906 13.938 1 97.44 37 VAL B O 1
ATOM 3062 N N . ALA B 1 38 ? 2.279 41.656 14.133 1 98.06 38 ALA B N 1
ATOM 3063 C CA . ALA B 1 38 ? 3.693 41.594 14.492 1 98.06 38 ALA B CA 1
ATOM 3064 C C . ALA B 1 38 ? 4.289 40.219 14.148 1 98.06 38 ALA B C 1
ATOM 3066 O O . ALA B 1 38 ? 3.592 39.219 14.18 1 98.06 38 ALA B O 1
ATOM 3067 N N . ILE B 1 39 ? 5.566 40.188 13.789 1 98.31 39 ILE B N 1
ATOM 3068 C CA . ILE B 1 39 ? 6.312 38.969 13.5 1 98.31 39 ILE B CA 1
ATOM 3069 C C . ILE B 1 39 ? 7.66 39 14.219 1 98.31 39 ILE B C 1
ATOM 3071 O O . ILE B 1 39 ? 8.375 40 14.148 1 98.31 39 ILE B O 1
ATOM 3075 N N . SER B 1 40 ? 7.91 37.969 14.992 1 98.06 40 SER B N 1
ATOM 3076 C CA . SER B 1 40 ? 9.25 37.812 15.539 1 98.06 40 SER B CA 1
ATOM 3077 C C . SER B 1 40 ? 10.133 37 14.578 1 98.06 40 SER B C 1
ATOM 3079 O O . SER B 1 40 ? 9.883 35.812 14.328 1 98.06 40 SER B O 1
ATOM 3081 N N . SER B 1 41 ? 11.141 37.594 14.07 1 96.25 41 SER B N 1
ATOM 3082 C CA . SER B 1 41 ? 12.008 36.938 13.094 1 96.25 41 SER B CA 1
ATOM 3083 C C . SER B 1 41 ? 13.352 37.625 12.992 1 96.25 41 SER B C 1
ATOM 3085 O O . SER B 1 41 ? 13.445 38.844 13.227 1 96.25 41 SER B O 1
ATOM 3087 N N . GLY B 1 42 ? 14.359 36.812 12.695 1 92.69 42 GLY B N 1
ATOM 3088 C CA . GLY B 1 42 ? 15.656 37.375 12.367 1 92.69 42 GLY B CA 1
ATOM 3089 C C . GLY B 1 42 ? 15.711 37.969 10.969 1 92.69 42 GLY B C 1
ATOM 3090 O O . GLY B 1 42 ? 16.625 38.719 10.641 1 92.69 42 GLY B O 1
ATOM 3091 N N . GLN B 1 43 ? 14.766 37.656 10.148 1 93.12 43 GLN B N 1
ATOM 3092 C CA . GLN B 1 43 ? 14.719 38.125 8.773 1 93.12 43 GLN B CA 1
ATOM 3093 C C . GLN B 1 43 ? 13.953 39.438 8.664 1 93.12 43 GLN B C 1
ATOM 3095 O O . GLN B 1 43 ? 13.016 39.562 7.871 1 93.12 43 GLN B O 1
ATOM 3100 N N . ARG B 1 44 ? 14.43 40.469 9.242 1 92.88 44 ARG B N 1
ATOM 3101 C CA . ARG B 1 44 ? 13.711 41.719 9.383 1 92.88 44 ARG B CA 1
ATOM 3102 C C . ARG B 1 44 ? 13.438 42.344 8.016 1 92.88 44 ARG B C 1
ATOM 3104 O O . ARG B 1 44 ? 12.32 42.781 7.742 1 92.88 44 ARG B O 1
ATOM 3111 N N . ALA B 1 45 ? 14.422 42.344 7.199 1 93.94 45 ALA B N 1
ATOM 3112 C CA . ALA B 1 45 ? 14.297 42.969 5.895 1 93.94 45 ALA B CA 1
ATOM 3113 C C . ALA B 1 45 ? 13.242 42.281 5.035 1 93.94 45 ALA B C 1
ATOM 3115 O O . ALA B 1 45 ? 12.461 42.938 4.352 1 93.94 45 ALA B O 1
ATOM 3116 N N . ARG B 1 46 ? 13.289 41 5.117 1 94.81 46 ARG B N 1
ATOM 3117 C CA . ARG B 1 46 ? 12.336 40.219 4.32 1 94.81 46 ARG B CA 1
ATOM 3118 C C . ARG B 1 46 ? 10.906 40.469 4.797 1 94.81 46 ARG B C 1
ATOM 3120 O O . ARG B 1 46 ? 9.992 40.625 3.98 1 94.81 46 ARG B O 1
ATOM 3127 N N . VAL B 1 47 ? 10.68 40.469 6.102 1 95.94 47 VAL B N 1
ATOM 3128 C CA . VAL B 1 47 ? 9.352 40.719 6.664 1 95.94 47 VAL B CA 1
ATOM 3129 C C . VAL B 1 47 ? 8.867 42.094 6.273 1 95.94 47 VAL B C 1
ATOM 3131 O O . VAL B 1 47 ? 7.719 42.281 5.855 1 95.94 47 VAL B O 1
ATOM 3134 N N . ALA B 1 48 ? 9.742 43.031 6.383 1 94.25 48 ALA B N 1
ATOM 3135 C CA . ALA B 1 48 ? 9.383 44.406 6.074 1 94.25 48 ALA B CA 1
ATOM 3136 C C . ALA B 1 48 ? 8.984 44.562 4.609 1 94.25 48 ALA B C 1
ATOM 3138 O O . ALA B 1 48 ? 8.109 45.344 4.277 1 94.25 48 ALA B O 1
ATOM 3139 N N . GLN B 1 49 ? 9.648 43.844 3.818 1 95.44 49 GLN B N 1
ATOM 3140 C CA . GLN B 1 49 ? 9.336 43.875 2.393 1 95.44 49 GLN B CA 1
ATOM 3141 C C . GLN B 1 49 ? 7.973 43.25 2.111 1 95.44 49 GLN B C 1
ATOM 3143 O O . GLN B 1 49 ? 7.164 43.812 1.374 1 95.44 49 GLN B O 1
ATOM 3148 N N . ASP B 1 50 ? 7.723 42.125 2.695 1 95.69 50 ASP B N 1
ATOM 3149 C CA . ASP B 1 50 ? 6.496 41.375 2.436 1 95.69 50 ASP B CA 1
ATOM 3150 C C . ASP B 1 50 ? 5.301 42.031 3.133 1 95.69 50 ASP B C 1
ATOM 3152 O O . ASP B 1 50 ? 4.184 42 2.615 1 95.69 50 ASP B O 1
ATOM 3156 N N . TRP B 1 51 ? 5.598 42.562 4.367 1 96.62 51 TRP B N 1
ATOM 3157 C CA . TRP B 1 51 ? 4.551 43.094 5.234 1 96.62 51 TRP B CA 1
ATOM 3158 C C . TRP B 1 51 ? 4.98 44.438 5.844 1 96.62 51 TRP B C 1
ATOM 3160 O O . TRP B 1 51 ? 5.262 44.5 7.043 1 96.62 51 TRP B O 1
ATOM 3170 N N . PRO B 1 52 ? 4.863 45.5 5.113 1 96.19 52 PRO B N 1
ATOM 3171 C CA . PRO B 1 52 ? 5.359 46.781 5.594 1 96.19 52 PRO B CA 1
ATOM 3172 C C . PRO B 1 52 ? 4.578 47.312 6.797 1 96.19 52 PRO B C 1
ATOM 3174 O O . PRO B 1 52 ? 5.105 48.094 7.586 1 96.19 52 PRO B O 1
ATOM 3177 N N . GLN B 1 53 ? 3.408 46.906 7.016 1 95.12 53 GLN B N 1
ATOM 3178 C CA . GLN B 1 53 ? 2.555 47.438 8.078 1 95.12 53 GLN B CA 1
ATOM 3179 C C . GLN B 1 53 ? 2.697 46.594 9.352 1 95.12 53 GLN B C 1
ATOM 3181 O O . GLN B 1 53 ? 2.1 46.938 10.383 1 95.12 53 GLN B O 1
ATOM 3186 N N . VAL B 1 54 ? 3.424 45.531 9.312 1 96.88 54 VAL B N 1
ATOM 3187 C CA . VAL B 1 54 ? 3.557 44.594 10.422 1 96.88 54 VAL B CA 1
ATOM 3188 C C . VAL B 1 54 ? 4.828 44.906 11.211 1 96.88 54 VAL B C 1
ATOM 3190 O O . VAL B 1 54 ? 5.887 45.125 10.625 1 96.88 54 VAL B O 1
ATOM 3193 N N . GLN B 1 55 ? 4.715 45 12.469 1 96.56 55 GLN B N 1
ATOM 3194 C CA . GLN B 1 55 ? 5.867 45.25 13.328 1 96.56 55 GLN B CA 1
ATOM 3195 C C . GLN B 1 55 ? 6.773 44.031 13.398 1 96.56 55 GLN B C 1
ATOM 3197 O O . GLN B 1 55 ? 6.293 42.906 13.586 1 96.56 55 GLN B O 1
ATOM 3202 N N . VAL B 1 56 ? 8.094 44.25 13.211 1 97.12 56 VAL B N 1
ATOM 3203 C CA . VAL B 1 56 ? 9.055 43.156 13.359 1 97.12 56 VAL B CA 1
ATOM 3204 C C . VAL B 1 56 ? 9.773 43.281 14.703 1 97.12 56 VAL B C 1
ATOM 3206 O O . VAL B 1 56 ? 10.281 44.375 15.047 1 97.12 56 VAL B O 1
ATOM 3209 N N . VAL B 1 57 ? 9.734 42.281 15.469 1 96.25 57 VAL B N 1
ATOM 3210 C CA . VAL B 1 57 ? 10.43 42.281 16.75 1 96.25 57 VAL B CA 1
ATOM 3211 C C . VAL B 1 57 ? 11.531 41.219 16.75 1 96.25 57 VAL B C 1
ATOM 3213 O O . VAL B 1 57 ? 11.477 40.25 15.977 1 96.25 57 VAL B O 1
ATOM 3216 N N . ASP B 1 58 ? 12.453 41.25 17.703 1 93.75 58 ASP B N 1
ATOM 3217 C CA . ASP B 1 58 ? 13.688 40.469 17.625 1 93.75 58 ASP B CA 1
ATOM 3218 C C . ASP B 1 58 ? 13.516 39.094 18.281 1 93.75 58 ASP B C 1
ATOM 3220 O O . ASP B 1 58 ? 14.18 38.156 17.891 1 93.75 58 ASP B O 1
ATOM 3224 N N . THR B 1 59 ? 12.68 39.094 19.297 1 96.69 59 THR B N 1
ATOM 3225 C CA . THR B 1 59 ? 12.57 37.844 20.047 1 96.69 59 THR B CA 1
ATOM 3226 C C . THR B 1 59 ? 11.109 37.469 20.281 1 96.69 59 THR B C 1
ATOM 3228 O O . THR B 1 59 ? 10.242 38.344 20.328 1 96.69 59 THR B O 1
ATOM 3231 N N . PRO B 1 60 ? 10.906 36.156 20.469 1 98.06 60 PRO B N 1
ATOM 3232 C CA . PRO B 1 60 ? 9.547 35.719 20.812 1 98.06 60 PRO B CA 1
ATOM 3233 C C . PRO B 1 60 ? 9.031 36.375 22.094 1 98.06 60 PRO B C 1
ATOM 3235 O O . PRO B 1 60 ? 7.867 36.781 22.156 1 98.06 60 PRO B O 1
ATOM 3238 N N . ASP B 1 61 ? 9.852 36.562 23.062 1 97.25 61 ASP B N 1
ATOM 3239 C CA . ASP B 1 61 ? 9.445 37.156 24.328 1 97.25 61 ASP B CA 1
ATOM 3240 C C . ASP B 1 61 ? 8.961 38.594 24.109 1 97.25 61 ASP B C 1
ATOM 3242 O O . ASP B 1 61 ? 7.988 39.031 24.734 1 97.25 61 ASP B O 1
ATOM 3246 N N . ALA B 1 62 ? 9.719 39.281 23.297 1 97.56 62 ALA B N 1
ATOM 3247 C CA . ALA B 1 62 ? 9.297 40.656 22.969 1 97.56 62 ALA B CA 1
ATOM 3248 C C . ALA B 1 62 ? 7.93 40.656 22.281 1 97.56 62 ALA B C 1
ATOM 3250 O O . ALA B 1 62 ? 7.129 41.562 22.516 1 97.56 62 ALA B O 1
ATOM 3251 N N . LEU B 1 63 ? 7.688 39.688 21.438 1 98.19 63 LEU B N 1
ATOM 3252 C CA . LEU B 1 63 ? 6.391 39.562 20.781 1 98.19 63 LEU B CA 1
ATOM 3253 C C . LEU B 1 63 ? 5.289 39.281 21.797 1 98.19 63 LEU B C 1
ATOM 3255 O O . LEU B 1 63 ? 4.234 39.938 21.766 1 98.19 63 LEU B O 1
ATOM 3259 N N . PHE B 1 64 ? 5.547 38.375 22.781 1 98.19 64 PHE B N 1
ATOM 3260 C CA . PHE B 1 64 ? 4.547 37.969 23.75 1 98.19 64 PHE B CA 1
ATOM 3261 C C . PHE B 1 64 ? 4.207 39.125 24.688 1 98.19 64 PHE B C 1
ATOM 3263 O O . PHE B 1 64 ? 3.123 39.156 25.281 1 98.19 64 PHE B O 1
ATOM 3270 N N . ALA B 1 65 ? 5.105 40.094 24.781 1 96.44 65 ALA B N 1
ATOM 3271 C CA . ALA B 1 65 ? 4.953 41.219 25.719 1 96.44 65 ALA B CA 1
ATOM 3272 C C . ALA B 1 65 ? 4.18 42.375 25.078 1 96.44 65 ALA B C 1
ATOM 3274 O O . ALA B 1 65 ? 3.84 43.344 25.75 1 96.44 65 ALA B O 1
ATOM 3275 N N . LEU B 1 66 ? 3.896 42.25 23.875 1 95.44 66 LEU B N 1
ATOM 3276 C CA . LEU B 1 66 ? 3.141 43.312 23.234 1 95.44 66 LEU B CA 1
ATOM 3277 C C . LEU B 1 66 ? 1.774 43.5 23.875 1 95.44 66 LEU B C 1
ATOM 3279 O O . LEU B 1 66 ? 1.071 42.5 24.125 1 95.44 66 LEU B O 1
ATOM 3283 N N . PRO B 1 67 ? 1.312 44.75 24.328 1 88.19 67 PRO B N 1
ATOM 3284 C CA . PRO B 1 67 ? 0.109 45 25.125 1 88.19 67 PRO B CA 1
ATOM 3285 C C . PRO B 1 67 ? -1.179 44.688 24.359 1 88.19 67 PRO B C 1
ATOM 3287 O O . PRO B 1 67 ? -2.213 44.406 24.984 1 88.19 67 PRO B O 1
ATOM 3290 N N . ASP B 1 68 ? -1.297 44.406 23.172 1 88.75 68 ASP B N 1
ATOM 3291 C CA . ASP B 1 68 ? -2.549 44.219 22.453 1 88.75 68 ASP B CA 1
ATOM 3292 C C . ASP B 1 68 ? -2.473 43 21.516 1 88.75 68 ASP B C 1
ATOM 3294 O O . ASP B 1 68 ? -3.113 42.969 20.469 1 88.75 68 ASP B O 1
ATOM 3298 N N . LEU B 1 69 ? -1.842 42.094 21.938 1 95.5 69 LEU B N 1
ATOM 3299 C CA . LEU B 1 69 ? -1.797 40.844 21.188 1 95.5 69 LEU B CA 1
ATOM 3300 C C . LEU B 1 69 ? -2.777 39.812 21.75 1 95.5 69 LEU B C 1
ATOM 3302 O O . LEU B 1 69 ? -2.848 39.625 22.969 1 95.5 69 LEU B O 1
ATOM 3306 N N . ASP B 1 70 ? -3.588 39.219 20.906 1 96.81 70 ASP B N 1
ATOM 3307 C CA . ASP B 1 70 ? -4.605 38.281 21.375 1 96.81 70 ASP B CA 1
ATOM 3308 C C . ASP B 1 70 ? -4.137 36.812 21.188 1 96.81 70 ASP B C 1
ATOM 3310 O O . ASP B 1 70 ? -4.508 35.938 21.969 1 96.81 70 ASP B O 1
ATOM 3314 N N . MET B 1 71 ? -3.371 36.594 20.141 1 97.62 71 MET B N 1
ATOM 3315 C CA . MET B 1 71 ? -3.018 35.219 19.703 1 97.62 71 MET B CA 1
ATOM 3316 C C . MET B 1 71 ? -1.646 35.219 19.047 1 97.62 71 MET B C 1
ATOM 3318 O O . MET B 1 71 ? -1.24 36.188 18.422 1 97.62 71 MET B O 1
ATOM 3322 N N . VAL B 1 72 ? -0.997 34.125 19.188 1 98.5 72 VAL B N 1
ATOM 3323 C CA . VAL B 1 72 ? 0.296 34 18.531 1 98.5 72 VAL B CA 1
ATOM 3324 C C . VAL B 1 72 ? 0.364 32.656 17.812 1 98.5 72 VAL B C 1
ATOM 3326 O O . VAL B 1 72 ? -0.182 31.656 18.297 1 98.5 72 VAL B O 1
ATOM 3329 N N . VAL B 1 73 ? 0.979 32.625 16.625 1 98.75 73 VAL B N 1
ATOM 3330 C CA . VAL B 1 73 ? 1.271 31.406 15.867 1 98.75 73 VAL B CA 1
ATOM 3331 C C . VAL B 1 73 ? 2.754 31.062 15.992 1 98.75 73 VAL B C 1
ATOM 3333 O O . VAL B 1 73 ? 3.615 31.906 15.742 1 98.75 73 VAL B O 1
ATOM 3336 N N . ILE B 1 74 ? 2.988 29.859 16.406 1 98.5 74 ILE B N 1
ATOM 3337 C CA . ILE B 1 74 ? 4.363 29.391 16.516 1 98.5 74 ILE B CA 1
ATOM 3338 C C . ILE B 1 74 ? 4.727 28.578 15.273 1 98.5 74 ILE B C 1
ATOM 3340 O O . ILE B 1 74 ? 4.383 27.406 15.164 1 98.5 74 ILE B O 1
ATOM 3344 N N . ALA B 1 75 ? 5.449 29.188 14.375 1 96.62 75 ALA B N 1
ATOM 3345 C CA . ALA B 1 75 ? 5.949 28.578 13.141 1 96.62 75 ALA B CA 1
ATOM 3346 C C . ALA B 1 75 ? 7.473 28.562 13.109 1 96.62 75 ALA B C 1
ATOM 3348 O O . ALA B 1 75 ? 8.086 29.016 12.141 1 96.62 75 ALA B O 1
ATOM 3349 N N . SER B 1 76 ? 8.117 28.078 14.18 1 93.81 76 SER B N 1
ATOM 3350 C CA . SER B 1 76 ? 9.562 28 14.414 1 93.81 76 SER B CA 1
ATOM 3351 C C . SER B 1 76 ? 10.055 26.562 14.344 1 93.81 76 SER B C 1
ATOM 335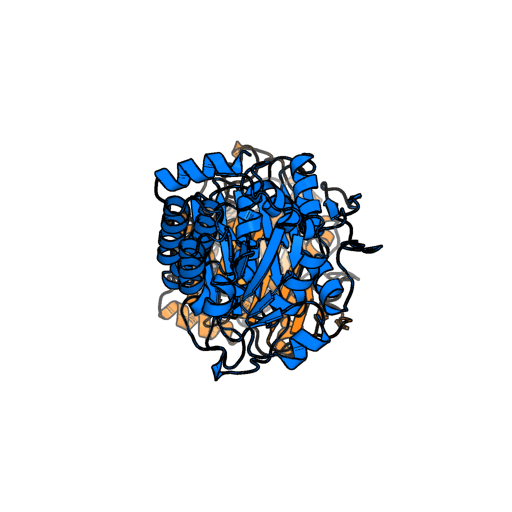3 O O . SER B 1 76 ? 9.281 25.641 14.047 1 93.81 76 SER B O 1
ATOM 3355 N N . PRO B 1 77 ? 11.352 26.328 14.477 1 89.12 77 PRO B N 1
ATOM 3356 C CA . PRO B 1 77 ? 11.852 24.938 14.461 1 89.12 77 PRO B CA 1
ATOM 3357 C C . PRO B 1 77 ? 11.188 24.062 15.523 1 89.12 77 PRO B C 1
ATOM 3359 O O . PRO B 1 77 ? 10.82 24.562 16.594 1 89.12 77 PRO B O 1
ATOM 3362 N N . ASN B 1 78 ? 11.156 22.797 15.258 1 88.19 78 ASN B N 1
ATOM 3363 C CA . ASN B 1 78 ? 10.367 21.828 16.016 1 88.19 78 ASN B CA 1
ATOM 3364 C C . ASN B 1 78 ? 10.711 21.859 17.5 1 88.19 78 ASN B C 1
ATOM 3366 O O . ASN B 1 78 ? 9.828 21.812 18.344 1 88.19 78 ASN B O 1
ATOM 3370 N N . GLU B 1 79 ? 11.945 21.969 17.781 1 89.94 79 GLU B N 1
ATOM 3371 C CA . GLU B 1 79 ? 12.406 21.875 19.172 1 89.94 79 GLU B CA 1
ATOM 3372 C C . GLU B 1 79 ? 11.93 23.078 19.984 1 89.94 79 GLU B C 1
ATOM 3374 O O . GLU B 1 79 ? 11.922 23.016 21.219 1 89.94 79 GLU B O 1
ATOM 3379 N N . THR B 1 80 ? 11.492 24.125 19.312 1 93.88 80 THR B N 1
ATOM 3380 C CA . THR B 1 80 ? 11.109 25.344 20.016 1 93.88 80 THR B CA 1
ATOM 3381 C C . THR B 1 80 ? 9.602 25.391 20.234 1 93.88 80 THR B C 1
ATOM 3383 O O . THR B 1 80 ? 9.094 26.234 20.969 1 93.88 80 THR B O 1
ATOM 3386 N N . HIS B 1 81 ? 8.836 24.484 19.672 1 95.62 81 HIS B N 1
ATOM 3387 C CA . HIS B 1 81 ? 7.383 24.531 19.703 1 95.62 81 HIS B CA 1
ATOM 3388 C C . HIS B 1 81 ? 6.863 24.547 21.141 1 95.62 81 HIS B C 1
ATOM 3390 O O . HIS B 1 81 ? 6.227 25.516 21.562 1 95.62 81 HIS B O 1
ATOM 3396 N N . ALA B 1 82 ? 7.281 23.547 21.891 1 96.38 82 ALA B N 1
ATOM 3397 C CA . ALA B 1 82 ? 6.699 23.359 23.219 1 96.38 82 ALA B CA 1
ATOM 3398 C C . ALA B 1 82 ? 7.113 24.5 24.141 1 96.38 82 ALA B C 1
ATOM 3400 O O . ALA B 1 82 ? 6.266 25.141 24.766 1 96.38 82 ALA B O 1
ATOM 3401 N N . PRO B 1 83 ? 8.414 24.828 24.203 1 97.44 83 PRO B N 1
ATOM 3402 C CA . PRO B 1 83 ? 8.797 25.922 25.109 1 97.44 83 PRO B CA 1
ATOM 3403 C C . PRO B 1 83 ? 8.164 27.25 24.734 1 97.44 83 PRO B C 1
ATOM 3405 O O . PRO B 1 83 ? 7.723 28 25.609 1 97.44 83 PRO B O 1
ATOM 3408 N N . LEU B 1 84 ? 8.078 27.578 23.484 1 98.31 84 LEU B N 1
ATOM 3409 C CA . LEU B 1 84 ? 7.512 28.844 23.047 1 98.31 84 LEU B CA 1
ATOM 3410 C C . LEU B 1 84 ? 6.008 28.875 23.281 1 98.31 84 LEU B C 1
ATOM 3412 O O . LEU B 1 84 ? 5.465 29.906 23.688 1 98.31 84 LEU B O 1
ATOM 3416 N N . ALA B 1 85 ? 5.359 27.766 23 1 98.44 85 ALA B N 1
ATOM 3417 C CA . ALA B 1 85 ? 3.924 27.703 23.266 1 98.44 85 ALA B CA 1
ATOM 3418 C C . ALA B 1 85 ? 3.617 27.922 24.734 1 98.44 85 ALA B C 1
ATOM 3420 O O . ALA B 1 85 ? 2.689 28.656 25.094 1 98.44 85 ALA B O 1
ATOM 3421 N N . ARG B 1 86 ? 4.418 27.297 25.562 1 98 86 ARG B N 1
ATOM 3422 C CA . ARG B 1 86 ? 4.254 27.438 27.016 1 98 86 ARG B CA 1
ATOM 3423 C C . ARG B 1 86 ? 4.406 28.906 27.438 1 98 86 ARG B C 1
ATOM 3425 O O . ARG B 1 86 ? 3.574 29.422 28.172 1 98 86 ARG B O 1
ATOM 3432 N N . ALA B 1 87 ? 5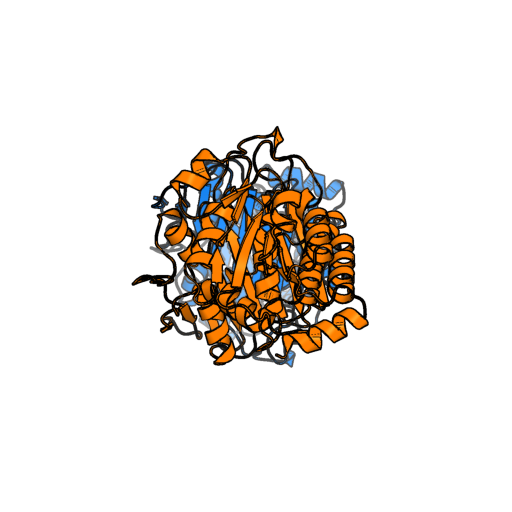.453 29.469 26.984 1 98.31 87 ALA B N 1
ATOM 3433 C CA . ALA B 1 87 ? 5.719 30.875 27.328 1 98.31 87 ALA B CA 1
ATOM 3434 C C . ALA B 1 87 ? 4.57 31.766 26.875 1 98.31 87 ALA B C 1
ATOM 3436 O O . ALA B 1 87 ? 4.152 32.656 27.625 1 98.31 87 ALA B O 1
ATOM 3437 N N . ALA B 1 88 ? 4.066 31.562 25.703 1 98.5 88 ALA B N 1
ATOM 3438 C CA . ALA B 1 88 ? 2.975 32.344 25.156 1 98.5 88 ALA B CA 1
ATOM 3439 C C . ALA B 1 88 ? 1.697 32.156 25.969 1 98.5 88 ALA B C 1
ATOM 3441 O O . ALA B 1 88 ? 0.993 33.125 26.266 1 98.5 88 ALA B O 1
ATOM 3442 N N . LEU B 1 89 ? 1.418 30.938 26.344 1 98.12 89 LEU B N 1
ATOM 3443 C CA . LEU B 1 89 ? 0.246 30.641 27.156 1 98.12 89 LEU B CA 1
ATOM 3444 C C . LEU B 1 89 ? 0.317 31.359 28.5 1 98.12 89 LEU B C 1
ATOM 3446 O O . LEU B 1 89 ? -0.668 31.953 28.953 1 98.12 89 LEU B O 1
ATOM 3450 N N . HIS B 1 90 ? 1.474 31.391 29.078 1 97.38 90 HIS B N 1
ATOM 3451 C CA . HIS B 1 90 ? 1.654 32 30.375 1 97.38 90 HIS B CA 1
ATOM 3452 C C . HIS B 1 90 ? 1.598 33.531 30.266 1 97.38 90 HIS B C 1
ATOM 3454 O O . HIS B 1 90 ? 1.333 34.219 31.25 1 97.38 90 HIS B O 1
ATOM 3460 N N . ALA B 1 91 ? 1.847 34.031 29.109 1 97.5 91 ALA B N 1
ATOM 3461 C CA . ALA B 1 91 ? 1.713 35.438 28.859 1 97.5 91 ALA B CA 1
ATOM 3462 C C . ALA B 1 91 ? 0.257 35.812 28.594 1 97.5 91 ALA B C 1
ATOM 3464 O O . ALA B 1 91 ? -0.055 37 28.359 1 97.5 91 ALA B O 1
ATOM 3465 N N . GLY B 1 92 ? -0.643 34.844 28.609 1 96.44 92 GLY B N 1
ATOM 3466 C CA . GLY B 1 92 ? -2.07 35.062 28.484 1 96.44 92 GLY B CA 1
ATOM 3467 C C . GLY B 1 92 ? -2.557 35.031 27.047 1 96.44 92 GLY B C 1
ATOM 3468 O O . GLY B 1 92 ? -3.678 35.469 26.75 1 96.44 92 GLY B O 1
ATOM 3469 N N . LEU B 1 93 ? -1.763 34.562 26.141 1 97.75 93 LEU B N 1
ATOM 3470 C CA . LEU B 1 93 ? -2.107 34.562 24.734 1 97.75 93 LEU B CA 1
ATOM 3471 C C . LEU B 1 93 ? -2.74 33.219 24.328 1 97.75 93 LEU B C 1
ATOM 3473 O O . LEU B 1 93 ? -2.441 32.188 24.922 1 97.75 93 LEU B O 1
ATOM 3477 N N . HIS B 1 94 ? -3.691 33.25 23.359 1 97.81 94 HIS B N 1
ATOM 3478 C CA . HIS B 1 94 ? -4.059 32.031 22.641 1 97.81 94 HIS B CA 1
ATOM 3479 C C . HIS B 1 94 ? -2.949 31.594 21.688 1 97.81 94 HIS B C 1
ATOM 3481 O O . HIS B 1 94 ? -2.203 32.438 21.188 1 97.81 94 HIS B O 1
ATOM 3487 N N . VAL B 1 95 ? -2.848 30.266 21.484 1 98.62 95 VAL B N 1
ATOM 3488 C CA . VAL B 1 95 ? -1.659 29.797 20.781 1 98.62 95 VAL B CA 1
ATOM 3489 C C . VAL B 1 95 ? -2.064 28.828 19.672 1 98.62 95 VAL B C 1
ATOM 3491 O O . VAL B 1 95 ? -2.902 27.953 19.891 1 98.62 95 VAL B O 1
ATOM 3494 N N . VAL B 1 96 ? -1.519 29.016 18.484 1 98.62 96 VAL B N 1
ATOM 3495 C CA . VAL B 1 96 ? -1.506 28.047 17.391 1 98.62 96 VAL B CA 1
ATOM 3496 C C . VAL B 1 96 ? -0.089 27.516 17.188 1 98.62 96 VAL B C 1
ATOM 3498 O O . VAL B 1 96 ? 0.863 28.281 17.078 1 98.62 96 VAL B O 1
ATOM 3501 N N . VAL B 1 97 ? 0.042 26.25 17.188 1 97.94 97 VAL B N 1
ATOM 3502 C CA . VAL B 1 97 ? 1.339 25.641 16.906 1 97.94 97 VAL B CA 1
ATOM 3503 C C . VAL B 1 97 ? 1.312 24.984 15.531 1 97.94 97 VAL B C 1
ATOM 3505 O O . VAL B 1 97 ? 0.365 24.266 15.203 1 97.94 97 VAL B O 1
ATOM 3508 N N . ASP B 1 98 ? 2.336 25.234 14.758 1 94.94 98 ASP B N 1
ATOM 3509 C CA . ASP B 1 98 ? 2.473 24.547 13.477 1 94.94 98 ASP B CA 1
ATOM 3510 C C . ASP B 1 98 ? 2.861 23.094 13.672 1 94.94 98 ASP B C 1
ATOM 3512 O O . ASP B 1 98 ? 3.354 22.703 14.734 1 94.94 98 ASP B O 1
ATOM 3516 N N . LYS B 1 99 ? 2.621 22.281 12.672 1 88.94 99 LYS B N 1
ATOM 3517 C CA . LYS B 1 99 ? 2.955 20.859 12.75 1 88.94 99 LYS B CA 1
ATOM 3518 C C . LYS B 1 99 ? 4.453 20.641 12.562 1 88.94 99 LYS B C 1
ATOM 3520 O O . LYS B 1 99 ? 5.109 21.375 11.828 1 88.94 99 LYS B O 1
ATOM 3525 N N . PRO B 1 100 ? 5.062 19.688 13.141 1 89.56 100 PRO B N 1
ATOM 3526 C CA . PRO B 1 100 ? 4.43 18.828 14.141 1 89.56 100 PRO B CA 1
ATOM 3527 C C . PRO B 1 100 ? 4.168 19.547 15.461 1 89.56 100 PRO B C 1
ATOM 3529 O O . PRO B 1 100 ? 4.887 20.484 15.812 1 89.56 100 PRO B O 1
ATOM 3532 N N . PHE B 1 101 ? 3.16 19.094 16.219 1 91.56 101 PHE B N 1
ATOM 3533 C CA . PHE B 1 101 ? 2.715 19.75 17.438 1 91.56 101 PHE B CA 1
ATOM 3534 C C . PHE B 1 101 ? 3.859 19.875 18.438 1 91.56 101 PHE B C 1
ATOM 3536 O O . PHE B 1 101 ? 4.215 20.969 18.859 1 91.56 101 PHE B O 1
ATOM 3543 N N . THR B 1 102 ? 4.426 18.75 18.766 1 93.25 102 THR B N 1
ATOM 3544 C CA . THR B 1 102 ? 5.555 18.641 19.672 1 93.25 102 THR B CA 1
ATOM 3545 C C . THR B 1 102 ? 6.531 17.562 19.203 1 93.25 102 THR B C 1
ATOM 3547 O O . THR B 1 102 ? 6.277 16.875 18.219 1 93.25 102 THR B O 1
ATOM 3550 N N . LEU B 1 103 ? 7.602 17.484 19.953 1 90.44 103 LEU B N 1
ATOM 3551 C CA . LEU B 1 103 ? 8.609 16.484 19.594 1 90.44 103 LEU B CA 1
ATOM 3552 C C . LEU B 1 103 ? 8.133 15.078 19.953 1 90.44 103 LEU B C 1
ATOM 3554 O O . LEU B 1 103 ? 8.523 14.102 19.312 1 90.44 103 LEU B O 1
ATOM 3558 N N . ASP B 1 104 ? 7.352 15.016 21.031 1 93.44 104 ASP B N 1
ATOM 3559 C CA . ASP B 1 104 ? 6.867 13.711 21.469 1 93.44 104 ASP B CA 1
ATOM 3560 C C . ASP B 1 104 ? 5.523 13.836 22.188 1 93.44 104 ASP B C 1
ATOM 3562 O O . ASP B 1 104 ? 5.023 14.945 22.391 1 93.44 104 ASP B O 1
ATOM 3566 N N . LEU B 1 105 ? 4.98 12.703 22.453 1 95.88 105 LEU B N 1
ATOM 3567 C CA . LEU B 1 105 ? 3.652 12.609 23.047 1 95.88 105 LEU B CA 1
ATOM 3568 C C . LEU B 1 105 ? 3.643 13.211 24.453 1 95.88 105 LEU B C 1
ATOM 3570 O O . LEU B 1 105 ? 2.66 13.844 24.844 1 95.88 105 LEU B O 1
ATOM 3574 N N . ALA B 1 106 ? 4.703 13.047 25.219 1 96.38 106 ALA B N 1
ATOM 3575 C CA . ALA B 1 106 ? 4.793 13.586 26.562 1 96.38 106 ALA B CA 1
ATOM 3576 C C . ALA B 1 106 ? 4.707 15.109 26.547 1 96.38 106 ALA B C 1
ATOM 3578 O O . ALA B 1 106 ? 3.996 15.703 27.359 1 96.38 106 ALA B O 1
ATOM 3579 N N . GLN B 1 107 ? 5.391 15.719 25.641 1 96.44 107 GLN B N 1
ATOM 3580 C CA . GLN B 1 107 ? 5.34 17.172 25.5 1 96.44 107 GLN B CA 1
ATOM 3581 C C . GLN B 1 107 ? 3.939 17.641 25.109 1 96.44 107 GLN B C 1
ATOM 3583 O O . GLN B 1 107 ? 3.473 18.672 25.578 1 96.44 107 GLN B O 1
ATOM 3588 N N . ALA B 1 108 ? 3.328 16.906 24.25 1 97.12 108 ALA B N 1
ATOM 3589 C CA . ALA B 1 108 ? 1.976 17.25 23.812 1 97.12 108 ALA B CA 1
ATOM 3590 C C . ALA B 1 108 ? 1.014 17.281 25 1 97.12 108 ALA B C 1
ATOM 3592 O O . ALA B 1 108 ? 0.238 18.234 25.156 1 97.12 108 ALA B O 1
ATOM 3593 N N . ARG B 1 109 ? 1.096 16.281 25.844 1 97.94 109 ARG B N 1
ATOM 3594 C CA . ARG B 1 109 ? 0.241 16.172 27.016 1 97.94 109 ARG B CA 1
ATOM 3595 C C . ARG B 1 109 ? 0.512 17.312 27.984 1 97.94 109 ARG B C 1
ATOM 3597 O O . ARG B 1 109 ? -0.421 17.938 28.5 1 97.94 109 ARG B O 1
ATOM 3604 N N . ALA B 1 110 ? 1.769 17.547 28.188 1 97.75 110 ALA B N 1
ATOM 3605 C CA . ALA B 1 110 ? 2.152 18.625 29.109 1 97.75 110 ALA B CA 1
ATOM 3606 C C . ALA B 1 110 ? 1.617 19.969 28.641 1 97.75 110 ALA B C 1
ATOM 3608 O O . ALA B 1 110 ? 1.089 20.75 29.438 1 97.75 110 ALA B O 1
ATOM 3609 N N . LEU B 1 111 ? 1.76 20.234 27.391 1 97.62 111 LEU B N 1
ATOM 3610 C CA . LEU B 1 111 ? 1.313 21.5 26.828 1 97.62 111 LEU B CA 1
ATOM 3611 C C . LEU B 1 111 ? -0.204 21.625 26.906 1 97.62 111 LEU B C 1
ATOM 3613 O O . LEU B 1 111 ? -0.732 22.703 27.141 1 97.62 111 LEU B O 1
ATOM 3617 N N . ALA B 1 112 ? -0.906 20.547 26.609 1 97.31 112 ALA B N 1
ATOM 3618 C CA . ALA B 1 112 ? -2.361 20.531 26.734 1 97.31 112 ALA B CA 1
ATOM 3619 C C . ALA B 1 112 ? -2.797 20.906 28.141 1 97.31 112 ALA B C 1
ATOM 3621 O O . ALA B 1 112 ? -3.719 21.703 28.328 1 97.31 112 ALA B O 1
ATOM 3622 N N . ASP B 1 113 ? -2.129 20.328 29.109 1 97.06 113 ASP B N 1
ATOM 3623 C CA . ASP B 1 113 ? -2.424 20.609 30.516 1 97.06 113 ASP B CA 1
ATOM 3624 C C . ASP B 1 113 ? -2.164 22.078 30.844 1 97.06 113 ASP B C 1
ATOM 3626 O O . ASP B 1 113 ? -2.938 22.703 31.578 1 97.06 113 ASP B O 1
ATOM 3630 N N . GLU B 1 114 ? -1.077 22.547 30.375 1 96.62 114 GLU B N 1
ATOM 3631 C CA . GLU B 1 114 ? -0.728 23.953 30.625 1 96.62 114 GLU B CA 1
ATOM 3632 C C . GLU B 1 114 ? -1.774 24.891 30.031 1 96.62 114 GLU B C 1
ATOM 3634 O O . GLU B 1 114 ? -2.148 25.891 30.672 1 96.62 114 GLU B O 1
ATOM 3639 N N . ALA B 1 115 ? -2.18 24.609 28.828 1 97.44 115 ALA B N 1
ATOM 3640 C CA . ALA B 1 115 ? -3.201 25.438 28.188 1 97.44 115 ALA B CA 1
ATOM 3641 C C . ALA B 1 115 ? -4.484 25.453 29.016 1 97.44 115 ALA B C 1
ATOM 3643 O O . ALA B 1 115 ? -5.105 26.5 29.188 1 97.44 115 ALA B O 1
ATOM 3644 N N . GLN B 1 116 ? -4.848 24.297 29.453 1 95.81 116 GLN B N 1
ATOM 3645 C CA . GLN B 1 116 ? -6.031 24.188 30.297 1 95.81 116 GLN B CA 1
ATOM 3646 C C . GLN B 1 116 ? -5.879 25.016 31.562 1 95.81 116 GLN B C 1
ATOM 3648 O O . GLN B 1 116 ? -6.809 25.719 31.969 1 95.81 116 GLN B O 1
ATOM 3653 N N . GLY B 1 117 ? -4.777 24.953 32.156 1 96.56 117 GLY B N 1
ATOM 3654 C CA . GLY B 1 117 ? -4.504 25.719 33.375 1 96.56 117 GLY B CA 1
ATOM 3655 C C . GLY B 1 117 ? -4.555 27.219 33.156 1 96.56 117 GLY B C 1
ATOM 3656 O O . GLY B 1 117 ? -5.012 27.969 34.031 1 96.56 117 GLY B O 1
ATOM 3657 N N . CYS B 1 118 ? -4.113 27.688 32.031 1 96.69 118 CYS B N 1
ATOM 3658 C CA . CYS B 1 118 ? -4.062 29.109 31.719 1 96.69 118 CYS B CA 1
ATOM 3659 C C . CYS B 1 118 ? -5.422 29.609 31.25 1 96.69 118 CYS B C 1
ATOM 3661 O O . CYS B 1 118 ? -5.641 30.812 31.156 1 96.69 118 CYS B O 1
ATOM 3663 N N . GLY B 1 119 ? -6.297 28.688 30.938 1 96.38 119 GLY B N 1
ATOM 3664 C CA . GLY B 1 119 ? -7.59 29.062 30.391 1 96.38 119 GLY B CA 1
ATOM 3665 C C . GLY B 1 119 ? -7.492 29.688 29.016 1 96.38 119 GLY B C 1
ATOM 3666 O O . GLY B 1 119 ? -8.203 30.656 28.703 1 96.38 119 GLY B O 1
ATOM 3667 N N . ARG B 1 120 ? -6.531 29.281 28.25 1 96.94 120 ARG B N 1
ATOM 3668 C CA . ARG B 1 120 ? -6.309 29.797 26.906 1 96.94 120 ARG B CA 1
ATOM 3669 C C . ARG B 1 120 ? -6.461 28.703 25.859 1 96.94 120 ARG B C 1
ATOM 3671 O O . ARG B 1 120 ? -6.289 27.516 26.172 1 96.94 120 ARG B O 1
ATOM 3678 N N . ILE B 1 121 ? -6.785 29.078 24.656 1 97.5 121 ILE B N 1
ATOM 3679 C CA . ILE B 1 121 ? -6.918 28.125 23.547 1 97.5 121 ILE B CA 1
ATOM 3680 C C . ILE B 1 121 ? -5.531 27.734 23.047 1 97.5 121 ILE B C 1
ATOM 3682 O O . ILE B 1 121 ? -4.672 28.594 22.828 1 97.5 121 ILE B O 1
ATOM 3686 N N . LEU B 1 122 ? -5.305 26.484 23.016 1 98.44 122 LEU B N 1
ATOM 3687 C CA . LEU B 1 122 ? -4.18 25.875 22.312 1 98.44 122 LEU B CA 1
ATOM 3688 C C . LEU B 1 122 ? -4.664 25.031 21.141 1 98.44 122 LEU B C 1
ATOM 3690 O O . LEU B 1 122 ? -5.457 24.109 21.328 1 98.44 122 LEU B O 1
ATOM 3694 N N . SER B 1 123 ? -4.227 25.391 19.953 1 98.19 123 SER B N 1
ATOM 3695 C CA . SER B 1 123 ? -4.656 24.703 18.75 1 98.19 123 SER B CA 1
ATOM 3696 C C . SER B 1 123 ? -3.467 24.344 17.859 1 98.19 123 SER B C 1
ATOM 3698 O O . SER B 1 123 ? -2.389 24.922 18 1 98.19 123 SER B O 1
ATOM 3700 N N . VAL B 1 124 ? -3.621 23.297 17.078 1 97.94 124 VAL B N 1
ATOM 3701 C CA . VAL B 1 124 ? -2.588 22.859 16.141 1 97.94 124 VAL B CA 1
ATOM 3702 C C . VAL B 1 124 ? -3.066 23.078 14.703 1 97.94 124 VAL B C 1
ATOM 3704 O O . VAL B 1 124 ? -4.219 22.781 14.375 1 97.94 124 VAL B O 1
ATOM 3707 N N . PHE B 1 125 ? -2.139 23.547 13.867 1 97.69 125 PHE B N 1
ATOM 3708 C CA . PHE B 1 125 ? -2.477 23.938 12.5 1 97.69 125 PHE B CA 1
ATOM 3709 C C . PHE B 1 125 ? -2.646 22.719 11.609 1 97.69 125 PHE B C 1
ATOM 3711 O O . PHE B 1 125 ? -1.72 22.328 10.898 1 97.69 125 PHE B O 1
ATOM 3718 N N . GLN B 1 126 ? -3.865 22.188 11.539 1 97.62 126 GLN B N 1
ATOM 3719 C CA . GLN B 1 126 ? -4.234 21.078 10.664 1 97.62 126 GLN B CA 1
ATOM 3720 C C . GLN B 1 126 ? -4.992 21.578 9.438 1 97.62 126 GLN B C 1
ATOM 3722 O O . GLN B 1 126 ? -6.145 21.203 9.211 1 97.62 126 GLN B O 1
ATOM 3727 N N . ASN B 1 127 ? -4.285 22.281 8.617 1 97 127 ASN B N 1
ATOM 3728 C CA . ASN B 1 127 ? -4.883 22.969 7.477 1 97 127 ASN B CA 1
ATOM 3729 C C . ASN B 1 127 ? -5.387 21.984 6.426 1 97 127 ASN B C 1
ATOM 3731 O O . ASN B 1 127 ? -6.324 22.281 5.684 1 97 127 ASN B O 1
ATOM 3735 N N . ARG B 1 128 ? -4.887 20.766 6.387 1 98.12 128 ARG B N 1
ATOM 3736 C CA . ARG B 1 128 ? -5.191 19.844 5.297 1 98.12 128 ARG B CA 1
ATOM 3737 C C . ARG B 1 128 ? -6.547 19.188 5.5 1 98.12 128 ARG B C 1
ATOM 3739 O O . ARG B 1 128 ? -7.02 18.453 4.637 1 98.12 128 ARG B O 1
ATOM 3746 N N . ARG B 1 129 ? -7.203 19.484 6.668 1 98.38 129 ARG B N 1
ATOM 3747 C CA . ARG B 1 129 ? -8.594 19.094 6.844 1 98.38 129 ARG B CA 1
ATOM 3748 C C . ARG B 1 129 ? -9.492 19.797 5.828 1 98.38 129 ARG B C 1
ATOM 3750 O O . ARG B 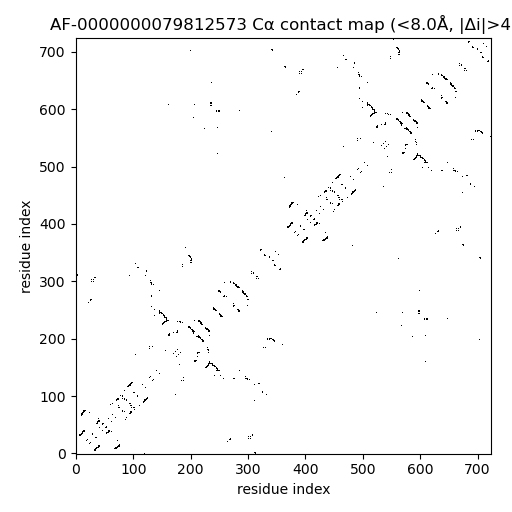1 129 ? -10.609 19.344 5.562 1 98.38 129 ARG B O 1
ATOM 3757 N N . TRP B 1 130 ? -8.969 20.859 5.25 1 98.62 130 TRP B N 1
ATOM 3758 C CA . TRP B 1 130 ? -9.781 21.656 4.332 1 98.62 130 TRP B CA 1
ATOM 3759 C C . TRP B 1 130 ? -9.164 21.672 2.938 1 98.62 130 TRP B C 1
ATOM 3761 O O . TRP B 1 130 ? -9.352 22.641 2.18 1 98.62 130 TRP B O 1
ATOM 3771 N N . ASP B 1 131 ? -8.406 20.641 2.617 1 98.75 131 ASP B N 1
ATOM 3772 C CA . ASP B 1 131 ? -7.945 20.391 1.257 1 98.75 131 ASP B CA 1
ATOM 3773 C C . ASP B 1 131 ? -9.086 19.875 0.376 1 98.75 131 ASP B C 1
ATOM 3775 O O . ASP B 1 131 ? -9.914 19.094 0.822 1 98.75 131 ASP B O 1
ATOM 3779 N N . SER B 1 132 ? -9.055 20.328 -0.904 1 98.88 132 SER B N 1
ATOM 3780 C CA . SER B 1 132 ? -10.086 19.922 -1.856 1 98.88 132 SER B CA 1
ATOM 3781 C C . SER B 1 132 ? -10.141 18.406 -1.998 1 98.88 132 SER B C 1
ATOM 3783 O O . SER B 1 132 ? -11.227 17.828 -2.037 1 98.88 132 SER B O 1
ATOM 3785 N N . ASP B 1 133 ? -9.023 17.766 -2.08 1 98.88 133 ASP B N 1
ATOM 3786 C CA . ASP B 1 133 ? -8.961 16.312 -2.271 1 98.88 133 ASP B CA 1
ATOM 3787 C C . ASP B 1 133 ? -9.57 15.578 -1.083 1 98.88 133 ASP B C 1
ATOM 3789 O O . ASP B 1 133 ? -10.367 14.656 -1.262 1 98.88 133 ASP B O 1
ATOM 3793 N N . PHE B 1 134 ? -9.297 15.953 0.124 1 98.88 134 PHE B N 1
ATOM 3794 C CA . PHE B 1 134 ? -9.812 15.336 1.341 1 98.88 134 PHE B CA 1
ATOM 3795 C C . PHE B 1 134 ? -11.305 15.578 1.476 1 98.88 134 PHE B C 1
ATOM 3797 O O . PHE B 1 134 ? -12.062 14.664 1.809 1 98.88 134 PHE B O 1
ATOM 3804 N N . LEU B 1 135 ? -11.656 16.828 1.214 1 98.88 135 LEU B N 1
ATOM 3805 C CA . LEU B 1 135 ? -13.078 17.156 1.286 1 98.88 135 LEU B CA 1
ATOM 3806 C C . LEU B 1 135 ? -13.883 16.328 0.292 1 98.88 135 LEU B C 1
ATOM 3808 O O . LEU B 1 135 ? -15 15.906 0.592 1 98.88 135 LEU B O 1
ATOM 3812 N N . ALA B 1 136 ? -13.367 16.141 -0.899 1 98.88 136 ALA B N 1
ATOM 3813 C CA . ALA B 1 136 ? -14.039 15.297 -1.886 1 98.88 136 ALA B CA 1
ATOM 3814 C C . ALA B 1 136 ? -14.289 13.891 -1.337 1 98.88 136 ALA B C 1
ATOM 3816 O O . ALA B 1 136 ? -15.406 13.375 -1.417 1 98.88 136 ALA B O 1
ATOM 3817 N N . ILE B 1 137 ? -13.281 13.281 -0.764 1 98.88 137 ILE B N 1
ATOM 3818 C CA . ILE B 1 137 ? -13.367 11.938 -0.205 1 98.88 137 ILE B CA 1
ATOM 3819 C C . ILE B 1 137 ? -14.359 11.922 0.949 1 98.88 137 ILE B C 1
ATOM 3821 O O . ILE B 1 137 ? -15.242 11.055 1.008 1 98.88 137 ILE B O 1
ATOM 3825 N N . ARG B 1 138 ? -14.211 12.859 1.894 1 98.69 138 ARG B N 1
ATOM 3826 C CA . ARG B 1 138 ? -15.102 12.938 3.047 1 98.69 138 ARG B CA 1
ATOM 3827 C C . ARG B 1 138 ? -16.562 13.047 2.609 1 98.69 138 ARG B C 1
ATOM 3829 O O . ARG B 1 138 ? -17.422 12.375 3.158 1 98.69 138 ARG B O 1
ATOM 3836 N N . ASN B 1 139 ? -16.812 13.984 1.634 1 98.56 139 ASN B N 1
ATOM 3837 C CA . ASN B 1 139 ? -18.172 14.164 1.113 1 98.56 139 ASN B CA 1
ATOM 3838 C C . ASN B 1 139 ? -18.703 12.875 0.492 1 98.56 139 ASN B C 1
ATOM 3840 O O . ASN B 1 139 ? -19.859 12.523 0.679 1 98.56 139 ASN B O 1
ATOM 3844 N N . GLY B 1 140 ? -17.844 12.203 -0.281 1 98.56 140 GLY B N 1
ATOM 3845 C CA . GLY B 1 140 ? -18.234 10.938 -0.875 1 98.56 140 GLY B CA 1
ATOM 3846 C C . GLY B 1 140 ? -18.594 9.883 0.155 1 98.56 140 GLY B C 1
ATOM 3847 O O . GLY B 1 140 ? -19.578 9.148 -0.008 1 98.56 140 GLY B O 1
ATOM 3848 N N . LEU B 1 141 ? -17.812 9.773 1.217 1 98.56 141 LEU B N 1
ATOM 3849 C CA . LEU B 1 141 ? -18.078 8.82 2.289 1 98.56 141 LEU B CA 1
ATOM 3850 C C . LEU B 1 141 ? -19.359 9.164 3.025 1 98.56 141 LEU B C 1
ATOM 3852 O O . LEU B 1 141 ? -20.172 8.273 3.301 1 98.56 141 LEU B O 1
ATOM 3856 N N . ASN B 1 142 ? -19.562 10.438 3.344 1 97.94 142 ASN B N 1
ATOM 3857 C CA . ASN B 1 142 ? -20.766 10.883 4.047 1 97.94 142 ASN B CA 1
ATOM 3858 C C . ASN B 1 142 ? -22.016 10.617 3.23 1 97.94 142 ASN B C 1
ATOM 3860 O O . ASN B 1 142 ? -23.094 10.352 3.793 1 97.94 142 ASN B O 1
ATOM 3864 N N . ALA B 1 143 ? -21.875 10.703 1.917 1 98.19 143 ALA B N 1
ATOM 3865 C CA . ALA B 1 143 ? -23 10.469 1.021 1 98.19 143 ALA B CA 1
ATOM 3866 C C . ALA B 1 143 ? -23.281 8.984 0.848 1 98.19 143 ALA B C 1
ATOM 3868 O O . ALA B 1 143 ? -24.234 8.594 0.177 1 98.19 143 ALA B O 1
ATOM 3869 N N . GLY B 1 144 ? -22.438 8.125 1.389 1 97.94 144 GLY B N 1
ATOM 3870 C CA . GLY B 1 144 ? -22.625 6.684 1.312 1 97.94 144 GLY B CA 1
ATOM 3871 C C . GLY B 1 144 ? -22.391 6.125 -0.078 1 97.94 144 GLY B C 1
ATOM 3872 O O . GLY B 1 144 ? -23.016 5.125 -0.463 1 97.94 144 GLY B O 1
ATOM 3873 N N . MET B 1 145 ? -21.516 6.727 -0.846 1 97.75 145 MET B N 1
ATOM 3874 C CA . MET B 1 145 ? -21.391 6.441 -2.271 1 97.75 145 MET B CA 1
ATOM 3875 C C . MET B 1 145 ? -20.844 5.031 -2.5 1 97.75 145 MET B C 1
ATOM 3877 O O . MET B 1 145 ? -20.984 4.477 -3.588 1 97.75 145 MET B O 1
ATOM 3881 N N . ILE B 1 146 ? -20.172 4.422 -1.449 1 98.06 146 ILE B N 1
ATOM 3882 C CA . ILE B 1 146 ? -19.516 3.145 -1.712 1 98.06 146 ILE B CA 1
ATOM 3883 C C . ILE B 1 146 ? -19.875 2.145 -0.615 1 98.06 146 ILE B C 1
ATOM 3885 O O . ILE B 1 146 ? -19.141 1.18 -0.382 1 98.06 146 ILE B O 1
ATOM 3889 N N . GLY B 1 147 ? -20.844 2.375 0.171 1 97.75 147 GLY B N 1
ATOM 3890 C CA . GLY B 1 147 ? -21.234 1.471 1.237 1 97.75 147 GLY B CA 1
ATOM 3891 C C . GLY B 1 147 ? -20.281 1.464 2.41 1 97.75 147 GLY B C 1
ATOM 3892 O O . GLY B 1 147 ? -19.719 2.502 2.762 1 97.75 147 GLY B O 1
ATOM 3893 N N . ARG B 1 148 ? -20.172 0.309 3.09 1 97.81 148 ARG B N 1
ATOM 3894 C CA . ARG B 1 148 ? -19.281 0.184 4.227 1 97.81 148 ARG B CA 1
ATOM 3895 C C . ARG B 1 148 ? -17.812 0.232 3.775 1 97.81 148 ARG B C 1
ATOM 3897 O O . ARG B 1 148 ? -17.422 -0.498 2.865 1 97.81 148 ARG B O 1
ATOM 3904 N N . VAL B 1 149 ? -17.062 1.071 4.406 1 98.56 149 VAL B N 1
ATOM 3905 C CA . VAL B 1 149 ? -15.656 1.209 4.051 1 98.56 149 VAL B CA 1
ATOM 3906 C C . VAL B 1 149 ? -14.875 -0.022 4.516 1 98.56 149 VAL B C 1
ATOM 3908 O O . VAL B 1 149 ? -15.008 -0.443 5.668 1 98.56 149 VAL B O 1
ATOM 3911 N N . ALA B 1 150 ? -14.102 -0.601 3.619 1 98.62 150 ALA B N 1
ATOM 3912 C CA . ALA B 1 150 ? -13.234 -1.729 3.947 1 98.62 150 ALA B CA 1
ATOM 3913 C C . ALA B 1 150 ? -11.773 -1.286 4.066 1 98.62 150 ALA B C 1
ATOM 3915 O O . ALA B 1 150 ? -11.062 -1.727 4.969 1 98.62 150 ALA B O 1
ATOM 3916 N N . THR B 1 151 ? -11.352 -0.474 3.15 1 98.75 151 THR B N 1
ATOM 3917 C CA . THR B 1 151 ? -9.969 -0.012 3.145 1 98.75 151 THR B CA 1
ATOM 3918 C C . THR B 1 151 ? -9.891 1.461 2.752 1 98.75 151 THR B C 1
ATOM 3920 O O . THR B 1 151 ? -10.617 1.909 1.857 1 98.75 151 THR B O 1
ATOM 3923 N N . PHE B 1 152 ? -9.133 2.229 3.459 1 98.88 152 PHE B N 1
ATOM 3924 C CA . PHE B 1 152 ? -8.742 3.596 3.137 1 98.88 152 PHE B CA 1
ATOM 3925 C C . PHE B 1 152 ? -7.238 3.682 2.889 1 98.88 152 PHE B C 1
ATOM 3927 O O . PHE B 1 152 ? -6.441 3.307 3.748 1 98.88 152 PHE B O 1
ATOM 3934 N N . GLU B 1 153 ? -6.812 4.074 1.663 1 98.81 153 GLU B N 1
ATOM 3935 C CA . GLU B 1 153 ? -5.41 4.289 1.323 1 98.81 153 GLU B CA 1
ATOM 3936 C C . GLU B 1 153 ? -5.113 5.77 1.106 1 98.81 153 GLU B C 1
ATOM 3938 O O . GLU B 1 153 ? -5.754 6.422 0.279 1 98.81 153 GLU B O 1
ATOM 3943 N N . SER B 1 154 ? -4.207 6.312 1.841 1 98.88 154 SER B N 1
ATOM 3944 C CA . SER B 1 154 ? -3.748 7.695 1.744 1 98.88 154 SER B CA 1
ATOM 3945 C C . SER B 1 154 ? -2.248 7.762 1.474 1 98.88 154 SER B C 1
ATOM 3947 O O . SER B 1 154 ? -1.449 7.211 2.234 1 98.88 154 SER B O 1
ATOM 3949 N N . ARG B 1 155 ? -1.852 8.461 0.373 1 98.56 155 ARG B N 1
ATOM 3950 C CA . ARG B 1 155 ? -0.447 8.484 -0.02 1 98.56 155 ARG B CA 1
ATOM 3951 C C . ARG B 1 155 ? 0.045 9.914 -0.208 1 98.56 155 ARG B C 1
ATOM 3953 O O . ARG B 1 155 ? -0.687 10.766 -0.718 1 98.56 155 ARG B O 1
ATOM 3960 N N . MET B 1 156 ? 1.184 10.219 0.247 1 98.31 156 MET B N 1
ATOM 3961 C CA . MET B 1 156 ? 1.947 11.422 -0.074 1 98.31 156 MET B CA 1
ATOM 3962 C C . MET B 1 156 ? 3.359 11.062 -0.525 1 98.31 156 MET B C 1
ATOM 3964 O O . MET B 1 156 ? 4.301 11.117 0.268 1 98.31 156 MET B O 1
ATOM 3968 N N . ASP B 1 157 ? 3.51 10.758 -1.79 1 97.69 157 ASP B N 1
ATOM 3969 C CA . ASP B 1 157 ? 4.758 10.281 -2.377 1 97.69 157 ASP B CA 1
ATOM 3970 C C . ASP B 1 157 ? 5.395 11.352 -3.262 1 97.69 157 ASP B C 1
ATOM 3972 O O . ASP B 1 157 ? 4.688 12.117 -3.918 1 97.69 157 ASP B O 1
ATOM 3976 N N . ARG B 1 158 ? 6.652 11.406 -3.201 1 96.31 158 ARG B N 1
ATOM 3977 C CA . ARG B 1 158 ? 7.449 12.352 -3.975 1 96.31 158 ARG B CA 1
ATOM 3978 C C . ARG B 1 158 ? 8.648 11.664 -4.621 1 96.31 158 ARG B C 1
ATOM 3980 O O . ARG B 1 158 ? 8.906 10.484 -4.355 1 96.31 158 ARG B O 1
ATOM 3987 N N . PHE B 1 159 ? 9.344 12.398 -5.551 1 97.25 159 PHE B N 1
ATOM 3988 C CA . PHE B 1 159 ? 10.602 11.922 -6.117 1 97.25 159 PHE B CA 1
ATOM 3989 C C . PHE B 1 159 ? 11.703 12.961 -5.926 1 97.25 159 PHE B C 1
ATOM 3991 O O . PHE B 1 159 ? 11.859 13.867 -6.742 1 97.25 159 PHE B O 1
ATOM 3998 N N . ARG B 1 160 ? 12.359 12.758 -4.859 1 95.69 160 ARG B N 1
ATOM 3999 C CA . ARG B 1 160 ? 13.523 13.547 -4.477 1 95.69 160 ARG B CA 1
ATOM 4000 C C . ARG B 1 160 ? 14.711 12.648 -4.137 1 95.69 160 ARG B C 1
ATOM 4002 O O . ARG B 1 160 ? 15.102 12.539 -2.973 1 95.69 160 ARG B O 1
ATOM 4009 N N . PRO B 1 161 ? 15.383 12.117 -5.125 1 94.81 161 PRO B N 1
ATOM 4010 C CA . PRO B 1 161 ? 16.359 11.055 -4.895 1 94.81 161 PRO B CA 1
ATOM 4011 C C . PRO B 1 161 ? 17.609 11.555 -4.188 1 94.81 161 PRO B C 1
ATOM 4013 O O . PRO B 1 161 ? 18.312 10.766 -3.543 1 94.81 161 PRO B O 1
ATOM 4016 N N . GLN B 1 162 ? 17.891 12.836 -4.316 1 91.12 162 GLN B N 1
ATOM 4017 C CA . GLN B 1 162 ? 19.109 13.359 -3.705 1 91.12 162 GLN B CA 1
ATOM 4018 C C . GLN B 1 162 ? 18.828 13.883 -2.295 1 91.12 162 GLN B C 1
ATOM 4020 O O . GLN B 1 162 ? 17.828 14.57 -2.064 1 91.12 162 GLN B O 1
ATOM 4025 N N . VAL B 1 163 ? 19.703 13.375 -1.387 1 87.19 163 VAL B N 1
ATOM 4026 C CA . VAL B 1 163 ? 19.625 13.906 -0.03 1 87.19 163 VAL B CA 1
ATOM 4027 C C . VAL B 1 163 ? 20.297 15.273 0.029 1 87.19 163 VAL B C 1
ATOM 4029 O O . VAL B 1 163 ? 21.453 15.414 -0.368 1 87.19 163 VAL B O 1
ATOM 4032 N N . ARG B 1 164 ? 19.641 16.234 0.052 1 75.19 164 ARG B N 1
ATOM 4033 C CA . ARG B 1 164 ? 20.25 17.562 0.067 1 75.19 164 ARG B CA 1
ATOM 4034 C C . ARG B 1 164 ? 21.266 17.672 1.189 1 75.19 164 ARG B C 1
ATOM 4036 O O . ARG B 1 164 ? 21.766 16.672 1.697 1 75.19 164 ARG B O 1
ATOM 4043 N N . ASP B 1 165 ? 21.094 18.531 2.268 1 64.12 165 ASP B N 1
ATOM 4044 C CA . ASP B 1 165 ? 22.078 18.828 3.305 1 64.12 165 ASP B CA 1
ATOM 4045 C C . ASP B 1 165 ? 22.078 17.75 4.387 1 64.12 165 ASP B C 1
ATOM 4047 O O . ASP B 1 165 ? 21.109 17.625 5.141 1 64.12 165 ASP B O 1
ATOM 4051 N N . ARG B 1 166 ? 23.141 16.859 4.309 1 53.97 166 ARG B N 1
ATOM 4052 C CA . ARG B 1 166 ? 23.359 15.688 5.156 1 53.97 166 ARG B CA 1
ATOM 4053 C C . ARG B 1 166 ? 23.312 16.062 6.633 1 53.97 166 ARG B C 1
ATOM 4055 O O . ARG B 1 166 ? 22.797 15.312 7.457 1 53.97 166 ARG B O 1
ATOM 4062 N N . TRP B 1 167 ? 23.828 17.203 6.875 1 43.5 167 TRP B N 1
ATOM 4063 C CA . TRP B 1 167 ? 23.953 17.578 8.281 1 43.5 167 TRP B CA 1
ATOM 4064 C C . TRP B 1 167 ? 22.594 1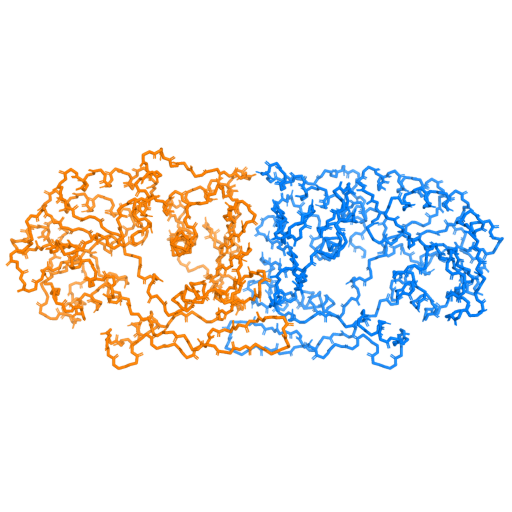7.875 8.898 1 43.5 167 TRP B C 1
ATOM 4066 O O . TRP B 1 167 ? 22.422 17.781 10.117 1 43.5 167 TRP B O 1
ATOM 4076 N N . ARG B 1 168 ? 21.594 18.25 8.094 1 50.34 168 ARG B N 1
ATOM 4077 C CA . ARG B 1 168 ? 20.266 18.578 8.602 1 50.34 168 ARG B CA 1
ATOM 4078 C C . ARG B 1 168 ? 19.406 17.328 8.742 1 50.34 168 ARG B C 1
ATOM 4080 O O . ARG B 1 168 ? 18.406 17.344 9.461 1 50.34 168 ARG B O 1
ATOM 4087 N N . GLU B 1 169 ? 19.844 16.344 7.906 1 57.19 169 GLU B N 1
ATOM 4088 C CA . GLU B 1 169 ? 19.031 15.133 8.055 1 57.19 169 GLU B CA 1
ATOM 4089 C C . GLU B 1 169 ? 19.531 14.273 9.211 1 57.19 169 GLU B C 1
ATOM 4091 O O . GLU B 1 169 ? 19.828 13.086 9.031 1 57.19 169 GLU B O 1
ATOM 4096 N N . ALA B 1 170 ? 19.859 15.164 10.297 1 52.28 170 ALA B N 1
ATOM 4097 C CA . ALA B 1 170 ? 20.328 14.461 11.492 1 52.28 170 ALA B CA 1
ATOM 4098 C C . ALA B 1 170 ? 19.188 13.703 12.164 1 52.28 170 ALA B C 1
ATOM 4100 O O . ALA B 1 170 ? 18.031 14.148 12.148 1 52.28 170 ALA B O 1
ATOM 4101 N N . ASP B 1 171 ? 19.484 12.492 12.602 1 57.5 171 ASP B N 1
ATOM 4102 C CA . ASP B 1 171 ? 18.609 11.578 13.328 1 57.5 171 ASP B CA 1
ATOM 4103 C C . ASP B 1 171 ? 18.203 12.164 14.68 1 57.5 171 ASP B C 1
ATOM 4105 O O . ASP B 1 171 ? 18.984 12.102 15.641 1 57.5 171 ASP B O 1
ATOM 4109 N N . MET B 1 172 ? 17.266 13.125 14.641 1 59.84 172 MET B N 1
ATOM 4110 C CA . MET B 1 172 ? 16.719 13.664 15.883 1 59.84 172 MET B CA 1
ATOM 4111 C C . MET B 1 172 ? 15.297 13.164 16.109 1 59.84 172 MET B C 1
ATOM 4113 O O . MET B 1 172 ? 14.609 12.781 15.156 1 59.84 172 MET B O 1
ATOM 4117 N N . PRO B 1 173 ? 15.008 13.047 17.438 1 61.31 173 PRO B N 1
ATOM 4118 C CA . PRO B 1 173 ? 13.602 12.727 17.688 1 61.31 173 PRO B CA 1
ATOM 4119 C C . PRO B 1 173 ? 12.641 13.617 16.891 1 61.31 173 PRO B C 1
ATOM 4121 O O . PRO B 1 173 ? 12.883 14.82 16.75 1 61.31 173 PRO B O 1
ATOM 4124 N N . GLY B 1 174 ? 11.742 12.93 16.312 1 68.25 174 GLY B N 1
ATOM 4125 C CA . GLY B 1 174 ? 10.773 13.711 15.555 1 68.25 174 GLY B CA 1
ATOM 4126 C C . GLY B 1 174 ? 11.25 14.078 14.164 1 68.25 174 GLY B C 1
ATOM 4127 O O . GLY B 1 174 ? 10.711 15 13.547 1 68.25 174 GLY B O 1
ATOM 4128 N N . SER B 1 175 ? 12.203 13.398 13.805 1 79.12 175 SER B N 1
ATOM 4129 C CA . SER B 1 175 ? 12.727 13.695 12.477 1 79.12 175 SER B CA 1
ATOM 4130 C C . SER B 1 175 ? 12.359 12.594 11.484 1 79.12 175 SER B C 1
ATOM 4132 O O . SER B 1 175 ? 11.789 11.57 11.867 1 79.12 175 SER B O 1
ATOM 4134 N N . GLY B 1 176 ? 12.57 12.938 10.242 1 91.19 176 GLY B N 1
ATOM 4135 C CA . GLY B 1 176 ? 12.289 11.984 9.18 1 91.19 176 GLY B CA 1
ATOM 4136 C C . GLY B 1 176 ? 11.016 12.289 8.422 1 91.19 176 GLY B C 1
ATOM 4137 O O . GLY B 1 176 ? 10.188 13.086 8.883 1 91.19 176 GLY B O 1
ATOM 4138 N N . LEU B 1 177 ? 10.891 11.586 7.387 1 95.38 177 LEU B N 1
ATOM 4139 C CA . LEU B 1 177 ? 9.742 11.812 6.508 1 95.38 177 LEU B CA 1
ATOM 4140 C C . LEU B 1 177 ? 8.438 11.516 7.234 1 95.38 177 LEU B C 1
ATOM 4142 O O . LEU B 1 177 ? 7.449 12.234 7.055 1 95.38 177 LEU B O 1
ATOM 4146 N N . TRP B 1 178 ? 8.352 10.453 8.055 1 96.81 178 TRP B N 1
ATOM 4147 C CA . TRP B 1 178 ? 7.133 10.062 8.75 1 96.81 178 TRP B CA 1
ATOM 4148 C C . TRP B 1 178 ? 6.668 11.156 9.703 1 96.81 178 TRP B C 1
ATOM 4150 O O . TRP B 1 178 ? 5.477 11.469 9.766 1 96.81 178 TRP B O 1
ATOM 4160 N N . PHE B 1 179 ? 7.516 11.773 10.375 1 94.25 179 PHE B N 1
ATOM 4161 C CA . PHE B 1 179 ? 7.117 12.812 11.305 1 94.25 179 PHE B CA 1
ATOM 4162 C C . PHE B 1 179 ? 6.84 14.125 10.578 1 94.25 179 PHE B C 1
ATOM 4164 O O . PHE B 1 179 ? 6.23 15.039 11.133 1 94.25 179 PHE B O 1
ATOM 4171 N N . ASP B 1 180 ? 7.301 14.164 9.367 1 93.12 180 ASP B N 1
ATOM 4172 C CA . ASP B 1 180 ? 7.031 15.352 8.562 1 93.12 180 ASP B CA 1
ATOM 4173 C C . ASP B 1 180 ? 5.66 15.266 7.895 1 93.12 180 ASP B C 1
ATOM 4175 O O . ASP B 1 180 ? 4.84 16.172 8.016 1 93.12 180 ASP B O 1
ATOM 4179 N N . LEU B 1 181 ? 5.41 14.148 7.219 1 96.69 181 LEU B N 1
ATOM 4180 C CA . LEU B 1 181 ? 4.18 14.016 6.445 1 96.69 181 LEU B CA 1
ATOM 4181 C C . LEU B 1 181 ? 3.137 13.219 7.227 1 96.69 181 LEU B C 1
ATOM 4183 O O . LEU B 1 181 ? 1.938 13.328 6.965 1 96.69 181 LEU B O 1
ATOM 4187 N N . GLY B 1 182 ? 3.562 12.438 8.164 1 97.5 182 GLY B N 1
ATOM 4188 C CA . GLY B 1 182 ? 2.693 11.594 8.961 1 97.5 182 GLY B CA 1
ATOM 4189 C C . GLY B 1 182 ? 1.594 12.359 9.672 1 97.5 182 GLY B C 1
ATOM 4190 O O . GLY B 1 182 ? 0.447 11.914 9.719 1 97.5 182 GLY B O 1
ATOM 4191 N N . PRO B 1 183 ? 1.904 13.516 10.211 1 97.5 183 PRO B N 1
ATOM 4192 C CA . PRO B 1 183 ? 0.86 14.273 10.906 1 97.5 183 PRO B CA 1
ATOM 4193 C C . PRO B 1 183 ? -0.352 14.555 10.016 1 97.5 183 PRO B C 1
ATOM 4195 O O . PRO B 1 183 ? -1.492 14.469 10.484 1 97.5 183 PRO B O 1
ATOM 4198 N N . HIS B 1 184 ? -0.113 14.875 8.758 1 98 184 HIS B N 1
ATOM 4199 C CA . HIS B 1 184 ? -1.22 15.125 7.836 1 98 184 HIS B CA 1
ATOM 4200 C C . HIS B 1 184 ? -1.992 13.836 7.551 1 98 184 HIS B C 1
ATOM 4202 O O . HIS B 1 184 ? -3.225 13.828 7.59 1 98 184 HIS B O 1
ATOM 4208 N N . LEU B 1 185 ? -1.263 12.766 7.297 1 98.75 185 LEU B N 1
ATOM 4209 C CA . LEU B 1 185 ? -1.869 11.477 6.98 1 98.75 185 LEU B CA 1
ATOM 4210 C C . LEU B 1 185 ? -2.684 10.953 8.156 1 98.75 185 LEU B C 1
ATOM 4212 O O . LEU B 1 185 ? -3.844 10.562 7.992 1 98.75 185 LEU B O 1
ATOM 4216 N N . ALA B 1 186 ? -2.08 10.992 9.305 1 98.69 186 ALA B N 1
ATOM 4217 C CA . ALA B 1 186 ? -2.725 10.492 10.516 1 98.69 186 ALA B CA 1
ATOM 4218 C C . ALA B 1 186 ? -3.943 11.336 10.883 1 98.69 186 ALA B C 1
ATOM 4220 O O . ALA B 1 186 ? -5 10.797 11.227 1 98.69 186 ALA B O 1
ATOM 4221 N N . ASP B 1 187 ? -3.809 12.617 10.797 1 98.56 187 ASP B N 1
ATOM 4222 C CA . ASP B 1 187 ? -4.898 13.516 11.164 1 98.56 187 ASP B CA 1
ATOM 4223 C C . ASP B 1 187 ? -6.129 13.266 10.297 1 98.56 187 ASP B C 1
ATOM 4225 O O . ASP B 1 187 ? -7.242 13.141 10.812 1 98.56 187 ASP B O 1
ATOM 4229 N N . GLN B 1 188 ? -5.941 13.203 8.992 1 98.81 188 GLN B N 1
ATOM 4230 C CA . GLN B 1 188 ? -7.059 12.969 8.086 1 98.81 188 GLN B CA 1
ATOM 4231 C C . GLN B 1 188 ? -7.719 11.617 8.352 1 98.81 188 GLN B C 1
ATOM 4233 O O . GLN B 1 188 ? -8.945 11.508 8.352 1 98.81 188 GLN B O 1
ATOM 4238 N N . ALA B 1 189 ? -6.922 10.625 8.617 1 98.88 189 ALA B N 1
ATOM 4239 C CA . ALA B 1 189 ? -7.469 9.312 8.938 1 98.88 189 ALA B CA 1
ATOM 4240 C C . ALA B 1 189 ? -8.297 9.352 10.219 1 98.88 189 ALA B C 1
ATOM 4242 O O . ALA B 1 189 ? -9.398 8.797 10.273 1 98.88 189 ALA B O 1
ATOM 4243 N N . LEU B 1 190 ? -7.766 10 11.25 1 98.75 190 LEU B N 1
ATOM 4244 C CA . LEU B 1 190 ? -8.453 10.086 12.531 1 98.75 190 LEU B CA 1
ATOM 4245 C C . LEU B 1 190 ? -9.758 10.867 12.391 1 98.75 190 LEU B C 1
ATOM 4247 O O . LEU B 1 190 ? -10.758 10.539 13.039 1 98.75 190 LEU B O 1
ATOM 4251 N N . GLN B 1 191 ? -9.758 11.906 11.586 1 98.25 191 GLN B N 1
ATOM 4252 C CA . GLN B 1 191 ? -10.969 12.68 11.359 1 98.25 191 GLN B CA 1
ATOM 4253 C C . GLN B 1 191 ? -12.062 11.828 10.719 1 98.25 191 GLN B C 1
ATOM 4255 O O . GLN B 1 191 ? -13.242 11.992 11.031 1 98.25 191 GLN B O 1
ATOM 4260 N N . LEU B 1 192 ? -11.664 10.938 9.852 1 98.44 192 LEU B N 1
ATOM 4261 C CA . LEU B 1 192 ? -12.633 10.133 9.109 1 98.44 192 LEU B CA 1
ATOM 4262 C C . LEU B 1 192 ? -13.102 8.945 9.945 1 98.44 192 LEU B C 1
ATOM 4264 O O . LEU B 1 192 ? -14.273 8.57 9.891 1 98.44 192 LEU B O 1
ATOM 4268 N N . PHE B 1 193 ? -12.164 8.312 10.742 1 98.31 193 PHE B N 1
ATOM 4269 C CA . PHE B 1 193 ? -12.5 6.98 11.234 1 98.31 193 PHE B CA 1
ATOM 4270 C C . PHE B 1 193 ? -12.312 6.898 12.742 1 98.31 193 PHE B C 1
ATOM 4272 O O . PHE B 1 193 ? -12.641 5.883 13.359 1 98.31 193 PHE B O 1
ATOM 4279 N N . GLY B 1 194 ? -11.789 7.949 13.383 1 98.25 194 GLY B N 1
ATOM 4280 C CA . GLY B 1 194 ? -11.547 7.93 14.82 1 98.25 194 GLY B CA 1
ATOM 4281 C C . GLY B 1 194 ? -10.281 7.184 15.195 1 98.25 194 GLY B C 1
ATOM 4282 O O . GLY B 1 194 ? -9.352 7.086 14.398 1 98.25 194 GLY B O 1
ATOM 4283 N N . LEU B 1 195 ? -10.227 6.77 16.469 1 98.5 195 LEU B N 1
ATOM 4284 C CA . LEU B 1 195 ? -9.031 6.121 17.016 1 98.5 195 LEU B CA 1
ATOM 4285 C C . LEU B 1 195 ? -8.945 4.668 16.547 1 98.5 195 LEU B C 1
ATOM 4287 O O . LEU B 1 195 ? -9.922 3.924 16.656 1 98.5 195 LEU B O 1
ATOM 4291 N N . PRO B 1 196 ? -7.824 4.234 16.016 1 98.5 196 PRO B N 1
ATOM 4292 C CA . PRO B 1 196 ? -7.668 2.828 15.656 1 98.5 196 PRO B CA 1
ATOM 4293 C C . PRO B 1 196 ? -7.469 1.918 16.859 1 98.5 196 PRO B C 1
ATOM 4295 O O . PRO B 1 196 ? -7.062 2.385 17.938 1 98.5 196 PRO B O 1
ATOM 4298 N N . ASP B 1 197 ? -7.688 0.633 16.609 1 97.5 197 ASP B N 1
ATOM 4299 C CA . ASP B 1 197 ? -7.422 -0.386 17.609 1 97.5 197 ASP B CA 1
ATOM 4300 C C . ASP B 1 197 ? -5.922 -0.602 17.797 1 97.5 197 ASP B C 1
ATOM 4302 O O . ASP B 1 197 ? -5.449 -0.777 18.922 1 97.5 197 ASP B O 1
ATOM 4306 N N . SER B 1 198 ? -5.227 -0.656 16.766 1 98.56 198 SER B N 1
ATOM 4307 C CA . SER B 1 198 ? -3.789 -0.906 16.781 1 98.56 198 SER B CA 1
ATOM 4308 C C . SER B 1 198 ? -3.127 -0.392 15.5 1 98.56 198 SER B C 1
ATOM 4310 O O . SER B 1 198 ? -3.812 0.018 14.562 1 98.56 198 SER B O 1
ATOM 4312 N N . ILE B 1 199 ? -1.803 -0.335 15.562 1 98.81 199 ILE B N 1
ATOM 4313 C CA . ILE B 1 199 ? -0.986 0.179 14.469 1 98.81 199 ILE B CA 1
ATOM 4314 C C . ILE B 1 199 ? 0.145 -0.801 14.164 1 98.81 199 ILE B C 1
ATOM 4316 O O . ILE B 1 199 ? 0.763 -1.349 15.078 1 98.81 199 ILE B O 1
ATOM 4320 N N . GLN B 1 200 ? 0.325 -1.069 12.922 1 98.75 200 GLN B N 1
ATOM 4321 C CA . GLN B 1 200 ? 1.471 -1.817 12.414 1 98.75 200 GLN B CA 1
ATOM 4322 C C . GLN B 1 200 ? 2.207 -1.032 11.328 1 98.75 200 GLN B C 1
ATOM 4324 O O . GLN B 1 200 ? 1.6 -0.592 10.352 1 98.75 200 GLN B O 1
ATOM 4329 N N . ALA B 1 201 ? 3.58 -0.882 11.547 1 98.69 201 ALA B N 1
ATOM 4330 C CA . ALA B 1 201 ? 4.273 0.024 10.633 1 98.69 201 ALA B CA 1
ATOM 4331 C C . ALA B 1 201 ? 5.648 -0.516 10.258 1 98.69 201 ALA B C 1
ATOM 4333 O O . ALA B 1 201 ? 6.227 -1.322 11 1 98.69 201 ALA B O 1
ATOM 4334 N N . THR B 1 202 ? 6.125 -0.173 9.094 1 98.44 202 THR B N 1
ATOM 4335 C CA . THR B 1 202 ? 7.516 -0.311 8.664 1 98.44 202 THR B CA 1
ATOM 4336 C C . THR B 1 202 ? 8.031 1.002 8.086 1 98.44 202 THR B C 1
ATOM 4338 O O . THR B 1 202 ? 7.332 1.675 7.328 1 98.44 202 THR B O 1
ATOM 4341 N N . LEU B 1 203 ? 9.18 1.449 8.516 1 97.88 203 LEU B N 1
ATOM 4342 C CA . LEU B 1 203 ? 9.898 2.621 8.023 1 97.88 203 LEU B CA 1
ATOM 4343 C C . LEU B 1 203 ? 11.242 2.225 7.422 1 97.88 203 LEU B C 1
ATOM 4345 O O . LEU B 1 203 ? 11.773 1.155 7.73 1 97.88 203 LEU B O 1
ATOM 4349 N N . ALA B 1 204 ? 11.766 3.078 6.52 1 97.75 204 ALA B N 1
ATOM 4350 C CA . ALA B 1 204 ? 13.047 2.74 5.898 1 97.75 204 ALA B CA 1
ATOM 4351 C C . ALA B 1 204 ? 13.805 3.998 5.488 1 97.75 204 ALA B C 1
ATOM 4353 O O . ALA B 1 204 ? 13.211 5.066 5.324 1 97.75 204 ALA B O 1
ATOM 4354 N N . CYS B 1 205 ? 15.102 3.91 5.465 1 96.56 205 CYS B N 1
ATOM 4355 C CA . CYS B 1 205 ? 16.031 4.855 4.852 1 96.56 205 CYS B CA 1
ATOM 4356 C C . CYS B 1 205 ? 16.5 4.352 3.496 1 96.56 205 CYS B C 1
ATOM 4358 O O . CYS B 1 205 ? 17.406 3.518 3.422 1 96.56 205 CYS B O 1
ATOM 4360 N N . GLN B 1 206 ? 15.938 4.941 2.422 1 97.75 206 GLN B N 1
ATOM 4361 C CA . GLN B 1 206 ? 16.125 4.262 1.144 1 97.75 206 GLN B CA 1
ATOM 4362 C C . GLN B 1 206 ? 16.984 5.086 0.198 1 97.75 206 GLN B C 1
ATOM 4364 O O . GLN B 1 206 ? 17.562 4.551 -0.75 1 97.75 206 GLN B O 1
ATOM 4369 N N . ARG B 1 207 ? 17.031 6.395 0.331 1 96.5 207 ARG B N 1
ATOM 4370 C CA . ARG B 1 207 ? 17.922 7.203 -0.504 1 96.5 207 ARG B CA 1
ATOM 4371 C C . ARG B 1 207 ? 19.391 6.941 -0.165 1 96.5 207 ARG B C 1
ATOM 4373 O O . ARG B 1 207 ? 19.719 6.617 0.977 1 96.5 207 ARG B O 1
ATOM 4380 N N . ASP B 1 208 ? 20.188 7.145 -1.202 1 91.56 208 ASP B N 1
ATOM 4381 C CA . ASP B 1 208 ? 21.625 7.016 -0.942 1 91.56 208 ASP B CA 1
ATOM 4382 C C . ASP B 1 208 ? 22.078 8.031 0.102 1 91.56 208 ASP B C 1
ATOM 4384 O O . ASP B 1 208 ? 21.781 9.219 -0.004 1 91.56 208 ASP B O 1
ATOM 4388 N N . ASP B 1 209 ? 22.688 7.59 1.146 1 87.44 209 ASP B N 1
ATOM 4389 C CA . ASP B 1 209 ? 23.312 8.414 2.18 1 87.44 209 ASP B CA 1
ATOM 4390 C C . ASP B 1 209 ? 22.266 8.984 3.129 1 87.44 209 ASP B C 1
ATOM 4392 O O . ASP B 1 209 ? 22.531 9.953 3.848 1 87.44 209 ASP B O 1
ATOM 4396 N N . ALA B 1 210 ? 21.094 8.406 3.057 1 90.19 210 ALA B N 1
ATOM 4397 C CA . ALA B 1 210 ? 20.078 8.867 3.994 1 90.19 210 ALA B CA 1
ATOM 4398 C C . ALA B 1 210 ? 20.391 8.398 5.414 1 90.19 210 ALA B C 1
ATOM 4400 O O . ALA B 1 210 ? 20.859 7.277 5.613 1 90.19 210 ALA B O 1
ATOM 4401 N N . SER B 1 211 ? 20.094 9.297 6.391 1 90.25 211 SER B N 1
ATOM 4402 C CA . SER B 1 211 ? 20.312 8.93 7.789 1 90.25 211 SER B CA 1
ATOM 4403 C C . SER B 1 211 ? 19 8.945 8.562 1 90.25 211 SER B C 1
ATOM 4405 O O . SER B 1 211 ? 18.969 8.555 9.734 1 90.25 211 SER B O 1
ATOM 4407 N N . ILE B 1 212 ? 17.969 9.383 7.945 1 91.75 212 ILE B N 1
ATOM 4408 C CA . ILE B 1 212 ? 16.625 9.406 8.531 1 91.75 212 ILE B CA 1
ATOM 4409 C C . ILE B 1 212 ? 15.633 8.766 7.57 1 91.75 212 ILE B C 1
ATOM 4411 O O . ILE B 1 212 ? 15.898 8.672 6.367 1 91.75 212 ILE B O 1
ATOM 4415 N N . ASP B 1 213 ? 14.531 8.352 8.18 1 95.5 213 ASP B N 1
ATOM 4416 C CA . ASP B 1 213 ? 13.594 7.621 7.332 1 95.5 213 ASP B CA 1
ATOM 4417 C C . ASP B 1 213 ? 13.078 8.5 6.199 1 95.5 213 ASP B C 1
ATOM 4419 O O . ASP B 1 213 ? 12.859 9.703 6.387 1 95.5 213 ASP B O 1
ATOM 4423 N N . ASP B 1 214 ? 12.969 7.941 5.004 1 97.38 214 ASP B N 1
ATOM 4424 C CA . ASP B 1 214 ? 12.438 8.617 3.828 1 97.38 214 ASP B CA 1
ATOM 4425 C C . ASP B 1 214 ? 11.406 7.746 3.113 1 97.38 214 ASP B C 1
ATOM 4427 O O . ASP B 1 214 ? 11.109 7.961 1.936 1 97.38 214 ASP B O 1
ATOM 4431 N N . TRP B 1 215 ? 10.961 6.746 3.809 1 98.38 215 TRP B N 1
ATOM 4432 C CA . TRP B 1 215 ? 9.891 5.852 3.389 1 98.38 215 TRP B CA 1
ATOM 4433 C C . TRP B 1 215 ? 9.109 5.332 4.594 1 98.38 215 TRP B C 1
ATOM 4435 O O . TRP B 1 215 ? 9.703 4.973 5.613 1 98.38 215 TRP B O 1
ATOM 4445 N N . ALA B 1 216 ? 7.754 5.324 4.477 1 98.69 216 ALA B N 1
ATOM 4446 C CA . ALA B 1 216 ? 6.93 4.809 5.566 1 98.69 216 ALA B CA 1
ATOM 4447 C C . ALA B 1 216 ? 5.684 4.113 5.031 1 98.69 216 ALA B C 1
ATOM 4449 O O . ALA B 1 216 ? 5.066 4.586 4.074 1 98.69 216 ALA B O 1
ATOM 4450 N N . GLN B 1 217 ? 5.371 2.986 5.52 1 98.81 217 GLN B N 1
ATOM 4451 C CA . GLN B 1 217 ? 4.102 2.283 5.383 1 98.81 217 GLN B CA 1
ATOM 4452 C C . GLN B 1 217 ? 3.484 1.99 6.746 1 98.81 217 GLN B C 1
ATOM 4454 O O . GLN B 1 217 ? 4.035 1.21 7.527 1 98.81 217 GLN B O 1
ATOM 4459 N N . VAL B 1 218 ? 2.369 2.605 7.016 1 98.88 218 VAL B N 1
ATOM 4460 C CA . VAL B 1 218 ? 1.696 2.479 8.305 1 98.88 218 VAL B CA 1
ATOM 4461 C C . VAL B 1 218 ? 0.271 1.975 8.102 1 98.88 218 VAL B C 1
ATOM 4463 O O . VAL B 1 218 ? -0.49 2.549 7.316 1 98.88 218 VAL B O 1
ATOM 4466 N N . ILE B 1 219 ? -0.101 0.89 8.75 1 98.88 219 ILE B N 1
ATOM 4467 C CA . ILE B 1 219 ? -1.451 0.341 8.688 1 98.88 219 ILE B CA 1
ATOM 4468 C C . ILE B 1 219 ? -2.158 0.546 10.023 1 98.88 219 ILE B C 1
ATOM 4470 O O . ILE B 1 219 ? -1.688 0.072 11.062 1 98.88 219 ILE B O 1
ATOM 4474 N N . LEU B 1 220 ? -3.205 1.335 9.992 1 98.94 220 LEU B N 1
ATOM 4475 C CA . LEU B 1 220 ? -4.109 1.443 11.133 1 98.94 220 LEU B CA 1
ATOM 4476 C C . LEU B 1 220 ? -5.199 0.38 11.07 1 98.94 220 LEU B C 1
ATOM 4478 O O . LEU B 1 220 ? -5.855 0.222 10.039 1 98.94 220 LEU B O 1
ATOM 4482 N N . LEU B 1 221 ? -5.391 -0.343 12.148 1 98.69 221 LEU B N 1
ATOM 4483 C CA . LEU B 1 221 ? -6.367 -1.426 12.172 1 98.69 221 LEU B CA 1
ATOM 4484 C C . LEU B 1 221 ? -7.629 -1.005 12.922 1 98.69 221 LEU B C 1
ATOM 4486 O O . LEU B 1 221 ? -7.551 -0.519 14.055 1 98.69 221 LEU B O 1
ATOM 4490 N N . TYR B 1 222 ? -8.789 -1.071 12.273 1 98.06 222 TYR B N 1
ATOM 4491 C CA . TYR B 1 222 ? -10.133 -0.832 12.797 1 98.06 222 TYR B CA 1
ATOM 4492 C C . TYR B 1 222 ? -11.008 -2.068 12.633 1 98.06 222 TYR B C 1
ATOM 4494 O O . TYR B 1 222 ? -11.773 -2.178 11.672 1 98.06 222 TYR B O 1
ATOM 4502 N N . GLY B 1 223 ? -11.008 -3.047 13.594 1 95.94 223 GLY B N 1
ATOM 4503 C CA . GLY B 1 223 ? -11.734 -4.273 13.32 1 95.94 223 GLY B CA 1
ATOM 4504 C C . GLY B 1 223 ? -11.422 -4.875 11.969 1 95.94 223 GLY B C 1
ATOM 4505 O O . GLY B 1 223 ? -10.266 -5.207 11.688 1 95.94 223 GLY B O 1
ATOM 4506 N N . GLN B 1 224 ? -12.391 -4.875 11.094 1 95.69 224 GLN B N 1
ATOM 4507 C CA . GLN B 1 224 ? -12.203 -5.449 9.766 1 95.69 224 GLN B CA 1
ATOM 4508 C C . GLN B 1 224 ? -11.602 -4.426 8.805 1 95.69 224 GLN B C 1
ATOM 4510 O O . GLN B 1 224 ? -11.062 -4.789 7.762 1 95.69 224 GLN B O 1
ATOM 4515 N N . MET B 1 225 ? -11.742 -3.211 9.078 1 98.38 225 MET B N 1
ATOM 4516 C CA . MET B 1 225 ? -11.281 -2.145 8.195 1 98.38 225 MET B CA 1
ATOM 4517 C C . MET B 1 225 ? -9.781 -1.923 8.344 1 98.38 225 MET B C 1
ATOM 4519 O O . MET B 1 225 ? -9.227 -2.1 9.43 1 98.38 225 MET B O 1
ATOM 4523 N N . ARG B 1 226 ? -9.141 -1.615 7.258 1 98.81 226 ARG B N 1
ATOM 4524 C CA . ARG B 1 226 ? -7.723 -1.279 7.254 1 98.81 226 ARG B CA 1
ATOM 4525 C C . ARG B 1 226 ? -7.484 0.098 6.645 1 98.81 226 ARG B C 1
ATOM 4527 O O . ARG B 1 226 ? -8.055 0.425 5.598 1 98.81 226 ARG B O 1
ATOM 4534 N N . VAL B 1 227 ? -6.719 0.913 7.305 1 98.88 227 VAL B N 1
ATOM 4535 C CA . VAL B 1 227 ? -6.289 2.209 6.789 1 98.88 227 VAL B CA 1
ATOM 4536 C C . VAL B 1 227 ? -4.785 2.186 6.52 1 98.88 227 VAL B C 1
ATOM 4538 O O . VAL B 1 227 ? -3.99 1.929 7.43 1 98.88 227 VAL B O 1
ATOM 4541 N N . SER B 1 228 ? -4.445 2.385 5.273 1 98.88 228 SER B N 1
ATOM 4542 C CA . SER B 1 228 ? -3.049 2.379 4.848 1 98.88 228 SER B CA 1
ATOM 4543 C C . SER B 1 228 ? -2.535 3.797 4.621 1 98.88 228 SER B C 1
ATOM 4545 O O . SER B 1 228 ? -3.064 4.527 3.783 1 98.88 228 SER B O 1
ATOM 4547 N N . LEU B 1 229 ? -1.528 4.23 5.363 1 98.94 229 LEU B N 1
ATOM 4548 C CA . LEU B 1 229 ? -0.85 5.512 5.215 1 98.94 229 LEU B CA 1
ATOM 4549 C C . LEU B 1 229 ? 0.562 5.324 4.672 1 98.94 229 LEU B C 1
ATOM 4551 O O . LEU B 1 229 ? 1.347 4.551 5.227 1 98.94 229 LEU B O 1
ATOM 4555 N N . HIS B 1 230 ? 0.867 6.055 3.59 1 98.81 230 HIS B N 1
ATOM 4556 C CA . HIS B 1 230 ? 2.137 5.797 2.92 1 98.81 230 HIS B CA 1
ATOM 4557 C C . HIS B 1 230 ? 2.779 7.094 2.441 1 98.81 230 HIS B C 1
ATOM 4559 O O . HIS B 1 230 ? 2.09 7.992 1.951 1 98.81 230 HIS B O 1
ATOM 4565 N N . CYS B 1 231 ? 4.117 7.207 2.605 1 98.5 231 CYS B N 1
ATOM 4566 C CA . CYS B 1 231 ? 4.883 8.289 2.006 1 98.5 231 CYS B CA 1
ATOM 4567 C C . CYS B 1 231 ? 6.285 7.828 1.624 1 98.5 231 CYS B C 1
ATOM 4569 O O . CYS B 1 231 ? 6.852 6.953 2.281 1 98.5 231 CYS B O 1
ATOM 4571 N N . SER B 1 232 ? 6.777 8.375 0.583 1 98.25 232 SER B N 1
ATOM 4572 C CA . SER B 1 232 ? 8.086 8 0.056 1 98.25 232 SER B CA 1
ATOM 4573 C C . SER B 1 232 ? 8.75 9.18 -0.649 1 98.25 232 SER B C 1
ATOM 4575 O O . SER B 1 232 ? 8.07 10.078 -1.142 1 98.25 232 SER B O 1
ATOM 4577 N N . MET B 1 233 ? 10.117 9.172 -0.669 1 97.38 233 MET B N 1
ATOM 4578 C CA . MET B 1 233 ? 10.883 10.203 -1.368 1 97.38 233 MET B CA 1
ATOM 4579 C C . MET B 1 233 ? 11.383 9.688 -2.717 1 97.38 233 MET B C 1
ATOM 4581 O O . MET B 1 233 ? 12 10.43 -3.479 1 97.38 233 MET B O 1
ATOM 4585 N N . LEU B 1 234 ? 11.047 8.406 -3.072 1 98.06 234 LEU B N 1
ATOM 4586 C CA . LEU B 1 234 ? 11.609 7.84 -4.293 1 98.06 234 LEU B CA 1
ATOM 4587 C C . LEU B 1 234 ? 10.508 7.359 -5.227 1 98.06 234 LEU B C 1
ATOM 4589 O O . LEU B 1 234 ? 10.68 6.375 -5.945 1 98.06 234 LEU B O 1
ATOM 4593 N N . ALA B 1 235 ? 9.367 8.023 -5.219 1 98.12 235 ALA B N 1
ATOM 4594 C CA . ALA B 1 235 ? 8.281 7.672 -6.129 1 98.12 235 ALA B CA 1
ATOM 4595 C C . ALA B 1 235 ? 8.18 8.672 -7.273 1 98.12 235 ALA B C 1
ATOM 4597 O O . ALA B 1 235 ? 7.574 9.742 -7.121 1 98.12 235 ALA B O 1
ATOM 4598 N N . ALA B 1 236 ? 8.695 8.312 -8.391 1 98 236 ALA B N 1
ATOM 4599 C CA . ALA B 1 236 ? 8.578 9.172 -9.562 1 98 236 ALA B CA 1
ATOM 4600 C C . ALA B 1 236 ? 7.164 9.125 -10.133 1 98 236 ALA B C 1
ATOM 4602 O O . ALA B 1 236 ? 6.758 10.031 -10.867 1 98 236 ALA B O 1
ATOM 4603 N N . TRP B 1 237 ? 6.473 8.102 -9.883 1 95.62 237 TRP B N 1
ATOM 4604 C CA . TRP B 1 237 ? 5.027 7.988 -10.031 1 95.62 237 TRP B CA 1
ATOM 4605 C C . TRP B 1 237 ? 4.348 7.867 -8.672 1 95.62 237 TRP B C 1
ATOM 4607 O O . TRP B 1 237 ? 4.414 6.82 -8.023 1 95.62 237 TRP B O 1
ATOM 4617 N N . PRO B 1 238 ? 3.686 8.875 -8.156 1 90.75 238 PRO B N 1
ATOM 4618 C CA . PRO B 1 238 ? 3.221 8.875 -6.77 1 90.75 238 PRO B CA 1
ATOM 4619 C C . PRO B 1 238 ? 1.984 8.008 -6.559 1 90.75 238 PRO B C 1
ATOM 4621 O O . PRO B 1 238 ? 1.618 7.715 -5.418 1 90.75 238 PRO B O 1
ATOM 4624 N N . GLY B 1 239 ? 1.276 7.477 -7.582 1 92.06 239 GLY B N 1
ATOM 4625 C CA . GLY B 1 239 ? -0.003 6.805 -7.418 1 92.06 239 GLY B CA 1
ATOM 4626 C C . GLY B 1 239 ? -1.141 7.758 -7.102 1 92.06 239 GLY B C 1
ATOM 4627 O O . GLY B 1 239 ? -0.985 8.977 -7.207 1 92.06 239 GLY B O 1
ATOM 4628 N N . ALA B 1 240 ? -2.324 7.195 -6.703 1 97.5 240 ALA B N 1
ATOM 4629 C CA . ALA B 1 240 ? -3.484 8.008 -6.355 1 97.5 240 ALA B CA 1
ATOM 4630 C C . ALA B 1 240 ? -3.322 8.641 -4.977 1 97.5 240 ALA B C 1
ATOM 4632 O O . ALA B 1 240 ? -2.828 7.992 -4.047 1 97.5 240 ALA B O 1
ATOM 4633 N N . ARG B 1 241 ? -3.746 9.859 -4.883 1 98.62 241 ARG B N 1
ATOM 4634 C CA . ARG B 1 241 ? -3.709 10.555 -3.6 1 98.62 241 ARG B CA 1
ATOM 4635 C C . ARG B 1 241 ? -4.562 9.828 -2.562 1 98.62 241 ARG B C 1
ATOM 4637 O O . ARG B 1 241 ? -4.164 9.703 -1.401 1 98.62 241 ARG B O 1
ATOM 4644 N N . PHE B 1 242 ? -5.762 9.43 -2.93 1 98.81 242 PHE B N 1
ATOM 4645 C CA . PHE B 1 242 ? -6.66 8.641 -2.1 1 98.81 242 PHE B CA 1
ATOM 4646 C C . PHE B 1 242 ? -7.316 7.531 -2.914 1 98.81 242 PHE B C 1
ATOM 4648 O O . PHE B 1 242 ? -7.699 7.746 -4.066 1 98.81 242 PHE B O 1
ATOM 4655 N N . ALA B 1 243 ? -7.391 6.355 -2.336 1 98.81 243 ALA B N 1
ATOM 4656 C CA . ALA B 1 243 ? -8.281 5.289 -2.791 1 98.81 243 ALA B CA 1
ATOM 4657 C C . ALA B 1 243 ? -9.062 4.691 -1.625 1 98.81 243 ALA B C 1
ATOM 4659 O O . ALA B 1 243 ? -8.477 4.242 -0.64 1 98.81 243 ALA B O 1
ATOM 4660 N N . VAL B 1 244 ? -10.344 4.746 -1.718 1 98.88 244 VAL B N 1
ATOM 4661 C CA . VAL B 1 244 ? -11.195 4.188 -0.673 1 98.88 244 VAL B CA 1
ATOM 4662 C C . VAL B 1 244 ? -12.039 3.057 -1.248 1 98.88 244 VAL B C 1
ATOM 4664 O O . VAL B 1 244 ? -12.797 3.26 -2.197 1 98.88 244 VAL B O 1
ATOM 4667 N N . HIS B 1 245 ? -11.883 1.866 -0.685 1 98.81 245 HIS B N 1
ATOM 4668 C CA . HIS B 1 245 ? -12.617 0.692 -1.146 1 98.81 245 HIS B CA 1
ATOM 4669 C C . HIS B 1 245 ? -13.711 0.3 -0.159 1 98.81 245 HIS B C 1
ATOM 4671 O O . HIS B 1 245 ? -13.461 0.205 1.045 1 98.81 245 HIS B O 1
ATOM 4677 N N . GLY B 1 246 ? -14.859 0.108 -0.669 1 98.5 246 GLY B N 1
ATOM 4678 C CA . GLY B 1 246 ? -15.992 -0.31 0.147 1 98.5 246 GLY B CA 1
ATOM 4679 C C . GLY B 1 246 ? -16.812 -1.416 -0.489 1 98.5 246 GLY B C 1
ATOM 4680 O O . GLY B 1 246 ? -16.453 -1.931 -1.55 1 98.5 246 GLY B O 1
ATOM 4681 N N . THR B 1 247 ? -17.859 -1.84 0.18 1 97.81 247 THR B N 1
ATOM 4682 C CA . THR B 1 247 ? -18.719 -2.936 -0.259 1 97.81 247 THR B CA 1
ATOM 4683 C C . THR B 1 247 ? -19.453 -2.568 -1.546 1 97.81 247 THR B C 1
ATOM 4685 O O . THR B 1 247 ? -19.891 -3.447 -2.289 1 97.81 247 THR B O 1
ATOM 4688 N N . GLY B 1 248 ? -19.562 -1.269 -1.774 1 97.81 248 GLY B N 1
ATOM 4689 C CA . GLY B 1 248 ? -20.312 -0.832 -2.941 1 97.81 248 GLY B CA 1
ATOM 4690 C C . GLY B 1 248 ? -19.422 -0.302 -4.055 1 97.81 248 GLY B C 1
ATOM 4691 O O . GLY B 1 248 ? -19.922 0.106 -5.105 1 97.81 248 GLY B O 1
ATOM 4692 N N . GLY B 1 249 ? -18.156 -0.263 -3.812 1 98.31 249 GLY B N 1
ATOM 4693 C CA . GLY B 1 249 ? -17.266 0.251 -4.848 1 98.31 249 GLY B CA 1
ATOM 4694 C C . GLY B 1 249 ? -16.062 0.972 -4.293 1 98.31 249 GLY B C 1
ATOM 4695 O O . GLY B 1 249 ? -15.609 0.679 -3.182 1 98.31 249 GLY B O 1
ATOM 4696 N N . THR B 1 250 ? -15.43 1.87 -5.211 1 98.81 250 THR B N 1
ATOM 4697 C CA . THR B 1 250 ? -14.203 2.58 -4.852 1 98.81 250 THR B CA 1
ATOM 4698 C C . THR B 1 250 ? -14.336 4.07 -5.152 1 98.81 250 THR B C 1
ATOM 4700 O O . THR B 1 250 ? -14.859 4.453 -6.199 1 98.81 250 THR B O 1
ATOM 4703 N N . LEU B 1 251 ? -13.953 4.941 -4.184 1 98.88 251 LEU B N 1
ATOM 4704 C CA . LEU B 1 251 ? -13.672 6.348 -4.441 1 98.88 251 LEU B CA 1
ATOM 4705 C C . LEU B 1 251 ? -12.195 6.559 -4.742 1 98.88 251 LEU B C 1
ATOM 4707 O O . LEU B 1 251 ? -11.328 6.059 -4.023 1 98.88 251 LEU B O 1
ATOM 4711 N N . LEU B 1 252 ? -11.938 7.285 -5.824 1 98.75 252 LEU B N 1
ATOM 4712 C CA . LEU B 1 252 ? -10.555 7.527 -6.227 1 98.75 252 LEU B CA 1
ATOM 4713 C C . LEU B 1 252 ? -10.297 9.023 -6.414 1 98.75 252 LEU B C 1
ATOM 4715 O O . LEU B 1 252 ? -11.016 9.688 -7.172 1 98.75 252 LEU B O 1
ATOM 4719 N N . LYS B 1 253 ? -9.391 9.602 -5.668 1 98.88 253 LYS B N 1
ATOM 4720 C CA . LYS B 1 253 ? -8.844 10.938 -5.895 1 98.88 253 LYS B CA 1
ATOM 4721 C C . LYS B 1 253 ? -7.379 10.859 -6.312 1 98.88 253 LYS B C 1
ATOM 4723 O O . LYS B 1 253 ? -6.516 10.5 -5.512 1 98.88 253 LYS B O 1
ATOM 4728 N N . ARG B 1 254 ? -7.09 11.266 -7.551 1 97.62 254 ARG B N 1
ATOM 4729 C CA . ARG B 1 254 ? -5.762 11.031 -8.109 1 97.62 254 ARG B CA 1
ATOM 4730 C C . ARG B 1 254 ? -4.789 12.125 -7.684 1 97.62 254 ARG B C 1
ATOM 4732 O O . ARG B 1 254 ? -3.684 11.836 -7.223 1 97.62 254 ARG B O 1
ATOM 4739 N N . ALA B 1 255 ? -5.199 13.336 -7.723 1 97.88 255 ALA B N 1
ATOM 4740 C CA . ALA B 1 255 ? -4.281 14.453 -7.5 1 97.88 255 ALA B CA 1
ATOM 4741 C C . ALA B 1 255 ? -4.547 15.117 -6.152 1 97.88 255 ALA B C 1
ATOM 4743 O O . ALA B 1 255 ? -5.656 15.039 -5.621 1 97.88 255 ALA B O 1
ATOM 4744 N N . ALA B 1 256 ? -3.518 15.727 -5.652 1 98 256 ALA B N 1
ATOM 4745 C CA . ALA B 1 256 ? -3.594 16.422 -4.371 1 98 256 ALA B CA 1
ATOM 4746 C C . ALA B 1 256 ? -4.168 17.828 -4.543 1 98 256 ALA B C 1
ATOM 4748 O O . ALA B 1 256 ? -4.258 18.344 -5.664 1 98 256 ALA B O 1
ATOM 4749 N N . ASP B 1 257 ? -4.586 18.406 -3.426 1 98.38 257 ASP B N 1
ATOM 4750 C CA . ASP B 1 257 ? -5.004 19.797 -3.35 1 98.38 257 ASP B CA 1
ATOM 4751 C C . ASP B 1 257 ? -3.916 20.734 -3.887 1 98.38 257 ASP B C 1
ATOM 4753 O O . ASP B 1 257 ? -2.725 20.453 -3.738 1 98.38 257 ASP B O 1
ATOM 4757 N N . GLN B 1 258 ? -4.355 21.891 -4.445 1 97.19 258 GLN B N 1
ATOM 4758 C CA . GLN B 1 258 ? -3.393 22.75 -5.129 1 97.19 258 GLN B CA 1
ATOM 4759 C C . GLN B 1 258 ? -3.129 24.016 -4.328 1 97.19 258 GLN B C 1
ATOM 4761 O O . GLN B 1 258 ? -2.375 24.891 -4.77 1 97.19 258 GLN B O 1
ATOM 4766 N N . GLN B 1 259 ? -3.738 24.203 -3.17 1 97.75 259 GLN B N 1
ATOM 4767 C CA . GLN B 1 259 ? -3.648 25.453 -2.418 1 97.75 259 GLN B CA 1
ATOM 4768 C C . GLN B 1 259 ? -2.201 25.781 -2.066 1 97.75 259 GLN B C 1
ATOM 4770 O O . GLN B 1 259 ? -1.795 26.938 -2.111 1 97.75 259 GLN B O 1
ATOM 4775 N N . GLU B 1 260 ? -1.472 24.781 -1.667 1 95.94 260 GLU B N 1
ATOM 4776 C CA . GLU B 1 260 ? -0.067 25.031 -1.359 1 95.94 260 GLU B CA 1
ATOM 4777 C C . GLU B 1 260 ? 0.668 25.609 -2.568 1 95.94 260 GLU B C 1
ATOM 4779 O O . GLU B 1 260 ? 1.454 26.547 -2.436 1 95.94 260 GLU B O 1
ATOM 4784 N N . THR B 1 261 ? 0.459 24.969 -3.717 1 96 261 THR B N 1
ATOM 4785 C CA . THR B 1 261 ? 1.059 25.469 -4.945 1 96 261 THR B CA 1
ATOM 4786 C C . THR B 1 261 ? 0.602 26.906 -5.219 1 96 261 THR B C 1
ATOM 4788 O O . THR B 1 261 ? 1.402 27.75 -5.621 1 96 261 THR B O 1
ATOM 4791 N N . GLN B 1 262 ? -0.622 27.203 -5.004 1 97.44 262 GLN B N 1
ATOM 4792 C CA . GLN B 1 262 ? -1.174 28.531 -5.195 1 97.44 262 GLN B CA 1
ATOM 4793 C C . GLN B 1 262 ? -0.522 29.547 -4.246 1 97.44 262 GLN B C 1
ATOM 4795 O O . GLN B 1 262 ? -0.169 30.656 -4.656 1 97.44 262 GLN B O 1
ATOM 4800 N N . LEU B 1 263 ? -0.309 29.125 -3.027 1 96.19 263 LEU B N 1
ATOM 4801 C CA . LEU B 1 263 ? 0.36 29.969 -2.047 1 96.19 263 LEU B CA 1
ATOM 4802 C C . LEU B 1 263 ? 1.809 30.234 -2.449 1 96.19 263 LEU B C 1
ATOM 4804 O O . LEU B 1 263 ? 2.275 31.375 -2.404 1 96.19 263 LEU B O 1
ATOM 4808 N N . ARG B 1 264 ? 2.453 29.188 -2.883 1 94.44 264 ARG B N 1
ATOM 4809 C CA . ARG B 1 264 ? 3.857 29.281 -3.266 1 94.44 264 ARG B CA 1
ATOM 4810 C C . ARG B 1 264 ? 4.039 30.188 -4.473 1 94.44 264 ARG B C 1
ATOM 4812 O O . ARG B 1 264 ? 5.07 30.859 -4.605 1 94.44 264 ARG B O 1
ATOM 4819 N N . THR B 1 265 ? 2.996 30.219 -5.27 1 95 265 THR B N 1
ATOM 4820 C CA . THR B 1 265 ? 3.09 31.016 -6.48 1 95 265 THR B CA 1
ATOM 4821 C C . THR B 1 265 ? 2.521 32.406 -6.242 1 95 265 THR B C 1
ATOM 4823 O O . THR B 1 265 ? 2.383 33.219 -7.18 1 95 265 THR B O 1
ATOM 4826 N N . GLY B 1 266 ? 2.1 32.719 -5.043 1 93.44 266 GLY B N 1
ATOM 4827 C CA . GLY B 1 266 ? 1.78 34.062 -4.637 1 93.44 266 GLY B CA 1
ATOM 4828 C C . GLY B 1 266 ? 0.295 34.375 -4.691 1 93.44 266 GLY B C 1
ATOM 4829 O O . GLY B 1 266 ? -0.113 35.531 -4.539 1 93.44 266 GLY B O 1
ATOM 4830 N N . MET B 1 267 ? -0.503 33.406 -4.898 1 95.81 267 MET B N 1
ATOM 4831 C CA . MET B 1 267 ? -1.941 33.656 -4.895 1 95.81 267 MET B CA 1
ATOM 4832 C C . MET B 1 267 ? -2.426 34.031 -3.5 1 95.81 267 MET B C 1
ATOM 4834 O O . MET B 1 267 ? -2.027 33.406 -2.514 1 95.81 267 MET B O 1
ATOM 4838 N N . VAL B 1 268 ? -3.242 35.062 -3.424 1 95.56 268 VAL B N 1
ATOM 4839 C CA . VAL B 1 268 ? -3.836 35.5 -2.16 1 95.56 268 VAL B CA 1
ATOM 4840 C C . VAL B 1 268 ? -4.977 34.531 -1.783 1 95.56 268 VAL B C 1
ATOM 4842 O O . VAL B 1 268 ? -5.887 34.312 -2.584 1 95.56 268 VAL B O 1
ATOM 4845 N N . PRO B 1 269 ? -4.938 34.031 -0.573 1 97.88 269 PRO B N 1
ATOM 4846 C CA . PRO B 1 269 ? -6.055 33.156 -0.173 1 97.88 269 PRO B CA 1
ATOM 4847 C C . PRO B 1 269 ? -7.406 33.844 -0.295 1 97.88 269 PRO B C 1
ATOM 4849 O O . PRO B 1 269 ? -7.543 35.031 0.101 1 97.88 269 PRO B O 1
ATOM 4852 N N . GLY B 1 270 ? -8.398 33.156 -0.882 1 96.44 270 GLY B N 1
ATOM 4853 C CA . GLY B 1 270 ? -9.734 33.719 -1.024 1 96.44 270 GLY B CA 1
ATOM 4854 C C . GLY B 1 270 ? -9.953 34.438 -2.352 1 96.44 270 GLY B C 1
ATOM 4855 O O . GLY B 1 270 ? -11.086 34.75 -2.709 1 96.44 270 GLY B O 1
ATOM 4856 N N . ALA B 1 271 ? -8.93 34.688 -3.045 1 97.31 271 ALA B N 1
ATOM 4857 C CA . ALA B 1 271 ? -9.07 35.281 -4.367 1 97.31 271 ALA B CA 1
ATOM 4858 C C . ALA B 1 271 ? -9.836 34.375 -5.312 1 97.31 271 ALA B C 1
ATOM 4860 O O . ALA B 1 271 ? -10.109 33.219 -4.977 1 97.31 271 ALA B O 1
ATOM 4861 N N . ASP B 1 272 ? -10.18 34.906 -6.465 1 96.88 272 ASP B N 1
ATOM 4862 C CA . ASP B 1 272 ? -10.883 34.125 -7.469 1 96.88 272 ASP B CA 1
ATOM 4863 C C . ASP B 1 272 ? -10.078 32.875 -7.855 1 96.88 272 ASP B C 1
ATOM 4865 O O . ASP B 1 272 ? -8.898 33 -8.188 1 96.88 272 ASP B O 1
ATOM 4869 N N . GLY B 1 273 ? -10.727 31.703 -7.742 1 97.56 273 GLY B N 1
ATOM 4870 C CA . GLY B 1 273 ? -10.062 30.469 -8.125 1 97.56 273 GLY B CA 1
ATOM 4871 C C . GLY B 1 273 ? -9.32 29.797 -6.977 1 97.56 273 GLY B C 1
ATOM 4872 O O . GLY B 1 273 ? -8.781 28.703 -7.129 1 97.56 273 GLY B O 1
ATOM 4873 N N . TRP B 1 274 ? -9.273 30.453 -5.82 1 98.06 274 TRP B N 1
ATOM 4874 C CA . TRP B 1 274 ? -8.586 29.891 -4.66 1 98.06 274 TRP B CA 1
ATOM 4875 C C . TRP B 1 274 ? -9.148 28.516 -4.312 1 98.06 274 TRP B C 1
ATOM 4877 O O . TRP B 1 274 ? -10.367 28.344 -4.195 1 98.06 274 TRP B O 1
ATOM 4887 N N . GLY B 1 275 ? -8.258 27.531 -4.184 1 98.25 275 GLY B N 1
ATOM 4888 C CA . GLY B 1 275 ? -8.617 26.203 -3.736 1 98.25 275 GLY B CA 1
ATOM 4889 C C . GLY B 1 275 ? -9.32 25.375 -4.805 1 98.25 275 GLY B C 1
ATOM 4890 O O . GLY B 1 275 ? -9.781 24.266 -4.543 1 98.25 275 GLY B O 1
ATOM 4891 N N . ALA B 1 276 ? -9.461 25.969 -6.031 1 98.12 276 ALA B N 1
ATOM 4892 C CA . ALA B 1 276 ? -10.078 25.219 -7.117 1 98.12 276 ALA B CA 1
ATOM 4893 C C . ALA B 1 276 ? -9.305 23.938 -7.41 1 98.12 276 ALA B C 1
ATOM 4895 O O . ALA B 1 276 ? -8.07 23.938 -7.387 1 98.12 276 ALA B O 1
ATOM 4896 N N . ASP B 1 277 ? -10.031 22.875 -7.637 1 98 277 ASP B N 1
ATOM 4897 C CA . ASP B 1 277 ? -9.453 21.562 -7.906 1 98 277 ASP B CA 1
ATOM 4898 C C . ASP B 1 277 ? -10 20.969 -9.211 1 98 277 ASP B C 1
ATOM 4900 O O . ASP B 1 277 ? -11.133 20.484 -9.242 1 98 277 ASP B O 1
ATOM 4904 N N . PRO B 1 278 ? -9.211 21.031 -10.266 1 97.75 278 PRO B N 1
ATOM 4905 C CA . PRO B 1 278 ? -9.711 20.531 -11.555 1 97.75 278 PRO B CA 1
ATOM 4906 C C . PRO B 1 278 ? -9.734 19 -11.625 1 97.75 278 PRO B C 1
ATOM 4908 O O . PRO B 1 278 ? -10.273 18.438 -12.586 1 97.75 278 PRO B O 1
ATOM 4911 N N . ASP B 1 279 ? -9.133 18.312 -10.703 1 98.25 279 ASP B N 1
ATOM 4912 C CA . ASP B 1 279 ? -9.141 16.859 -10.656 1 98.25 279 ASP B CA 1
ATOM 4913 C C . ASP B 1 279 ? -10.406 16.344 -9.977 1 98.25 279 ASP B C 1
ATOM 4915 O O . ASP B 1 279 ? -10.578 16.516 -8.766 1 98.25 279 ASP B O 1
ATOM 4919 N N . ASP B 1 280 ? -11.242 15.664 -10.719 1 98.62 280 ASP B N 1
ATOM 4920 C CA . ASP B 1 280 ? -12.469 15.109 -10.172 1 98.62 280 ASP B CA 1
ATOM 4921 C C . ASP B 1 280 ? -12.188 13.875 -9.32 1 98.62 280 ASP B C 1
ATOM 4923 O O . ASP B 1 280 ? -11.164 13.203 -9.508 1 98.62 280 ASP B O 1
ATOM 4927 N N . MET B 1 281 ? -13.023 13.68 -8.328 1 98.75 281 MET B N 1
ATOM 4928 C CA . MET B 1 281 ? -13.07 12.367 -7.691 1 98.75 281 MET B CA 1
ATOM 4929 C C . MET B 1 281 ? -13.773 11.352 -8.586 1 98.75 281 MET B C 1
ATOM 4931 O O . MET B 1 281 ? -14.805 11.656 -9.188 1 98.75 281 MET B O 1
ATOM 4935 N N . LEU B 1 282 ? -13.242 10.203 -8.75 1 98.69 282 LEU B N 1
ATOM 4936 C CA . LEU B 1 282 ? -13.852 9.156 -9.555 1 98.69 282 LEU B CA 1
ATOM 4937 C C . LEU B 1 282 ? -14.531 8.109 -8.672 1 98.69 282 LEU B C 1
ATOM 4939 O O . LEU B 1 282 ? -13.992 7.734 -7.629 1 98.69 282 LEU B O 1
ATOM 4943 N N . VAL B 1 283 ? -15.734 7.727 -9.07 1 98.69 283 VAL B N 1
ATOM 4944 C CA . VAL B 1 283 ? -16.5 6.703 -8.367 1 98.69 283 VAL B CA 1
ATOM 4945 C C . VAL B 1 283 ? -16.609 5.449 -9.234 1 98.69 283 VAL B C 1
ATOM 4947 O O . VAL B 1 283 ? -17.156 5.496 -10.336 1 98.69 283 VAL B O 1
ATOM 4950 N N . PHE B 1 284 ? -15.984 4.367 -8.719 1 98.38 284 PHE B N 1
ATOM 4951 C CA . PHE B 1 284 ? -16.078 3.062 -9.367 1 98.38 284 PHE B CA 1
ATOM 4952 C C . PHE B 1 284 ? -17.125 2.191 -8.672 1 98.38 284 PHE B C 1
ATOM 4954 O O . PHE B 1 284 ? -17.125 2.08 -7.445 1 98.38 284 PHE B O 1
ATOM 4961 N N . ASP B 1 285 ? -18 1.592 -9.391 1 95.12 285 ASP B N 1
ATOM 4962 C CA . ASP B 1 285 ? -19.047 0.79 -8.773 1 95.12 285 ASP B CA 1
ATOM 4963 C C . ASP B 1 285 ? -19.031 -0.646 -9.289 1 95.12 285 ASP B C 1
ATOM 4965 O O . ASP B 1 285 ? -20 -1.383 -9.148 1 95.12 285 ASP B O 1
ATOM 4969 N N . GLY B 1 286 ? -17.969 -1.039 -9.93 1 90.81 286 GLY B N 1
ATOM 4970 C CA . GLY B 1 286 ? -17.844 -2.379 -10.477 1 90.81 286 GLY B CA 1
ATOM 4971 C C . GLY B 1 286 ? -18.141 -2.447 -11.961 1 90.81 286 GLY B C 1
ATOM 4972 O O . GLY B 1 286 ? -17.906 -3.473 -12.602 1 90.81 286 GLY B O 1
ATOM 4973 N N . THR B 1 287 ? -18.578 -1.362 -12.414 1 87.75 287 THR B N 1
ATOM 4974 C CA . THR B 1 287 ? -18.812 -1.275 -13.844 1 87.75 287 THR B CA 1
ATOM 4975 C C . THR B 1 287 ? -17.562 -0.779 -14.578 1 87.75 287 THR B C 1
ATOM 4977 O O . THR B 1 287 ? -16.578 -0.402 -13.938 1 87.75 287 THR B O 1
ATOM 4980 N N . ASP B 1 288 ? -17.609 -0.783 -15.867 1 82.25 288 ASP B N 1
ATOM 4981 C CA . ASP B 1 288 ? -16.406 -0.544 -16.672 1 82.25 288 ASP B CA 1
ATOM 4982 C C . ASP B 1 288 ? -16.031 0.935 -16.672 1 82.25 288 ASP B C 1
ATOM 4984 O O . ASP B 1 288 ? -14.867 1.284 -16.859 1 82.25 288 ASP B O 1
ATOM 4988 N N . THR B 1 289 ? -16.953 1.826 -16.469 1 91.56 289 THR B N 1
ATOM 4989 C CA . THR B 1 289 ? -16.641 3.248 -16.547 1 91.56 289 THR B CA 1
ATOM 4990 C C . THR B 1 289 ? -16.938 3.945 -15.227 1 91.56 289 THR B C 1
ATOM 4992 O O . THR B 1 289 ? -18.062 3.881 -14.727 1 91.56 289 THR B O 1
ATOM 4995 N N . PRO B 1 290 ? -15.945 4.613 -14.719 1 96.56 290 PRO B N 1
ATOM 4996 C CA . PRO B 1 290 ? -16.203 5.348 -13.477 1 96.56 290 PRO B CA 1
ATOM 4997 C C . PRO B 1 290 ? -17.016 6.625 -13.703 1 96.56 290 PRO B C 1
ATOM 4999 O O . PRO B 1 290 ? -17.016 7.168 -14.812 1 96.56 290 PRO B O 1
ATOM 5002 N N . ARG B 1 291 ? -17.75 7.055 -12.688 1 97.62 291 ARG B N 1
ATOM 5003 C CA . ARG B 1 291 ? -18.438 8.344 -12.664 1 97.62 291 ARG B CA 1
ATOM 5004 C C . ARG B 1 291 ? -17.562 9.422 -12.039 1 97.62 291 ARG B C 1
ATOM 5006 O O . ARG B 1 291 ? -16.984 9.211 -10.969 1 97.62 291 ARG B O 1
ATOM 5013 N N . ALA B 1 292 ? -17.516 10.523 -12.727 1 98.38 292 ALA B N 1
ATOM 5014 C CA . ALA B 1 292 ? -16.75 11.648 -12.195 1 98.38 292 ALA B CA 1
ATOM 5015 C C . ALA B 1 292 ? -17.625 12.539 -11.328 1 98.38 292 ALA B C 1
ATOM 5017 O O . ALA B 1 292 ? -18.766 12.844 -11.688 1 98.38 292 ALA B O 1
ATOM 5018 N N . VAL B 1 293 ? -17.109 12.891 -10.164 1 98.62 293 VAL B N 1
ATOM 5019 C CA . VAL B 1 293 ? -17.75 13.836 -9.258 1 98.62 293 VAL B CA 1
ATOM 5020 C C . VAL B 1 293 ? -16.828 15.023 -9.016 1 98.62 293 VAL B C 1
ATOM 5022 O O . VAL B 1 293 ? -15.711 14.859 -8.508 1 98.62 293 VAL B O 1
ATOM 5025 N N . PRO B 1 294 ? -17.297 16.203 -9.352 1 98.5 294 PRO B N 1
ATOM 5026 C CA . PRO B 1 294 ? -16.422 17.359 -9.148 1 98.5 294 PRO B CA 1
ATOM 5027 C C . PRO B 1 294 ? -15.953 17.5 -7.707 1 98.5 294 PRO B C 1
ATOM 5029 O O . PRO B 1 294 ? -16.734 17.281 -6.773 1 98.5 294 PRO B O 1
ATOM 5032 N N . SER B 1 295 ? -14.664 17.781 -7.555 1 98.56 295 SER B N 1
ATOM 5033 C CA . SER B 1 295 ? -14.117 18.047 -6.227 1 98.56 295 SER B CA 1
ATOM 5034 C C . SER B 1 295 ? -14.508 19.438 -5.742 1 98.56 295 SER B C 1
ATOM 5036 O O . SER B 1 295 ? -14.508 20.406 -6.516 1 98.56 295 SER B O 1
ATOM 5038 N N . PRO B 1 296 ? -14.883 19.609 -4.492 1 98.56 296 PRO B N 1
ATOM 5039 C CA . PRO B 1 296 ? -15.102 20.953 -3.967 1 98.56 296 PRO B CA 1
ATOM 5040 C C . PRO B 1 296 ? -13.812 21.766 -3.859 1 98.56 296 PRO B C 1
ATOM 5042 O O . PRO B 1 296 ? -12.734 21.203 -3.713 1 98.56 296 PRO B O 1
ATOM 5045 N N . PRO B 1 297 ? -13.961 23.078 -3.992 1 98.5 297 PRO B N 1
ATOM 5046 C CA . PRO B 1 297 ? -12.758 23.875 -3.699 1 98.5 297 PRO B CA 1
ATOM 5047 C C . PRO B 1 297 ? -12.32 23.766 -2.24 1 98.5 297 PRO B C 1
ATOM 5049 O O . PRO B 1 297 ? -13.172 23.688 -1.343 1 98.5 297 PRO B O 1
ATOM 5052 N N . GLY B 1 298 ? -10.992 23.641 -2.049 1 98.5 298 GLY B N 1
ATOM 5053 C CA . GLY B 1 298 ? -10.477 23.75 -0.696 1 98.5 298 GLY B CA 1
ATOM 5054 C C . GLY B 1 298 ? -10.406 25.188 -0.203 1 98.5 298 GLY B C 1
ATOM 5055 O O . GLY B 1 298 ? -10.445 26.125 -1.001 1 98.5 298 GLY B O 1
ATOM 5056 N N . ASP B 1 299 ? -10.391 25.391 1.082 1 98.62 299 ASP B N 1
ATOM 5057 C CA . ASP B 1 299 ? -10.18 26.719 1.666 1 98.62 299 ASP B CA 1
ATOM 5058 C C . ASP B 1 299 ? -9.555 26.609 3.055 1 98.6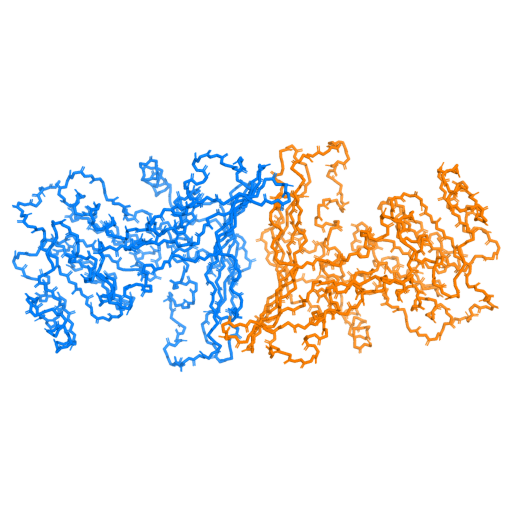2 299 ASP B C 1
ATOM 5060 O O . ASP B 1 299 ? -10.266 26.578 4.062 1 98.62 299 ASP B O 1
ATOM 5064 N N . GLN B 1 300 ? -8.281 26.703 3.066 1 98.44 300 GLN B N 1
ATOM 5065 C CA . GLN B 1 300 ? -7.539 26.516 4.309 1 98.44 300 GLN B CA 1
ATOM 5066 C C . GLN B 1 300 ? -7.762 27.688 5.262 1 98.44 300 GLN B C 1
ATOM 5068 O O . GLN B 1 300 ? -7.461 27.594 6.453 1 98.44 300 GLN B O 1
ATOM 5073 N N . ARG B 1 301 ? -8.406 28.859 4.82 1 98.19 301 ARG B N 1
ATOM 5074 C CA . ARG B 1 301 ? -8.75 29.969 5.691 1 98.19 301 ARG B CA 1
ATOM 5075 C C . ARG B 1 301 ? -9.773 29.547 6.746 1 98.19 301 ARG B C 1
ATOM 5077 O O . ARG B 1 301 ? -9.875 30.172 7.801 1 98.19 301 ARG B O 1
ATOM 5084 N N . ILE B 1 302 ? -10.406 28.484 6.398 1 98.38 302 ILE B N 1
ATOM 5085 C CA . ILE B 1 302 ? -11.469 28.016 7.289 1 98.38 302 ILE B CA 1
ATOM 5086 C C . ILE B 1 302 ? -10.875 27.672 8.656 1 98.38 302 ILE B C 1
ATOM 5088 O O . ILE B 1 302 ? -11.5 27.891 9.688 1 98.38 302 ILE B O 1
ATOM 5092 N N . TYR B 1 303 ? -9.703 27.141 8.688 1 98.31 303 TYR B N 1
ATOM 5093 C CA . TYR B 1 303 ? -9.047 26.859 9.961 1 98.31 303 TYR B CA 1
ATOM 5094 C C . TYR B 1 303 ? -9.008 28.109 10.828 1 98.31 303 TYR B C 1
ATOM 5096 O O . TYR B 1 303 ? -9.461 28.094 11.977 1 98.31 303 TYR B O 1
ATOM 5104 N N . TYR B 1 304 ? -8.484 29.203 10.305 1 98.5 304 TYR B N 1
ATOM 5105 C CA . TYR B 1 304 ? -8.289 30.422 11.062 1 98.5 304 TYR B CA 1
ATOM 5106 C C . TYR B 1 304 ? -9.625 31.094 11.375 1 98.5 304 TYR B C 1
ATOM 5108 O O . TYR B 1 304 ? -9.789 31.719 12.422 1 98.5 304 TYR B O 1
ATOM 5116 N N . ALA B 1 305 ? -10.586 30.969 10.445 1 98.44 305 ALA B N 1
ATOM 5117 C CA . ALA B 1 305 ? -11.922 31.5 10.719 1 98.44 305 ALA B CA 1
ATOM 5118 C C . ALA B 1 305 ? -12.555 30.797 11.922 1 98.44 305 ALA B C 1
ATOM 5120 O O . ALA B 1 305 ? -13.125 31.453 12.797 1 98.44 305 ALA B O 1
ATOM 5121 N N . LEU B 1 306 ? -12.398 29.5 11.914 1 98.12 306 LEU B N 1
ATOM 5122 C CA . LEU B 1 306 ? -12.945 28.734 13.031 1 98.12 306 LEU B CA 1
ATOM 5123 C C . LEU B 1 306 ? -12.195 29.031 14.32 1 98.12 306 LEU B C 1
ATOM 5125 O O . LEU B 1 306 ? -12.797 29.094 15.391 1 98.12 306 LEU B O 1
ATOM 5129 N N . LEU B 1 307 ? -10.906 29.203 14.227 1 97.81 307 LEU B N 1
ATOM 5130 C CA . LEU B 1 307 ? -10.109 29.531 15.406 1 97.81 307 LEU B CA 1
ATOM 5131 C C . LEU B 1 307 ? -10.492 30.891 15.961 1 97.81 307 LEU B C 1
ATOM 5133 O O . LEU B 1 307 ? -10.625 31.062 17.172 1 97.81 307 LEU B O 1
ATOM 5137 N N . ARG B 1 308 ? -10.68 31.875 15.078 1 97.44 308 ARG B N 1
ATOM 5138 C CA . ARG B 1 308 ? -11.172 33.188 15.461 1 97.44 308 ARG B CA 1
ATOM 5139 C C . ARG B 1 308 ? -12.469 33.094 16.25 1 97.44 308 ARG B C 1
ATOM 5141 O O . ARG B 1 308 ? -12.594 33.656 17.328 1 97.44 308 ARG B O 1
ATOM 5148 N N . ASP B 1 309 ? -13.375 32.312 15.719 1 97.25 309 ASP B N 1
ATOM 5149 C CA . ASP B 1 309 ? -14.672 32.156 16.359 1 97.25 309 ASP B CA 1
ATOM 5150 C C . ASP B 1 309 ? -14.516 31.469 17.719 1 97.25 309 ASP B C 1
ATOM 5152 O O . ASP B 1 309 ? -15.25 31.781 18.672 1 97.25 309 ASP B O 1
ATOM 5156 N N . ALA B 1 310 ? -13.617 30.531 17.812 1 97 310 ALA B N 1
ATOM 5157 C CA . ALA B 1 310 ? -13.359 29.844 19.078 1 97 310 ALA B CA 1
ATOM 5158 C C . ALA B 1 310 ? -12.805 30.812 20.125 1 97 310 ALA B C 1
ATOM 5160 O O . ALA B 1 310 ? -13.25 30.828 21.266 1 97 310 ALA B O 1
ATOM 5161 N N . VAL B 1 311 ? -11.828 31.656 19.719 1 96.44 311 VAL B N 1
ATOM 5162 C CA . VAL B 1 311 ? -11.203 32.625 20.609 1 96.44 311 VAL B CA 1
ATOM 5163 C C . VAL B 1 311 ? -12.242 33.625 21.094 1 96.44 311 VAL B C 1
ATOM 5165 O O . VAL B 1 311 ? -12.211 34.031 22.25 1 96.44 311 VAL B O 1
ATOM 5168 N N . MET B 1 312 ? -13.219 33.906 20.25 1 95.12 312 MET B N 1
ATOM 5169 C CA . MET B 1 312 ? -14.273 34.844 20.578 1 95.12 312 MET B CA 1
ATOM 5170 C C . MET B 1 312 ? -15.375 34.188 21.406 1 95.12 312 MET B C 1
ATOM 5172 O O . MET B 1 312 ? -16.297 34.875 21.859 1 95.12 312 MET B O 1
ATOM 5176 N N . GLY B 1 313 ? -15.305 32.875 21.531 1 93.75 313 GLY B N 1
ATOM 5177 C CA . GLY B 1 313 ? -16.25 32.188 22.375 1 93.75 313 GLY B CA 1
ATOM 5178 C C . GLY B 1 313 ? -17.5 31.734 21.625 1 93.75 313 GLY B C 1
ATOM 5179 O O . GLY B 1 313 ? -18.484 31.328 22.25 1 93.75 313 GLY B O 1
ATOM 5180 N N . TYR B 1 314 ? -17.406 31.766 20.281 1 93.69 314 TYR B N 1
ATOM 5181 C CA . TYR B 1 314 ? -18.609 31.453 19.5 1 93.69 314 TYR B CA 1
ATOM 5182 C C . TYR B 1 314 ? -18.672 29.969 19.172 1 93.69 314 TYR B C 1
ATOM 5184 O O . TYR B 1 314 ? -19.75 29.438 18.875 1 93.69 314 TYR B O 1
ATOM 5192 N N . ARG B 1 315 ? -17.594 29.328 19.141 1 94.12 315 ARG B N 1
ATOM 5193 C CA . ARG B 1 315 ? -17.531 27.906 18.812 1 94.12 315 ARG B CA 1
ATOM 5194 C C . ARG B 1 315 ? -16.375 27.219 19.531 1 94.12 315 ARG B C 1
ATOM 5196 O O . ARG B 1 315 ? -15.562 27.875 20.188 1 94.12 315 ARG B O 1
ATOM 5203 N N . ALA B 1 316 ? -16.375 25.922 19.469 1 95.06 316 ALA B N 1
ATOM 5204 C CA . ALA B 1 316 ? -15.289 25.141 20.078 1 95.06 316 ALA B CA 1
ATOM 5205 C C . ALA B 1 316 ? -14.016 25.234 19.234 1 95.06 316 ALA B C 1
ATOM 5207 O O . ALA B 1 316 ? -14.062 25.562 18.047 1 95.06 316 ALA B O 1
ATOM 5208 N N . ASN B 1 317 ? -12.883 25.016 19.859 1 97.12 317 ASN B N 1
ATOM 5209 C CA . ASN B 1 317 ? -11.586 24.875 19.203 1 97.12 317 ASN B CA 1
ATOM 5210 C C . ASN B 1 317 ? -11.648 23.906 18.031 1 97.12 317 ASN B C 1
ATOM 5212 O O . ASN B 1 317 ? -12.047 22.75 18.203 1 97.12 317 ASN B O 1
ATOM 5216 N N . PRO B 1 318 ? -11.328 24.406 16.797 1 96.69 318 PRO B N 1
ATOM 5217 C CA . PRO B 1 318 ? -11.438 23.531 15.625 1 96.69 318 PRO B CA 1
ATOM 5218 C C . PRO B 1 318 ? -10.477 22.344 15.688 1 96.69 318 PRO B C 1
ATOM 5220 O O . PRO B 1 318 ? -10.727 21.312 15.062 1 96.69 318 PRO B O 1
ATOM 5223 N N . VAL B 1 319 ? -9.352 22.469 16.375 1 97.75 319 VAL B N 1
ATOM 5224 C CA . VAL B 1 319 ? -8.375 21.406 16.609 1 97.75 319 VAL B CA 1
ATOM 5225 C C . VAL B 1 319 ? -7.949 21.422 18.078 1 97.75 319 VAL B C 1
ATOM 5227 O O . VAL B 1 319 ? -6.855 21.891 18.406 1 97.75 319 VAL B O 1
ATOM 5230 N N . PRO B 1 320 ? -8.758 20.891 18.906 1 96.81 320 PRO B N 1
ATOM 5231 C CA . PRO B 1 320 ? -8.414 20.891 20.344 1 96.81 320 PRO B CA 1
ATOM 5232 C C . PRO B 1 320 ? -7.18 20.047 20.641 1 96.81 320 PRO B C 1
ATOM 5234 O O . PRO B 1 320 ? -6.828 19.156 19.859 1 96.81 320 PRO B O 1
ATOM 5237 N N . PRO B 1 321 ? -6.535 20.281 21.75 1 97.12 321 PRO B N 1
ATOM 5238 C CA . PRO B 1 321 ? -5.277 19.609 22.094 1 97.12 321 PRO B CA 1
ATOM 5239 C C . PRO B 1 321 ? -5.395 18.094 22.062 1 97.12 321 PRO B C 1
ATOM 5241 O O . PRO B 1 321 ? -4.453 17.406 21.656 1 97.12 321 PRO B O 1
ATOM 5244 N N . ILE B 1 322 ? -6.539 17.516 22.406 1 97.75 322 ILE B N 1
ATOM 5245 C CA . ILE B 1 322 ? -6.684 16.078 22.469 1 97.75 322 ILE B CA 1
ATOM 5246 C C . ILE B 1 322 ? -6.535 15.477 21.078 1 97.75 322 ILE B C 1
ATOM 5248 O O . ILE B 1 322 ? -6.016 14.375 20.906 1 97.75 322 ILE B O 1
ATOM 5252 N N . GLN B 1 323 ? -6.965 16.203 20.078 1 98 323 GLN B N 1
ATOM 5253 C CA . GLN B 1 323 ? -6.82 15.695 18.703 1 98 323 GLN B CA 1
ATOM 5254 C C . GLN B 1 323 ? -5.359 15.711 18.266 1 98 323 GLN B C 1
ATOM 5256 O O . GLN B 1 323 ? -4.922 14.828 17.531 1 98 323 GLN B O 1
ATOM 5261 N N . ALA B 1 324 ? -4.633 16.688 18.75 1 97.12 324 ALA B N 1
ATOM 5262 C CA . ALA B 1 324 ? -3.195 16.719 18.484 1 97.12 324 ALA B CA 1
ATOM 5263 C C . ALA B 1 324 ? -2.475 15.617 19.25 1 97.12 324 ALA B C 1
ATOM 5265 O O . ALA B 1 324 ? -1.527 15.016 18.734 1 97.12 324 ALA B O 1
ATOM 5266 N N . ILE B 1 325 ? -2.891 15.391 20.453 1 98 325 ILE B N 1
ATOM 5267 C CA . ILE B 1 325 ? -2.34 14.305 21.266 1 98 325 ILE B CA 1
ATOM 5268 C C . ILE B 1 325 ? -2.553 12.969 20.547 1 98 325 ILE B C 1
ATOM 5270 O O . ILE B 1 325 ? -1.633 12.156 20.469 1 98 325 ILE B O 1
ATOM 5274 N N . ALA B 1 326 ? -3.721 12.766 20.016 1 98.56 326 ALA B N 1
ATOM 5275 C CA . ALA B 1 326 ? -4.027 11.531 19.297 1 98.56 326 ALA B CA 1
ATOM 5276 C C . ALA B 1 326 ? -3.127 11.367 18.078 1 98.56 326 ALA B C 1
ATOM 5278 O O . ALA B 1 326 ? -2.643 10.266 17.797 1 98.56 326 ALA B O 1
ATOM 5279 N N . VAL B 1 327 ? -2.904 12.414 17.344 1 98.25 327 VAL B N 1
ATOM 5280 C CA . VAL B 1 327 ? -2.029 12.375 16.172 1 98.25 327 VAL B CA 1
ATOM 5281 C C . VAL B 1 327 ? -0.611 12 16.609 1 98.25 327 VAL B C 1
ATOM 5283 O O . VAL B 1 327 ? 0.021 11.133 16 1 98.25 327 VAL B O 1
ATOM 5286 N N . MET B 1 328 ? -0.117 12.641 17.703 1 97.38 328 MET B N 1
ATOM 5287 C CA . MET B 1 328 ? 1.216 12.328 18.203 1 97.38 328 MET B CA 1
ATOM 5288 C C . MET B 1 328 ? 1.299 10.867 18.641 1 97.38 328 MET B C 1
ATOM 5290 O O . MET B 1 328 ? 2.328 10.219 18.453 1 97.38 328 MET B O 1
ATOM 5294 N N . ALA B 1 329 ? 0.225 10.398 19.266 1 98.44 329 ALA B N 1
ATOM 5295 C CA . ALA B 1 329 ? 0.184 8.992 19.672 1 98.44 329 ALA B CA 1
ATOM 5296 C C . ALA B 1 329 ? 0.327 8.062 18.469 1 98.44 329 ALA B C 1
ATOM 5298 O O . ALA B 1 329 ? 1.055 7.07 18.531 1 98.44 329 ALA B O 1
ATOM 5299 N N . VAL B 1 330 ? -0.327 8.359 17.375 1 98.62 330 VAL B N 1
ATOM 5300 C CA . VAL B 1 330 ? -0.233 7.555 16.172 1 98.62 330 VAL B CA 1
ATOM 5301 C C . VAL B 1 330 ? 1.194 7.598 15.625 1 98.62 330 VAL B C 1
ATOM 5303 O O . VAL B 1 330 ? 1.773 6.555 15.297 1 98.62 330 VAL B O 1
ATOM 5306 N N . LEU B 1 331 ? 1.785 8.781 15.586 1 97.88 331 LEU B N 1
ATOM 5307 C CA . LEU B 1 331 ? 3.123 8.961 15.031 1 97.88 331 LEU B CA 1
ATOM 5308 C C . LEU B 1 331 ? 4.148 8.164 15.82 1 97.88 331 LEU B C 1
ATOM 5310 O O . LEU B 1 331 ? 4.934 7.406 15.242 1 97.88 331 LEU B O 1
ATOM 5314 N N . GLU B 1 332 ? 4.09 8.305 17.094 1 97.38 332 GLU B N 1
ATOM 5315 C CA . GLU B 1 332 ? 5.066 7.637 17.938 1 97.38 332 GLU B CA 1
ATOM 5316 C C . GLU B 1 332 ? 4.855 6.125 17.938 1 97.38 332 GLU B C 1
ATOM 5318 O O . GLU B 1 332 ? 5.82 5.355 17.938 1 97.38 332 GLU B O 1
ATOM 5323 N N . THR B 1 333 ? 3.619 5.746 18 1 98.44 333 THR B N 1
ATOM 5324 C CA . THR B 1 333 ? 3.322 4.316 17.984 1 98.44 333 THR B CA 1
ATOM 5325 C C . THR B 1 333 ? 3.799 3.672 16.688 1 98.44 333 THR B C 1
ATOM 5327 O O . THR B 1 333 ? 4.34 2.566 16.703 1 98.44 333 THR B O 1
ATOM 5330 N N . ALA B 1 334 ? 3.613 4.324 15.578 1 98.62 334 ALA B N 1
ATOM 5331 C CA . ALA B 1 334 ? 4.07 3.797 14.297 1 98.62 334 ALA B CA 1
ATOM 5332 C C . ALA B 1 334 ? 5.59 3.637 14.273 1 98.62 334 ALA B C 1
ATOM 5334 O O . ALA B 1 334 ? 6.105 2.613 13.82 1 98.62 334 ALA B O 1
ATOM 5335 N N . ALA B 1 335 ? 6.277 4.66 14.758 1 97.5 335 ALA B N 1
ATOM 5336 C CA . ALA B 1 335 ? 7.734 4.594 14.812 1 97.5 335 ALA B CA 1
ATOM 5337 C C . ALA B 1 335 ? 8.195 3.432 15.688 1 97.5 335 ALA B C 1
ATOM 5339 O O . ALA B 1 335 ? 9.109 2.691 15.312 1 97.5 335 ALA B O 1
ATOM 5340 N N . ARG B 1 336 ? 7.547 3.301 16.828 1 97.94 336 ARG B N 1
ATOM 5341 C CA . ARG B 1 336 ? 7.898 2.211 17.734 1 97.94 336 ARG B CA 1
ATOM 5342 C C . ARG B 1 336 ? 7.566 0.858 17.125 1 97.94 336 ARG B C 1
ATOM 5344 O O . ARG B 1 336 ? 8.336 -0.096 17.25 1 97.94 336 ARG B O 1
ATOM 5351 N N . SER B 1 337 ? 6.387 0.79 16.516 1 98.69 337 SER B N 1
ATOM 5352 C CA . SER B 1 337 ? 5.988 -0.431 15.82 1 98.69 337 SER B CA 1
ATOM 5353 C C . SER B 1 337 ? 7.023 -0.839 14.781 1 98.69 337 SER B C 1
ATOM 5355 O O . SER B 1 337 ? 7.406 -2.008 14.703 1 98.69 337 SER B O 1
ATOM 5357 N N . ALA B 1 338 ? 7.469 0.077 14.023 1 98.19 338 ALA B N 1
ATOM 5358 C CA . ALA B 1 338 ? 8.469 -0.18 12.992 1 98.19 338 ALA B CA 1
ATOM 5359 C C . ALA B 1 338 ? 9.773 -0.671 13.602 1 98.19 338 ALA B C 1
ATOM 5361 O O . ALA B 1 338 ? 10.406 -1.597 13.078 1 98.19 338 ALA B O 1
ATOM 5362 N N . ARG B 1 339 ? 10.188 -0.027 14.648 1 97.25 339 ARG B N 1
ATOM 5363 C CA . ARG B 1 339 ? 11.438 -0.381 15.312 1 97.25 339 ARG B CA 1
ATOM 5364 C C . ARG B 1 339 ? 11.352 -1.777 15.922 1 97.25 339 ARG B C 1
ATOM 5366 O O . ARG B 1 339 ? 12.266 -2.588 15.75 1 97.25 339 ARG B O 1
ATOM 5373 N N . ASP B 1 340 ? 10.219 -2.041 16.578 1 98.12 340 ASP B N 1
ATOM 5374 C CA . ASP B 1 340 ? 10.086 -3.273 17.344 1 98.12 340 ASP B CA 1
ATOM 5375 C C . ASP B 1 340 ? 9.602 -4.422 16.469 1 98.12 340 ASP B C 1
ATOM 5377 O O . ASP B 1 340 ? 9.703 -5.59 16.859 1 98.12 340 ASP B O 1
ATOM 5381 N N . GLY B 1 341 ? 9.055 -4.16 15.359 1 98.25 341 GLY B N 1
ATOM 5382 C CA . GLY B 1 341 ? 8.461 -5.176 14.508 1 98.25 341 GLY B CA 1
ATOM 5383 C C . GLY B 1 341 ? 7.211 -5.801 15.094 1 98.25 341 GLY B C 1
ATOM 5384 O O . GLY B 1 341 ? 7.027 -7.02 15.023 1 98.25 341 GLY B O 1
ATOM 5385 N N . LYS B 1 342 ? 6.402 -4.953 15.711 1 98.56 342 LYS B N 1
ATOM 5386 C CA . LYS B 1 342 ? 5.211 -5.445 16.391 1 98.56 342 LYS B CA 1
ATOM 5387 C C . LYS B 1 342 ? 4.016 -4.527 16.141 1 98.56 342 LYS B C 1
ATOM 5389 O O . LYS B 1 342 ? 4.18 -3.314 15.992 1 98.56 342 LYS B O 1
ATOM 5394 N N . ARG B 1 343 ? 2.887 -5.191 16.094 1 98.69 343 ARG B N 1
ATOM 5395 C CA . ARG B 1 343 ? 1.637 -4.438 16.156 1 98.69 343 ARG B CA 1
ATOM 5396 C C . ARG B 1 343 ? 1.394 -3.887 17.562 1 98.69 343 ARG B C 1
ATOM 5398 O O . ARG B 1 343 ? 1.514 -4.613 18.547 1 98.69 343 ARG B O 1
ATOM 5405 N N . LEU B 1 344 ? 1.041 -2.549 17.641 1 98.81 344 LEU B N 1
ATOM 5406 C CA . LEU B 1 344 ? 0.934 -1.913 18.953 1 98.81 344 LEU B CA 1
ATOM 5407 C C . LEU B 1 344 ? -0.377 -1.145 19.078 1 98.81 344 LEU B C 1
ATOM 5409 O O . LEU B 1 344 ? -0.853 -0.558 18.109 1 98.81 344 LEU B O 1
ATOM 5413 N N . SER B 1 345 ? -0.947 -1.145 20.234 1 98.25 345 SER B N 1
ATOM 5414 C CA . SER B 1 345 ? -2.109 -0.312 20.531 1 98.25 345 SER B CA 1
ATOM 5415 C C . SER B 1 345 ? -1.699 1.13 20.812 1 98.25 345 SER B C 1
ATOM 5417 O O . SER B 1 345 ? -0.543 1.398 21.141 1 98.25 345 SER B O 1
ATOM 5419 N N . LEU B 1 346 ? -2.637 2.041 20.656 1 97.31 346 LEU B N 1
ATOM 5420 C CA . LEU B 1 346 ? -2.361 3.438 20.969 1 97.31 346 LEU B CA 1
ATOM 5421 C C . LEU B 1 346 ? -2.23 3.641 22.484 1 97.31 346 LEU B C 1
ATOM 5423 O O . LEU B 1 346 ? -3.061 3.154 23.25 1 97.31 346 LEU B O 1
ATOM 5427 N N . PRO B 1 347 ? -1.257 4.309 22.891 1 97.06 347 PRO B N 1
ATOM 5428 C CA . PRO B 1 347 ? -1.042 4.52 24.328 1 97.06 347 PRO B CA 1
ATOM 5429 C C . PRO B 1 347 ? -1.849 5.695 24.875 1 97.06 347 PRO B C 1
ATOM 5431 O O . PRO B 1 347 ? -1.288 6.586 25.516 1 97.06 347 PRO B O 1
ATOM 5434 N N . LEU B 1 348 ? -3.109 5.738 24.625 1 98 348 LEU B N 1
ATOM 5435 C CA . LEU B 1 348 ? -3.965 6.797 25.141 1 98 348 LEU B CA 1
ATOM 5436 C C . LEU B 1 348 ? -4.609 6.371 26.469 1 98 348 LEU B C 1
ATOM 5438 O O . LEU B 1 348 ? -5.027 5.219 26.609 1 98 348 LEU B O 1
ATOM 5442 N N . LYS B 1 349 ? -4.695 7.309 27.406 1 96.88 349 LYS B N 1
ATOM 5443 C CA . LYS B 1 349 ? -5.383 7.086 28.672 1 96.88 349 LYS B CA 1
ATOM 5444 C C . LYS B 1 349 ? -6.898 7.105 28.484 1 96.88 349 LYS B C 1
ATOM 5446 O O . LYS B 1 349 ? -7.402 7.652 27.5 1 96.88 349 LYS B O 1
ATOM 5451 N N . GLU B 1 350 ? -7.586 6.465 29.406 1 97 350 GLU B N 1
ATOM 5452 C CA . GLU B 1 350 ? -9.047 6.41 29.328 1 97 350 GLU B CA 1
ATOM 5453 C C . GLU B 1 350 ? -9.648 7.812 29.266 1 97 350 GLU B C 1
ATOM 5455 O O . GLU B 1 350 ? -10.594 8.055 28.531 1 97 350 GLU B O 1
ATOM 5460 N N . GLU B 1 351 ? -9.102 8.648 30.047 1 96.62 351 GLU B N 1
ATOM 5461 C CA . GLU B 1 351 ? -9.586 10.031 30.031 1 96.62 351 GLU B CA 1
ATOM 5462 C C . GLU B 1 351 ? -9.383 10.68 28.672 1 96.62 351 GLU B C 1
ATOM 5464 O O . GLU B 1 351 ? -10.227 11.461 28.219 1 96.62 351 GLU B O 1
ATOM 5469 N N . GLU B 1 352 ? -8.289 10.414 28.078 1 97.38 352 GLU B N 1
ATOM 5470 C CA . GLU B 1 352 ? -8.008 10.945 26.75 1 97.38 352 GLU B CA 1
ATOM 5471 C C . GLU B 1 352 ? -8.984 10.398 25.719 1 97.38 352 GLU B C 1
ATOM 5473 O O . GLU B 1 352 ? -9.438 11.133 24.828 1 97.38 352 GLU B O 1
ATOM 5478 N N . LYS B 1 353 ? -9.227 9.109 25.781 1 97.25 353 LYS B N 1
ATOM 5479 C CA . LYS B 1 353 ? -10.203 8.508 24.891 1 97.25 353 LYS B CA 1
ATOM 5480 C C . LYS B 1 353 ? -11.578 9.156 25.047 1 97.25 353 LYS B C 1
ATOM 5482 O O . LYS B 1 353 ? -12.281 9.383 24.062 1 97.25 353 LYS B O 1
ATOM 5487 N N . ALA B 1 354 ? -11.953 9.453 26.297 1 96.25 354 ALA B N 1
ATOM 5488 C CA . ALA B 1 354 ? -13.227 10.117 26.562 1 96.25 354 ALA B CA 1
ATOM 5489 C C . ALA B 1 354 ? -13.25 11.523 25.969 1 96.25 354 ALA B C 1
ATOM 5491 O O . ALA B 1 354 ? -14.242 11.93 25.359 1 96.25 354 ALA B O 1
ATOM 5492 N N . LEU B 1 355 ? -12.195 12.234 26.156 1 95.5 355 LEU B N 1
ATOM 5493 C CA . LEU B 1 355 ? -12.086 13.578 25.594 1 95.5 355 LEU B CA 1
ATOM 5494 C C . LEU B 1 355 ? -12.148 13.523 24.062 1 95.5 355 LEU B C 1
ATOM 5496 O O . LEU B 1 355 ? -12.766 14.391 23.438 1 95.5 355 LEU B O 1
ATOM 5500 N N . TRP B 1 356 ? -11.484 12.547 23.516 1 96.31 356 TRP B N 1
ATOM 5501 C CA . TRP B 1 356 ? -11.531 12.367 22.062 1 96.31 356 TRP B CA 1
ATOM 5502 C C . TRP B 1 356 ? -12.969 12.164 21.594 1 96.31 356 TRP B C 1
ATOM 5504 O O . TRP B 1 356 ? -13.398 12.773 20.609 1 96.31 356 TRP B O 1
ATOM 5514 N N . ALA B 1 357 ? -13.656 11.305 22.266 1 94.94 357 ALA B N 1
ATOM 5515 C CA . ALA B 1 357 ? -15.031 11.008 21.875 1 94.94 357 ALA B CA 1
ATOM 5516 C C . ALA B 1 357 ? -15.883 12.273 21.859 1 94.94 357 ALA B C 1
ATOM 5518 O O . ALA B 1 357 ? -16.719 12.461 20.984 1 94.94 357 ALA B O 1
ATOM 5519 N N . GLN B 1 358 ? -15.664 13.133 22.766 1 91.25 358 GLN B N 1
ATOM 5520 C CA . GLN B 1 358 ? -16.391 14.391 22.844 1 91.25 358 GLN B CA 1
ATOM 5521 C C . GLN B 1 358 ? -16.016 15.336 21.719 1 91.25 358 GLN B C 1
ATOM 5523 O O . GLN B 1 358 ? -16.875 16.016 21.141 1 91.25 358 GLN B O 1
ATOM 5528 N N . ALA B 1 359 ? -14.781 15.312 21.406 1 88.5 359 ALA B N 1
ATOM 5529 C CA . ALA B 1 359 ? -14.242 16.25 20.422 1 88.5 359 ALA B CA 1
ATOM 5530 C C . ALA B 1 359 ? -14.523 15.789 19 1 88.5 359 ALA B C 1
ATOM 5532 O O . ALA B 1 359 ? -14.57 16.594 18.062 1 88.5 359 ALA B O 1
ATOM 5533 N N . TRP B 1 360 ? -14.641 14.461 18.781 1 83.88 360 TRP B N 1
ATOM 5534 C CA . TRP B 1 360 ? -14.781 13.891 17.453 1 83.88 360 TRP B CA 1
ATOM 5535 C C . TRP B 1 360 ? -16.234 13.93 16.984 1 83.88 360 TRP B C 1
ATOM 5537 O O . TRP B 1 360 ? -16.516 14.109 15.805 1 83.88 360 TRP B O 1
ATOM 5547 N N . GLU B 1 361 ? -17.25 13.766 17.859 1 70.62 361 GLU B N 1
ATOM 5548 C CA . GLU B 1 361 ? -18.672 13.75 17.562 1 70.62 361 GLU B CA 1
ATOM 5549 C C . GLU B 1 361 ? -19.172 15.148 17.203 1 70.62 361 GLU B C 1
ATOM 5551 O O . GLU B 1 361 ? -20.188 15.297 16.516 1 70.62 361 GLU B O 1
ATOM 5556 N N . ARG B 1 362 ? -18.344 16.156 17.375 1 54.97 362 ARG B N 1
ATOM 5557 C CA . ARG B 1 362 ? -18.844 17.516 17.203 1 54.97 362 ARG B CA 1
ATOM 5558 C C . ARG B 1 362 ? -18.609 18.016 15.781 1 54.97 362 ARG B C 1
ATOM 5560 O O . ARG B 1 362 ? -17.656 17.594 15.125 1 54.97 362 ARG B O 1
#

pLDDT: mean 94.71, std 9.13, range [42.62, 98.94]

Sequence (724 aa):
MPTPSRWPLRVGIVGYGFAGRTFHAPLIDATPGLALVAISSGQRARVAQDWPQVQVVDTPDALFALPDLDMVVIASPNETHAPLARAALHAGLHVVVDKPFTLDLAQARALADEAQGCGRILSVFQNRRWDSDFLAIRNGLNAGMIGRVATFESRMDRFRPQVRDRWREADMPGSGLWFDLGPHLADQALQLFGLPDSIQATLACQRDDASIDDWAQVILLYGQMRVSLHCSMLAAWPGARFAVHGTGGTLLKRAADQQETQLRTGMVPGADGWGADPDDMLVFDGTDTPRAVPSPPGDQRIYYALLRDAVMGYRANPVPPIQAIAVMAVLETAARSARDGKRLSLPLKEEEKALWAQAWERMPTPSRWPLRVGIVGYGFAGRTFHAPLIDATPGLALVAISSGQRARVAQDWPQVQVVDTPDALFALPDLDMVVIASPNETHAPLARAALHAGLHVVVDKPFTLDLAQARALADEAQGCGRILSVFQNRRWDSDFLAIRNGLNAGMIGRVATFESRMDRFRPQVRDRWREADMPGSGLWFDLGPHLADQALQLFGLPDSIQATLACQRDDASIDDWAQVILLYGQMRVSLHCSMLAAWPGARFAVHGTGGTLLKRAADQQETQLRTGMVPGADGWGADPDDMLVFDGTDTPRAVPSPPGDQRIYYALLRDAVMGYRANPVPPIQAIAVMAVLETAARSARDGKRLSLPLKEEEKALWAQAWER

Organism: NCBI:txid265959

Solvent-accessible surface area (backbone atoms only — not comparable to full-atom values): 36975 Å² total; per-residue (Å²): 117,81,43,63,93,56,82,54,38,26,31,33,33,33,29,67,48,68,58,19,57,49,46,49,50,47,36,41,58,54,22,85,61,40,34,64,46,34,34,18,34,88,54,50,70,60,47,43,69,78,36,71,85,36,45,74,35,80,36,61,68,61,54,55,62,43,91,74,57,49,30,37,34,44,34,57,62,60,88,49,37,54,64,52,50,51,54,34,34,74,61,69,22,28,38,36,29,37,73,56,65,41,66,43,50,68,55,36,52,52,51,42,52,49,25,61,73,60,66,38,58,48,34,50,63,63,48,67,72,33,26,13,45,50,43,36,51,52,50,41,58,74,68,48,71,23,56,60,71,34,35,40,38,41,41,61,42,33,64,54,51,67,70,80,62,68,78,73,46,48,79,42,86,61,46,35,45,55,47,65,52,35,56,60,53,45,41,53,48,36,73,75,69,45,84,54,63,29,31,38,24,48,66,28,45,55,45,72,86,49,67,34,38,37,32,36,43,35,37,38,32,46,88,52,26,39,35,40,38,38,35,33,33,41,24,36,60,51,68,50,29,31,42,35,22,11,66,43,10,17,46,35,28,52,56,73,54,46,45,66,60,39,32,74,72,62,50,59,60,80,40,92,69,46,24,53,41,92,61,45,32,34,40,24,62,67,57,94,68,62,46,78,41,82,29,46,60,18,50,52,43,52,54,57,45,39,40,51,35,21,62,47,61,74,44,69,63,78,37,39,48,61,60,53,38,51,36,37,35,52,54,52,44,32,54,48,9,31,74,69,33,30,52,38,59,62,87,68,50,72,68,52,54,52,51,38,54,62,61,65,78,101,115,81,43,63,93,56,83,52,38,27,30,32,33,33,29,66,47,68,58,19,56,50,46,48,50,46,36,42,59,54,24,84,61,39,36,66,47,36,36,19,33,90,56,50,70,59,46,42,68,78,36,70,86,36,45,74,35,80,36,62,67,61,53,55,62,44,94,72,57,50,30,38,33,42,36,57,63,62,88,49,37,55,63,51,50,50,54,36,34,76,60,70,23,27,37,35,30,37,74,56,65,40,64,45,51,68,54,36,52,52,51,41,52,50,24,60,74,62,68,38,58,48,34,49,62,64,47,66,72,32,24,12,45,52,44,36,52,51,52,41,57,74,68,48,71,24,56,61,72,35,36,40,38,41,42,60,42,32,64,54,51,69,68,67,68,65,80,72,46,49,80,41,86,60,46,36,43,55,47,64,52,35,55,61,54,47,42,54,48,35,73,74,69,46,84,54,63,29,31,38,26,47,65,28,45,57,47,73,87,48,66,34,40,38,31,36,43,37,38,37,32,45,90,51,27,40,35,38,39,36,36,32,33,40,24,36,61,50,67,50,30,30,42,34,21,12,66,42,10,17,46,35,31,53,57,72,55,48,45,65,61,38,31,72,72,65,51,59,60,80,42,92,70,47,26,50,42,92,61,44,30,33,40,25,64,66,58,94,68,63,45,77,40,82,29,47,60,18,50,51,44,50,55,57,45,40,40,52,35,22,60,48,62,74,43,68,62,78,38,39,46,60,60,52,39,51,35,37,35,51,54,51,43,32,54,48,8,30,74,70,33,29,53,37,60,62,86,68,50,72,68,53,53,52,52,39,55,62,62,64,78,101

Radius of gyration: 30.0 Å; Cα contacts (8 Å, |Δi|>4): 1666; chains: 2; bounding box: 47×96×67 Å

InterPro domains:
  IPR000683 Gfo/Idh/MocA-like oxidoreductase, N-terminal [PF01408] (9-124)
  IPR004104 Gfo/Idh/MocA-like oxidoreductase, C-terminal [PF02894] (141-345)
  IPR036291 NAD(P)-binding domain superfamily [SSF51735] (5-204)
  IPR051317 Gfo/Idh/MocA family oxidoreductases [PTHR43708] (4-346)

Nearest PDB structures (foldseek):
  3e82-assembly2_E  TM=9.819E-01  e=2.992E-51  Klebsiella pneumoniae subsp. pneumoniae MGH 78578
  3e82-assembly2_D  TM=9.684E-01  e=9.590E-51  Klebsiella pneumoniae subsp. pneumoniae MGH 78578
  3e82-assembly1_A  TM=9.819E-01  e=3.156E-49  Klebsiella pneumoniae subsp. pneumoniae MGH 78578
  3gfg-assembly1_B  TM=9.614E-01  e=1.882E-40  Bacillus subtilis subsp. subtilis str. 168
  3e18-assembly1_B  TM=8.435E-01  e=1.395E-25  Listeria innocua